Protein AF-A0A958RB18-F1 (afdb_monomer_lite)

Secondary structure (DSSP, 8-state):
-HHHHHHHHHHHHHHHHHHHTS-HHHHT---GGG-PPS--PPPHHHHH-----SHHHHHHHHHTSTTEEEEEEEEE--S--EEEPTTSS-EESSGGGS-TTSPEEE---SEEEEEEEEPTT--HHHHHHHHHHHHHHHHHTPBTT-EEPPPEEPEEEEEEEEEEEEE-TT--HHHHHHHHHHHHHHHHSPPP-EE-HHHHHHTT--HHHHT-S---SSSEE-GGGSPPP-SEEEHHHHHHHHHTSTTEEEEEEEEEEEEETTS--EEEESSEEEPPSSSSEEEEE-GGG-EEEEEETTEEE---HHHHHHHHHHHHHHHHHHHH-S-TT--PPPPPPPP--------GGGGS-GGG--STT-S-TT--HHHHHHHHHHHHHHHHHHHHHHHHHHHHHTHHHHHSTT---S------PPP-TT-GGG-SS-TTS-----HHHHHHHHHHHHHHHHHHTT------TTTTTTTSSS--HHHHHHHHHHHHHTHHHHHHTTTBPP-TTS--TTSS---HHHHHHHHHHT-S--S---SSS---SEEEEE-TTT--EEEEEE-TTS-EEEEESS-BSSHHHHHHHHHHHHHHHTSGGGEEEEE-TTS-EEEEEE-TTS-EEEEEPPBSSHHHHHHHHHHHH-

Radius of gyration: 37.97 Å; chains: 1; bounding box: 116×61×98 Å

Sequence (638 aa):
PGITILEQLAFALVDLNYRTAFDMKDLLTVFPESGAEAHRLFTAREILSGHPTTIADYRKLILDIEGIRNVWIVATKQPGIIYKNQDRTALHHLPDQVNATKADTLELRGLYKVLLDFDPDADPEQITAIEEAVWERLMTNRNLGEDFLRPETVNKEDIGLTTQIDLEANAATEEILAELYYQADKFLMPPPKFYTLDELLEKGIPPHRIFEGPILDHGFLLTEELPKHRSIIHTSDLVQIMMDIKGVKAVRNFHGASYPQGILFRSGQRWCIRLNPGLNYSPRLDPYKCDVTFVKDGIAYKANEDKVMQLFNDRKQKDREARYAISSKDDLGIPQGRYRNVHQYFSIQNDFPLNYGIGEEGLPANATPLRRAQAKQLKAYLLLFEKLMADYQAQLIRAGHLFSNDFSETVTYFSQQPEAAGTTALYVDDITEIPQEDILVAGKRTARLLDHKLGRLAEQVNNYPLLSSGVSGNKSVDDEIRDKLALLQDFPLISSARAKGFNYEEQQLATDNVSGLKRRICRLLGIADHKPGWLTQTAPLFEIYQSENNGDWRFRLKNEQEEILLYSTKGYASEGNCQDEVLAVIDRGTYSDNYEIKTSADGKYYLTLNAENGELMARGILKDQPEDVENVLSEVHS

Structure (mmCIF, N/CA/C/O backbone):
data_AF-A0A958RB18-F1
#
_entry.id 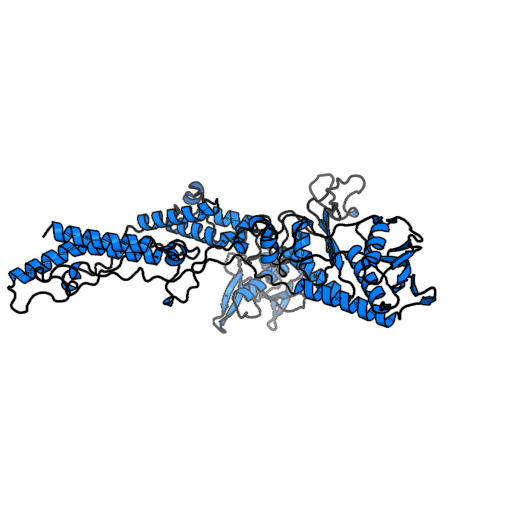  AF-A0A958RB18-F1
#
loop_
_atom_site.group_PDB
_atom_site.id
_atom_site.type_symbol
_atom_site.label_atom_id
_atom_site.label_alt_id
_atom_site.label_comp_id
_atom_site.label_asym_id
_atom_site.label_entity_id
_atom_site.label_seq_id
_atom_site.pdbx_PDB_ins_code
_atom_site.Cartn_x
_atom_site.Cartn_y
_atom_site.Cartn_z
_atom_site.occupancy
_atom_site.B_iso_or_equiv
_atom_site.auth_seq_id
_atom_site.auth_comp_id
_atom_site.auth_asym_id
_atom_site.auth_atom_id
_atom_site.pdbx_PDB_model_num
ATOM 1 N N . PRO A 1 1 ? -59.281 -10.138 27.983 1.00 86.38 1 PRO A N 1
ATOM 2 C CA . PRO A 1 1 ? -58.182 -9.157 28.162 1.00 86.38 1 PRO A CA 1
ATOM 3 C C . PRO A 1 1 ? -56.776 -9.760 28.050 1.00 86.38 1 PRO A C 1
ATOM 5 O O . PRO A 1 1 ? -55.971 -9.218 27.314 1.00 86.38 1 PRO A O 1
ATOM 8 N N . GLY A 1 2 ? -56.469 -10.872 28.736 1.00 93.62 2 GLY A N 1
ATOM 9 C CA . GLY A 1 2 ? -55.126 -11.477 28.670 1.00 93.62 2 GLY A CA 1
ATOM 10 C C . GLY A 1 2 ? -54.710 -11.922 27.260 1.00 93.62 2 GLY A C 1
ATOM 11 O O . GLY A 1 2 ? -53.629 -11.571 26.811 1.00 93.62 2 GLY A O 1
ATOM 12 N N . ILE A 1 3 ? -55.599 -12.612 26.535 1.00 95.06 3 ILE A N 1
ATOM 13 C CA . ILE A 1 3 ? -55.343 -13.050 25.149 1.00 95.06 3 ILE A CA 1
ATOM 14 C C . ILE A 1 3 ? -55.112 -11.851 24.225 1.00 95.06 3 ILE A C 1
ATOM 16 O O . ILE A 1 3 ? -54.115 -11.818 23.525 1.00 95.06 3 ILE A O 1
ATOM 20 N N . THR A 1 4 ? -55.962 -10.824 24.299 1.00 93.00 4 THR A N 1
ATOM 21 C CA . THR A 1 4 ? -55.808 -9.618 23.470 1.00 93.00 4 THR A CA 1
ATOM 22 C C . THR A 1 4 ? -54.521 -8.854 23.780 1.00 93.00 4 THR A C 1
ATOM 24 O O . THR A 1 4 ? -53.927 -8.286 22.880 1.00 93.00 4 THR A O 1
ATOM 27 N N . ILE A 1 5 ? -54.058 -8.850 25.039 1.00 93.94 5 ILE A N 1
ATOM 28 C CA . ILE A 1 5 ? -52.743 -8.287 25.388 1.00 93.94 5 ILE A CA 1
ATOM 29 C C . ILE A 1 5 ? -51.629 -9.101 24.721 1.00 93.94 5 ILE A C 1
ATOM 31 O O . ILE A 1 5 ? -50.728 -8.526 24.120 1.00 93.94 5 ILE A O 1
ATOM 35 N N . LEU A 1 6 ? -51.703 -10.431 24.805 1.00 94.44 6 LEU A N 1
ATOM 36 C CA . LEU A 1 6 ? -50.710 -11.316 24.202 1.00 94.44 6 LEU A CA 1
ATOM 37 C C . LEU A 1 6 ? -50.677 -11.197 22.672 1.00 94.44 6 LEU A C 1
ATOM 39 O O . LEU A 1 6 ? -49.597 -11.212 22.098 1.00 94.44 6 LEU A O 1
ATOM 43 N N . GLU A 1 7 ? -51.831 -11.047 22.023 1.00 94.00 7 GLU A N 1
ATOM 44 C CA . GLU A 1 7 ? -51.935 -10.817 20.577 1.00 94.00 7 GLU A CA 1
ATOM 45 C C . GLU A 1 7 ? -51.220 -9.527 20.157 1.00 94.00 7 GLU A C 1
ATOM 47 O O . GLU A 1 7 ? -50.426 -9.562 19.219 1.00 94.00 7 GLU A O 1
ATOM 52 N N . GLN A 1 8 ? -51.426 -8.419 20.881 1.00 92.69 8 GLN A N 1
ATOM 53 C CA . GLN A 1 8 ? -50.739 -7.155 20.582 1.00 92.69 8 GLN A CA 1
ATOM 54 C C . GLN A 1 8 ? -49.229 -7.242 20.824 1.00 92.69 8 GLN A C 1
ATOM 56 O O . GLN A 1 8 ? -48.437 -6.779 20.008 1.00 92.69 8 GLN A O 1
ATOM 61 N N . LEU A 1 9 ? -48.808 -7.907 21.904 1.00 92.31 9 LEU A N 1
ATOM 62 C CA . LEU A 1 9 ? -47.386 -8.160 22.155 1.00 92.31 9 LEU A CA 1
ATOM 63 C C . LEU A 1 9 ? -46.761 -9.038 21.061 1.00 92.31 9 LEU A C 1
ATOM 65 O O . LEU A 1 9 ? -45.650 -8.767 20.614 1.00 92.31 9 LEU A O 1
ATOM 69 N N . ALA A 1 10 ? -47.472 -10.069 20.602 1.00 93.06 10 ALA A N 1
ATOM 70 C CA . ALA A 1 10 ? -47.011 -10.923 19.514 1.00 93.06 10 ALA A CA 1
ATOM 71 C C . ALA A 1 10 ? -46.873 -10.138 18.202 1.00 93.06 10 ALA A C 1
ATOM 73 O O . ALA A 1 10 ? -45.886 -10.320 17.493 1.00 93.06 10 ALA A O 1
ATOM 74 N N . PHE A 1 11 ? -47.812 -9.238 17.899 1.00 91.06 11 PHE A N 1
ATOM 75 C CA . PHE A 1 11 ? -47.728 -8.369 16.727 1.00 91.06 11 PHE A CA 1
ATOM 76 C C . PHE A 1 11 ? -46.516 -7.427 16.787 1.00 91.06 11 PHE A C 1
ATOM 78 O O . PHE A 1 11 ? -45.761 -7.332 15.821 1.00 91.06 11 PHE A O 1
ATOM 85 N N . ALA A 1 12 ? -46.257 -6.808 17.938 1.00 89.62 12 ALA A N 1
ATOM 86 C CA . ALA A 1 12 ? -45.095 -5.939 18.114 1.00 89.62 12 ALA A CA 1
ATOM 87 C C . ALA A 1 12 ? -43.758 -6.691 17.967 1.00 89.62 12 ALA A C 1
ATOM 89 O O . ALA A 1 12 ? -42.814 -6.186 17.361 1.00 89.62 12 ALA A O 1
ATOM 90 N N . LEU A 1 13 ? -43.685 -7.942 18.437 1.00 90.56 13 LEU A N 1
ATOM 91 C CA . LEU A 1 13 ? -42.524 -8.807 18.199 1.00 90.56 13 LEU A CA 1
ATOM 92 C C . LEU A 1 13 ? -42.335 -9.146 16.710 1.00 90.56 13 LEU A C 1
ATOM 94 O O . LEU A 1 13 ? -41.196 -9.284 16.259 1.00 90.56 13 LEU A O 1
ATOM 98 N N . VAL A 1 14 ? -43.420 -9.259 15.933 1.00 92.75 14 VAL A N 1
ATOM 99 C CA . VAL A 1 14 ? -43.342 -9.444 14.474 1.00 92.75 14 VAL A CA 1
ATOM 100 C C . VAL A 1 14 ? -42.752 -8.206 13.793 1.00 92.75 14 VAL A C 1
ATOM 102 O O . VAL A 1 14 ? -41.908 -8.375 12.914 1.00 92.75 14 VAL A O 1
ATOM 105 N N . ASP A 1 15 ? -43.114 -6.988 14.214 1.00 89.56 15 ASP A N 1
ATOM 106 C CA . ASP A 1 15 ? -42.491 -5.751 13.702 1.00 89.56 15 ASP A CA 1
ATOM 107 C C . ASP A 1 15 ? -40.986 -5.710 14.013 1.00 89.56 15 ASP A C 1
ATOM 109 O O . ASP A 1 15 ? -40.166 -5.456 13.129 1.00 89.56 15 ASP A O 1
ATOM 113 N N . LEU A 1 16 ? -40.589 -6.054 15.242 1.00 89.50 16 LEU A N 1
ATOM 114 C CA . LEU A 1 16 ? -39.170 -6.138 15.602 1.00 89.50 16 LEU A CA 1
ATOM 115 C C . LEU A 1 16 ? -38.412 -7.138 14.725 1.00 89.50 16 LEU A C 1
ATOM 117 O O . LEU A 1 16 ? -37.349 -6.806 14.202 1.00 89.50 16 LEU A O 1
ATOM 121 N N . ASN A 1 17 ? -38.972 -8.331 14.514 1.00 91.38 17 ASN A N 1
ATOM 122 C CA . ASN A 1 17 ? -38.367 -9.345 13.651 1.00 91.38 17 ASN A CA 1
ATOM 123 C C . ASN A 1 17 ? -38.305 -8.908 12.176 1.00 91.38 17 ASN A C 1
ATOM 125 O O . ASN A 1 17 ? -37.362 -9.229 11.459 1.00 91.38 17 ASN A O 1
ATOM 129 N N . TYR A 1 18 ? -39.301 -8.159 11.705 1.00 92.38 18 TYR A N 1
ATOM 130 C CA . TYR A 1 18 ? -39.289 -7.597 10.358 1.00 92.38 18 TYR A CA 1
ATOM 131 C C . TYR A 1 18 ? -38.142 -6.592 10.177 1.00 92.38 18 TYR A C 1
ATOM 133 O O . TYR A 1 18 ? -37.434 -6.641 9.170 1.00 92.38 18 TYR A O 1
ATOM 141 N N . ARG A 1 19 ? -37.910 -5.719 11.165 1.00 90.94 19 ARG A N 1
ATOM 142 C CA . ARG A 1 19 ? -36.833 -4.716 11.126 1.00 90.94 19 ARG A CA 1
ATOM 143 C C . ARG A 1 19 ? -35.441 -5.333 11.223 1.00 90.94 19 ARG A C 1
ATOM 145 O O . ARG A 1 19 ? -34.516 -4.849 10.580 1.00 90.94 19 ARG A O 1
ATOM 152 N N . THR A 1 20 ? -35.276 -6.398 12.002 1.00 90.75 20 THR A N 1
ATOM 153 C CA . THR A 1 20 ? -33.983 -7.094 12.141 1.00 90.75 20 THR A CA 1
ATOM 154 C C . THR A 1 20 ? -33.624 -7.921 10.916 1.00 90.75 20 THR A C 1
ATOM 156 O O . THR A 1 20 ? -32.450 -8.208 10.701 1.00 90.75 20 THR A O 1
ATOM 159 N N . ALA A 1 21 ? -34.617 -8.275 10.100 1.00 92.69 21 ALA A N 1
ATOM 160 C CA . ALA A 1 21 ? -34.440 -8.998 8.849 1.00 92.69 21 ALA A CA 1
ATOM 161 C C . ALA A 1 21 ? -34.045 -8.097 7.661 1.00 92.69 21 ALA A C 1
ATOM 163 O O . ALA A 1 21 ? -33.941 -8.591 6.536 1.00 92.69 21 ALA A O 1
ATOM 164 N N . PHE A 1 22 ? -33.843 -6.790 7.869 1.00 91.69 22 PHE A N 1
ATOM 165 C CA . PHE A 1 22 ? -33.287 -5.920 6.832 1.00 91.69 22 PHE A CA 1
ATOM 166 C C . PHE A 1 22 ? -31.873 -6.353 6.427 1.00 91.69 22 PHE A C 1
ATOM 168 O O . PHE A 1 22 ? -31.155 -7.004 7.185 1.00 91.69 22 PHE A O 1
ATOM 175 N N . ASP A 1 23 ? -31.483 -5.994 5.200 1.00 91.25 23 ASP A N 1
ATOM 176 C CA . ASP A 1 23 ? -30.147 -6.284 4.682 1.00 91.25 23 ASP A CA 1
ATOM 177 C C . ASP A 1 23 ? -29.085 -5.680 5.618 1.00 91.25 23 ASP A C 1
ATOM 179 O O . ASP A 1 23 ? -29.239 -4.563 6.116 1.00 91.25 23 ASP A O 1
ATOM 183 N N . MET A 1 24 ? -27.994 -6.410 5.855 1.00 87.94 24 MET A N 1
ATOM 184 C CA . MET A 1 24 ? -26.924 -5.989 6.758 1.00 87.94 24 MET A CA 1
ATOM 185 C C . MET A 1 24 ? -26.357 -4.626 6.354 1.00 87.94 24 MET A C 1
ATOM 187 O O . MET A 1 24 ? -26.097 -3.795 7.218 1.00 87.94 24 MET A O 1
ATOM 191 N N . LYS A 1 25 ? -26.218 -4.359 5.050 1.00 86.69 25 LYS A N 1
ATOM 192 C CA . LYS A 1 25 ? -25.755 -3.047 4.569 1.00 86.69 25 LYS A CA 1
ATOM 193 C C . LYS A 1 25 ? -26.713 -1.913 4.955 1.00 86.69 25 LYS A C 1
ATOM 195 O O . LYS A 1 25 ? -26.254 -0.826 5.275 1.00 86.69 25 LYS A O 1
ATOM 200 N N . ASP A 1 26 ? -28.024 -2.166 4.977 1.00 87.31 26 ASP A N 1
ATOM 201 C CA . ASP A 1 26 ? -29.042 -1.181 5.367 1.00 87.31 26 ASP A CA 1
ATOM 202 C C . ASP A 1 26 ? -29.009 -0.941 6.891 1.00 87.31 26 ASP A C 1
ATOM 204 O O . ASP A 1 26 ? -29.144 0.194 7.343 1.00 87.31 26 ASP A O 1
ATOM 208 N N . LEU A 1 27 ? -28.803 -2.002 7.685 1.00 85.69 27 LEU A N 1
ATOM 209 C CA . LEU A 1 27 ? -28.688 -1.929 9.151 1.00 85.69 27 LEU A CA 1
ATOM 210 C C . LEU A 1 27 ? -27.398 -1.245 9.618 1.00 85.69 27 LEU A C 1
ATOM 212 O O . LEU A 1 27 ? -27.386 -0.552 10.634 1.00 85.69 27 LEU A O 1
ATOM 216 N N . LEU A 1 28 ? -26.311 -1.440 8.874 1.00 82.88 28 LEU A N 1
ATOM 217 C CA . LEU A 1 28 ? -25.031 -0.768 9.062 1.00 82.88 28 LEU A CA 1
ATOM 218 C C . LEU A 1 28 ? -24.957 0.502 8.204 1.00 82.88 28 LEU A C 1
ATOM 220 O O . LEU A 1 28 ? -23.914 0.763 7.628 1.00 82.88 28 LEU A O 1
ATOM 224 N N . THR A 1 29 ? -26.038 1.260 8.025 1.00 79.56 29 THR A N 1
ATOM 225 C CA . THR A 1 29 ? -25.974 2.594 7.406 1.00 79.56 29 THR A CA 1
ATOM 226 C C . THR A 1 29 ? -26.307 3.643 8.468 1.00 79.56 29 THR A C 1
ATOM 228 O O . THR A 1 29 ? -27.367 3.570 9.092 1.00 79.56 29 THR A O 1
ATOM 231 N N . VAL A 1 30 ? -25.416 4.623 8.681 1.00 67.50 30 VAL A N 1
ATOM 232 C CA . VAL A 1 30 ? -25.576 5.672 9.710 1.00 67.50 30 VAL A CA 1
ATOM 233 C C . VAL A 1 30 ? -26.743 6.606 9.366 1.00 67.50 30 VAL A C 1
ATOM 235 O O . VAL A 1 30 ? -27.101 6.804 8.203 1.00 67.50 30 VAL A O 1
ATOM 238 N N . PHE A 1 31 ? -27.319 7.216 10.400 1.00 63.84 31 PHE A N 1
ATOM 239 C CA . PHE A 1 31 ? -28.262 8.320 10.281 1.00 63.84 31 PHE A CA 1
ATOM 240 C C . PHE A 1 31 ? -27.659 9.518 9.504 1.00 63.84 31 PHE A C 1
ATOM 242 O O . PHE A 1 31 ? -26.555 9.948 9.834 1.00 63.84 31 PHE A O 1
ATOM 249 N N . PRO A 1 32 ? -28.360 10.107 8.517 1.00 54.19 32 PRO A N 1
ATOM 250 C CA . PRO A 1 32 ? -27.814 11.192 7.690 1.00 54.19 32 PRO A CA 1
ATOM 251 C C . PRO A 1 32 ? -27.473 12.496 8.435 1.00 54.19 32 PRO A C 1
ATOM 253 O O . PRO A 1 32 ? -26.627 13.252 7.967 1.00 54.19 32 PRO A O 1
ATOM 256 N N . GLU A 1 33 ? -28.109 12.793 9.577 1.00 47.88 33 GLU A N 1
ATOM 257 C CA . GLU A 1 33 ? -27.928 14.091 10.262 1.00 47.88 33 GLU A CA 1
ATOM 258 C C . GLU A 1 33 ? -26.607 14.223 11.037 1.00 47.88 33 GLU A C 1
ATOM 260 O O . GLU A 1 33 ? -26.254 15.325 11.445 1.00 47.88 33 GLU A O 1
ATOM 265 N N . SER A 1 34 ? -25.836 13.145 11.223 1.00 50.53 34 SER A N 1
ATOM 266 C CA . SER A 1 34 ? -24.567 13.220 11.963 1.00 50.53 34 SER A CA 1
ATOM 267 C C . SER A 1 34 ? -23.392 13.792 11.166 1.00 50.53 34 SER A C 1
ATOM 269 O O . SER A 1 34 ? -22.333 13.984 11.753 1.00 50.53 34 SER A O 1
ATOM 271 N N . GLY A 1 35 ? -23.510 14.017 9.849 1.00 44.28 35 GLY A N 1
ATOM 272 C CA . GLY A 1 35 ? -22.384 14.454 8.998 1.00 44.28 35 GLY A CA 1
ATOM 273 C C . GLY A 1 35 ? -21.183 13.488 8.958 1.00 44.28 35 GLY A C 1
ATOM 274 O O . GLY A 1 35 ? -20.248 13.703 8.195 1.00 44.28 35 GLY A O 1
ATOM 275 N N . ALA A 1 36 ? -21.213 12.427 9.766 1.00 47.56 36 ALA A N 1
ATOM 276 C CA . ALA A 1 36 ? -20.235 11.366 9.828 1.00 47.56 36 ALA A CA 1
ATOM 277 C C . ALA A 1 36 ? -20.382 10.483 8.590 1.00 47.56 36 ALA A C 1
ATOM 279 O O . ALA A 1 36 ? -21.479 10.009 8.279 1.00 47.56 36 ALA A O 1
ATOM 280 N N . GLU A 1 37 ? -19.269 10.280 7.890 1.00 49.91 37 GLU A N 1
ATOM 281 C CA . GLU A 1 37 ? -19.184 9.324 6.794 1.00 49.91 37 GLU A CA 1
ATOM 282 C C . GLU A 1 37 ? -19.663 7.939 7.259 1.00 49.91 37 GLU A C 1
ATOM 284 O O . GLU A 1 37 ? -19.548 7.568 8.432 1.00 49.91 37 GLU A O 1
ATOM 289 N N . ALA A 1 38 ? -20.258 7.189 6.329 1.00 50.66 38 ALA A N 1
ATOM 290 C CA . ALA A 1 38 ? -20.694 5.818 6.552 1.00 50.66 38 ALA A CA 1
ATOM 291 C C . ALA A 1 38 ? -19.594 5.005 7.262 1.00 50.66 38 ALA A C 1
ATOM 293 O O . ALA A 1 38 ? -18.417 5.172 6.964 1.00 50.66 38 ALA A O 1
ATOM 294 N N . HIS A 1 39 ? -19.998 4.143 8.199 1.00 57.12 39 HIS A N 1
ATOM 295 C CA . HIS A 1 39 ? -19.147 3.278 9.024 1.00 57.12 39 HIS A CA 1
ATOM 296 C C . HIS A 1 39 ? -17.781 2.962 8.409 1.00 57.12 39 HIS A C 1
ATOM 298 O O . HIS A 1 39 ? -17.690 2.256 7.403 1.00 57.12 39 HIS A O 1
ATOM 304 N N . ARG A 1 40 ? -16.716 3.436 9.058 1.00 68.44 40 ARG A N 1
ATOM 305 C CA . ARG A 1 40 ? -15.347 3.227 8.600 1.00 68.44 40 ARG A CA 1
ATOM 306 C C . ARG A 1 40 ? -14.873 1.825 8.975 1.00 68.44 40 ARG A C 1
ATOM 308 O O . ARG A 1 40 ? -14.166 1.624 9.957 1.00 68.44 40 ARG A O 1
ATOM 315 N N . LEU A 1 41 ? -15.341 0.819 8.241 1.00 80.19 41 LEU A N 1
ATOM 316 C CA . LEU A 1 41 ? -14.660 -0.474 8.195 1.00 80.19 41 LEU A CA 1
ATOM 317 C C . LEU A 1 41 ? -13.373 -0.312 7.384 1.00 80.19 41 LEU A C 1
ATOM 319 O O . LEU A 1 41 ? -13.331 0.504 6.466 1.00 80.19 41 LEU A O 1
ATOM 323 N N . PHE A 1 42 ? -12.344 -1.096 7.710 1.00 85.81 42 PHE A N 1
ATOM 324 C CA . PHE A 1 42 ? -11.103 -1.064 6.940 1.00 85.81 42 PHE A CA 1
ATOM 325 C C . PHE A 1 42 ? -11.353 -1.510 5.508 1.00 85.81 42 PHE A C 1
ATOM 327 O O . PHE A 1 42 ? -12.048 -2.507 5.275 1.00 85.81 42 PHE A O 1
ATOM 334 N N . THR A 1 43 ? -10.763 -0.795 4.560 1.00 88.12 43 THR A N 1
ATOM 335 C CA . THR A 1 43 ? -10.836 -1.177 3.154 1.00 88.12 43 THR A CA 1
ATOM 336 C C . THR A 1 43 ? -9.824 -2.272 2.817 1.00 88.12 43 THR A C 1
ATOM 338 O O . THR A 1 43 ? -8.916 -2.590 3.594 1.00 88.12 43 THR A O 1
ATOM 341 N N . ALA A 1 44 ? -9.972 -2.876 1.635 1.00 90.12 44 ALA A N 1
ATOM 342 C CA . ALA A 1 44 ? -9.025 -3.880 1.164 1.00 90.12 44 ALA A CA 1
ATOM 343 C C . ALA A 1 44 ? -7.627 -3.275 0.997 1.00 90.12 44 ALA A C 1
ATOM 345 O O . ALA A 1 44 ? -6.649 -3.881 1.435 1.00 90.12 44 ALA A O 1
ATOM 346 N N . ARG A 1 45 ? -7.537 -2.059 0.447 1.00 90.00 45 ARG A N 1
ATOM 347 C CA . ARG A 1 45 ? -6.270 -1.339 0.318 1.00 90.00 45 ARG A CA 1
ATOM 348 C C . ARG A 1 45 ? -5.610 -1.065 1.666 1.00 90.00 45 ARG A C 1
ATOM 350 O O . ARG A 1 45 ? -4.404 -1.250 1.774 1.00 90.00 45 ARG A O 1
ATOM 357 N N . GLU A 1 46 ? -6.364 -0.661 2.687 1.00 88.44 46 GLU A N 1
ATOM 358 C CA . GLU A 1 46 ? -5.813 -0.353 4.017 1.00 88.44 46 GLU A CA 1
ATOM 359 C C . GLU A 1 46 ? -5.241 -1.590 4.727 1.00 88.44 46 GLU A C 1
ATOM 361 O O . GLU A 1 46 ? -4.244 -1.484 5.439 1.00 88.44 46 GLU A O 1
ATOM 366 N N . ILE A 1 47 ? -5.874 -2.758 4.556 1.00 89.94 47 ILE A N 1
ATOM 367 C CA . ILE A 1 47 ? -5.593 -3.940 5.385 1.00 89.94 47 ILE A CA 1
ATOM 368 C C . ILE A 1 47 ? -4.755 -5.019 4.689 1.00 89.94 47 ILE A C 1
ATOM 370 O O . ILE A 1 47 ? -4.070 -5.786 5.367 1.00 89.94 47 ILE A O 1
ATOM 374 N N . LEU A 1 48 ? -4.844 -5.123 3.358 1.00 91.31 48 LEU A N 1
ATOM 375 C CA . LEU A 1 48 ? -4.152 -6.156 2.577 1.00 91.31 48 LEU A CA 1
ATOM 376 C C . LEU A 1 48 ? -2.812 -5.671 2.025 1.00 91.31 48 LEU A C 1
ATOM 378 O O . LEU A 1 48 ? -1.935 -6.503 1.790 1.00 91.31 48 LEU A O 1
ATOM 382 N N . SER A 1 49 ? -2.649 -4.357 1.837 1.00 91.56 49 SER A N 1
ATOM 383 C CA . SER A 1 49 ? -1.376 -3.796 1.393 1.00 91.56 49 SER A CA 1
ATOM 384 C C . SER A 1 49 ? -0.305 -3.900 2.475 1.00 91.56 49 SER A C 1
ATOM 386 O O . SER A 1 49 ? -0.563 -3.858 3.681 1.00 91.56 49 SER A O 1
ATOM 388 N N . GLY A 1 50 ? 0.930 -4.087 2.025 1.00 90.62 50 GLY A N 1
ATOM 389 C CA . GLY A 1 50 ? 2.086 -4.285 2.883 1.00 90.62 50 GLY A CA 1
ATOM 390 C C . GLY A 1 50 ? 3.190 -3.303 2.546 1.00 90.62 50 GLY A C 1
ATOM 391 O O . GLY A 1 50 ? 3.336 -2.860 1.414 1.00 90.62 50 GLY A O 1
ATOM 392 N N . HIS A 1 51 ? 4.020 -2.986 3.528 1.00 91.81 51 HIS A N 1
ATOM 393 C CA . HIS A 1 51 ? 5.260 -2.271 3.265 1.00 91.81 51 HIS A CA 1
ATOM 394 C C . HIS A 1 51 ? 6.197 -3.133 2.393 1.00 91.81 51 HIS A C 1
ATOM 396 O O . HIS A 1 51 ? 6.157 -4.364 2.511 1.00 91.81 51 HIS A O 1
ATOM 402 N N . PRO A 1 52 ? 7.045 -2.547 1.525 1.00 94.38 52 PRO A N 1
ATOM 403 C CA . PRO A 1 52 ? 7.956 -3.329 0.696 1.00 94.38 52 PRO A CA 1
ATOM 404 C C . PRO A 1 52 ? 8.926 -4.135 1.563 1.00 94.38 52 PRO A C 1
ATOM 406 O O . PRO A 1 52 ? 9.614 -3.586 2.422 1.00 94.38 52 PRO A O 1
ATOM 409 N N . THR A 1 53 ? 8.980 -5.449 1.339 1.00 92.19 53 THR A N 1
ATOM 410 C CA . THR A 1 53 ? 9.893 -6.351 2.070 1.00 92.19 53 THR A CA 1
ATOM 411 C C . THR A 1 53 ? 10.759 -7.193 1.151 1.00 92.19 53 THR A C 1
ATOM 413 O O . THR A 1 53 ? 11.809 -7.681 1.559 1.00 92.19 53 THR A O 1
ATOM 416 N N . THR A 1 54 ? 10.346 -7.359 -0.103 1.00 93.06 54 THR A N 1
ATOM 417 C CA . THR A 1 54 ? 11.105 -8.109 -1.096 1.00 93.06 54 THR A CA 1
ATOM 418 C C . THR A 1 54 ? 11.777 -7.177 -2.097 1.00 93.06 54 THR A C 1
ATOM 420 O O . THR A 1 54 ? 11.347 -6.047 -2.326 1.00 93.06 54 THR A O 1
ATOM 423 N N . ILE A 1 55 ? 12.805 -7.685 -2.784 1.00 93.75 55 ILE A N 1
ATOM 424 C CA . ILE A 1 55 ? 13.418 -6.985 -3.922 1.00 93.75 55 ILE A CA 1
ATOM 425 C C . ILE A 1 55 ? 12.357 -6.621 -4.971 1.00 93.75 55 ILE A C 1
ATOM 427 O O . ILE A 1 55 ? 12.414 -5.542 -5.547 1.00 93.75 55 ILE A O 1
ATOM 431 N N . ALA A 1 56 ? 11.379 -7.496 -5.221 1.00 94.50 56 ALA A N 1
ATOM 432 C CA . ALA A 1 56 ? 10.307 -7.210 -6.168 1.00 94.50 56 ALA A CA 1
ATOM 433 C C . ALA A 1 56 ? 9.445 -6.021 -5.725 1.00 94.50 56 ALA A C 1
ATOM 435 O O . ALA A 1 56 ? 9.121 -5.182 -6.560 1.00 94.50 56 ALA A O 1
ATOM 436 N N . ASP A 1 57 ? 9.127 -5.918 -4.436 1.00 95.31 57 ASP A N 1
ATOM 437 C CA . ASP A 1 57 ? 8.339 -4.809 -3.895 1.00 95.31 57 ASP A CA 1
ATOM 438 C C . ASP A 1 57 ? 9.077 -3.479 -4.017 1.00 95.31 57 ASP A C 1
ATOM 440 O O . ASP A 1 57 ? 8.504 -2.504 -4.494 1.00 95.31 57 ASP A O 1
ATOM 444 N N . TYR A 1 58 ? 10.366 -3.448 -3.665 1.00 95.62 58 TYR A N 1
ATOM 445 C CA . TYR A 1 58 ? 11.185 -2.250 -3.854 1.00 95.62 58 TYR A CA 1
ATOM 446 C C . TYR A 1 58 ? 11.299 -1.863 -5.330 1.00 95.62 58 TYR A C 1
ATOM 448 O O . TYR A 1 58 ? 11.251 -0.682 -5.662 1.00 95.62 58 TYR A O 1
ATOM 456 N N . ARG A 1 59 ? 11.382 -2.841 -6.242 1.00 95.62 59 ARG A N 1
ATOM 457 C CA . ARG A 1 59 ? 11.337 -2.557 -7.682 1.00 95.62 59 ARG A CA 1
ATOM 458 C C . ARG A 1 59 ? 10.005 -1.930 -8.089 1.00 95.62 59 ARG A C 1
ATOM 460 O O . ARG A 1 59 ? 10.032 -0.965 -8.838 1.00 95.62 59 ARG A O 1
ATOM 467 N N 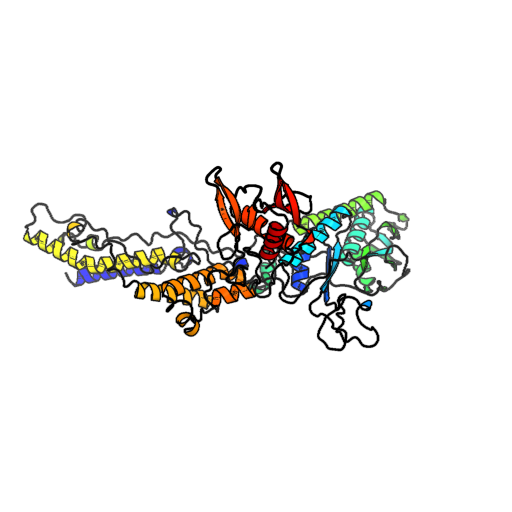. LYS A 1 60 ? 8.865 -2.434 -7.600 1.00 95.31 60 LYS A N 1
ATOM 468 C CA . LYS A 1 60 ? 7.547 -1.823 -7.861 1.00 95.31 60 LYS A CA 1
ATOM 469 C C . LYS A 1 60 ? 7.482 -0.388 -7.339 1.00 95.31 60 LYS A C 1
ATOM 471 O O . LYS A 1 60 ? 7.069 0.492 -8.078 1.00 95.31 60 LYS A O 1
ATOM 476 N N . LEU A 1 61 ? 7.941 -0.169 -6.106 1.00 95.06 61 LEU A N 1
ATOM 477 C CA . LEU A 1 61 ? 7.947 1.139 -5.452 1.00 95.06 61 LEU A CA 1
ATOM 478 C C . LEU A 1 61 ? 8.760 2.180 -6.235 1.00 95.06 61 LEU A C 1
ATOM 480 O O . LEU A 1 61 ? 8.347 3.325 -6.345 1.00 95.06 61 LEU A O 1
ATOM 484 N N . ILE A 1 62 ? 9.914 1.782 -6.773 1.00 95.81 62 ILE A N 1
ATOM 485 C CA . ILE A 1 62 ? 10.772 2.670 -7.565 1.00 95.81 62 ILE A CA 1
ATOM 486 C C . ILE A 1 62 ? 10.194 2.879 -8.971 1.00 95.81 62 ILE A C 1
ATOM 488 O O . ILE A 1 62 ? 10.202 3.997 -9.463 1.00 95.81 62 ILE A O 1
ATOM 492 N N . LEU A 1 63 ? 9.670 1.836 -9.625 1.00 93.81 63 LEU A N 1
ATOM 493 C CA . LEU A 1 63 ? 9.086 1.944 -10.976 1.00 93.81 63 LEU A CA 1
ATOM 494 C C . LEU A 1 63 ? 7.851 2.848 -11.044 1.00 93.81 63 LEU A C 1
ATOM 496 O O . LEU A 1 63 ? 7.489 3.315 -12.122 1.00 93.81 63 LEU A O 1
ATOM 500 N N . ASP A 1 64 ? 7.208 3.056 -9.904 1.00 93.69 64 ASP A N 1
ATOM 501 C CA . ASP A 1 64 ? 6.091 3.973 -9.722 1.00 93.69 64 ASP A CA 1
ATOM 502 C C . ASP A 1 64 ? 6.510 5.454 -9.742 1.00 93.69 64 ASP A C 1
ATOM 504 O O . ASP A 1 64 ? 5.663 6.327 -9.887 1.00 93.69 64 ASP A O 1
ATOM 508 N N . ILE A 1 65 ? 7.811 5.756 -9.667 1.00 92.38 65 ILE A N 1
ATOM 509 C CA . ILE A 1 65 ? 8.335 7.109 -9.869 1.00 92.38 65 ILE A CA 1
ATOM 510 C C . ILE A 1 65 ? 8.418 7.394 -11.375 1.00 92.38 65 ILE A C 1
ATOM 512 O O . ILE A 1 65 ? 8.987 6.621 -12.156 1.00 92.38 65 ILE A O 1
ATOM 516 N N . GLU A 1 66 ? 7.856 8.527 -11.792 1.00 89.69 66 GLU A N 1
ATOM 517 C CA . GLU A 1 66 ? 7.867 8.942 -13.192 1.00 89.69 66 GLU A CA 1
ATOM 518 C C . GLU A 1 66 ? 9.291 9.113 -13.739 1.00 89.69 66 GLU A C 1
ATOM 520 O O . GLU A 1 66 ? 10.159 9.725 -13.120 1.00 89.69 66 GLU A O 1
ATOM 525 N N . GLY A 1 67 ? 9.522 8.609 -14.952 1.00 88.69 67 GLY A N 1
ATOM 526 C CA . GLY A 1 67 ? 10.812 8.730 -15.637 1.00 88.69 67 GLY A CA 1
ATOM 527 C C . GLY A 1 67 ? 11.770 7.566 -15.388 1.00 88.69 67 GLY A C 1
ATOM 528 O O . GLY A 1 67 ? 12.852 7.543 -15.977 1.00 88.69 67 GLY A O 1
ATOM 529 N N . ILE A 1 68 ? 11.377 6.566 -14.595 1.00 90.75 68 ILE A N 1
ATOM 530 C CA . ILE A 1 68 ? 12.134 5.323 -14.427 1.00 90.75 68 ILE A CA 1
ATOM 531 C C . ILE A 1 68 ? 11.585 4.249 -15.365 1.00 90.75 68 ILE A C 1
ATOM 533 O O . ILE A 1 68 ? 10.427 3.843 -15.296 1.00 90.75 68 ILE A O 1
ATOM 537 N N . ARG A 1 69 ? 12.458 3.744 -16.237 1.00 87.94 69 ARG A N 1
ATOM 538 C CA . ARG A 1 69 ? 12.152 2.659 -17.172 1.00 87.94 69 ARG A CA 1
ATOM 539 C C . ARG A 1 69 ? 12.349 1.292 -16.524 1.00 87.94 69 ARG A C 1
ATOM 541 O O . ARG A 1 69 ? 11.550 0.387 -16.749 1.00 87.94 69 ARG A O 1
ATOM 548 N N . ASN A 1 70 ? 13.412 1.114 -15.739 1.00 91.06 70 ASN A N 1
ATOM 549 C CA . ASN A 1 70 ? 13.643 -0.100 -14.956 1.00 91.06 70 ASN A CA 1
ATOM 550 C C . ASN A 1 70 ? 14.587 0.151 -13.778 1.00 91.06 70 ASN A C 1
ATOM 552 O O . ASN A 1 70 ? 15.297 1.149 -13.711 1.00 91.06 70 ASN A O 1
ATOM 556 N N . VAL A 1 71 ? 14.625 -0.812 -12.864 1.00 93.56 71 VAL A N 1
ATOM 557 C CA . VAL A 1 71 ? 15.531 -0.816 -11.722 1.00 93.56 71 VAL A CA 1
ATOM 558 C C . VAL A 1 71 ? 15.973 -2.237 -11.396 1.00 93.56 71 VAL A C 1
ATOM 560 O O . VAL A 1 71 ? 15.182 -3.193 -11.445 1.00 93.56 71 VAL A O 1
ATOM 563 N N . TRP A 1 72 ? 17.242 -2.372 -11.019 1.00 92.62 72 TRP A N 1
ATOM 564 C CA . TRP A 1 72 ? 17.798 -3.595 -10.453 1.00 92.62 72 TRP A CA 1
ATOM 565 C C . TRP A 1 72 ? 18.302 -3.333 -9.043 1.00 92.62 72 TRP A C 1
ATOM 567 O O . TRP A 1 72 ? 18.990 -2.351 -8.785 1.00 92.62 72 TRP A O 1
ATOM 577 N N . ILE A 1 73 ? 17.975 -4.246 -8.135 1.00 93.50 73 ILE A N 1
ATOM 578 C CA . ILE A 1 73 ? 18.418 -4.198 -6.745 1.00 93.50 73 ILE A CA 1
ATOM 579 C C . ILE A 1 73 ? 19.140 -5.505 -6.463 1.00 93.50 73 ILE A C 1
ATOM 581 O O . ILE A 1 73 ? 18.596 -6.587 -6.706 1.00 93.50 73 ILE A O 1
ATOM 585 N N . VAL A 1 74 ? 20.378 -5.408 -5.991 1.00 91.56 74 VAL A N 1
ATOM 586 C CA . VAL A 1 74 ? 21.253 -6.562 -5.777 1.00 91.56 74 VAL A CA 1
ATOM 587 C C . VAL A 1 74 ? 21.867 -6.479 -4.392 1.00 91.56 74 VAL A C 1
ATOM 589 O O . VAL A 1 74 ? 22.445 -5.459 -4.031 1.00 91.56 74 VAL A O 1
ATOM 592 N N . ALA A 1 75 ? 21.775 -7.563 -3.623 1.00 90.44 75 ALA A N 1
ATOM 593 C CA . ALA A 1 75 ? 22.464 -7.653 -2.343 1.00 90.44 75 ALA A CA 1
ATOM 594 C C . ALA A 1 75 ? 23.982 -7.536 -2.557 1.00 90.44 75 ALA A C 1
ATOM 596 O O . ALA A 1 75 ? 24.569 -8.263 -3.363 1.00 90.44 75 ALA A O 1
ATOM 597 N N . THR A 1 76 ? 24.613 -6.622 -1.830 1.00 85.00 76 THR A N 1
ATOM 598 C CA . THR A 1 76 ? 26.046 -6.344 -1.897 1.00 85.00 76 THR A CA 1
ATOM 599 C C . THR A 1 76 ? 26.690 -6.511 -0.526 1.00 85.00 76 THR A C 1
ATOM 601 O O . THR A 1 76 ? 26.033 -6.493 0.512 1.00 85.00 76 THR A O 1
ATOM 604 N N . LYS A 1 77 ? 28.006 -6.713 -0.535 1.00 73.38 77 LYS A N 1
ATOM 605 C CA . LYS A 1 77 ? 28.853 -6.802 0.663 1.00 73.38 77 LYS A CA 1
ATOM 606 C C . LYS A 1 77 ? 29.814 -5.613 0.791 1.00 73.38 77 LYS A C 1
ATOM 608 O O . LYS A 1 77 ? 30.642 -5.585 1.694 1.00 73.38 77 LYS A O 1
ATOM 613 N N . GLN A 1 78 ? 29.751 -4.669 -0.146 1.00 65.12 78 GLN A N 1
ATOM 614 C CA . GLN A 1 78 ? 30.606 -3.482 -0.219 1.00 65.12 78 GLN A CA 1
ATOM 615 C C . GLN A 1 78 ? 29.791 -2.224 0.130 1.00 65.12 78 GLN A C 1
ATOM 617 O O . GLN A 1 78 ? 28.594 -2.230 -0.152 1.00 65.12 78 GLN A O 1
ATOM 622 N N . PRO A 1 79 ? 30.399 -1.168 0.719 1.00 52.75 79 PRO A N 1
ATOM 623 C CA . PRO A 1 79 ? 31.843 -0.905 0.788 1.00 52.75 79 PRO A CA 1
ATOM 624 C C . PRO A 1 79 ? 32.466 -0.970 2.198 1.00 52.75 79 PRO A C 1
ATOM 626 O O . PRO A 1 79 ? 33.605 -0.553 2.376 1.00 52.75 79 PRO A O 1
ATOM 629 N N . GLY A 1 80 ? 31.768 -1.472 3.216 1.00 54.22 80 GLY A N 1
ATOM 630 C CA . GLY A 1 80 ? 32.258 -1.423 4.598 1.00 54.22 80 GLY A CA 1
ATOM 631 C C . GLY A 1 80 ? 32.982 -2.690 5.043 1.00 54.22 80 GLY A C 1
ATOM 632 O O . GLY A 1 80 ? 32.420 -3.446 5.829 1.00 54.22 80 GLY A O 1
ATOM 633 N N . ILE A 1 81 ? 34.216 -2.933 4.586 1.00 57.47 81 ILE A N 1
ATOM 634 C CA . ILE A 1 81 ? 35.091 -3.862 5.318 1.00 57.47 81 ILE A CA 1
ATOM 635 C C . ILE A 1 81 ? 35.456 -3.164 6.626 1.00 57.47 81 ILE A C 1
ATOM 637 O O . ILE A 1 81 ? 36.272 -2.247 6.637 1.00 57.47 81 ILE A O 1
ATOM 641 N N . ILE A 1 82 ? 34.831 -3.576 7.726 1.00 65.44 82 ILE A N 1
ATOM 642 C CA . ILE A 1 82 ? 35.204 -3.078 9.049 1.00 65.44 82 ILE A CA 1
ATOM 643 C C . ILE A 1 82 ? 36.367 -3.932 9.547 1.00 65.44 82 ILE A C 1
ATOM 645 O O . ILE A 1 82 ? 36.266 -5.162 9.614 1.00 65.44 82 ILE A O 1
ATOM 649 N N . TYR A 1 83 ? 37.470 -3.278 9.891 1.00 67.31 83 TYR A N 1
ATOM 650 C CA . TYR A 1 83 ? 38.660 -3.927 10.420 1.00 67.31 83 TYR A CA 1
ATOM 651 C C . TYR A 1 83 ? 38.561 -4.011 11.937 1.00 67.31 83 TYR A C 1
ATOM 653 O O . TYR A 1 83 ? 38.328 -3.009 12.617 1.00 67.31 83 TYR A O 1
ATOM 661 N N . LYS A 1 84 ? 38.754 -5.212 12.480 1.00 65.69 84 LYS A N 1
ATOM 662 C CA . LYS A 1 84 ? 38.909 -5.401 13.924 1.00 65.69 84 LYS A CA 1
ATOM 663 C C . LYS A 1 84 ? 40.374 -5.239 14.300 1.00 65.69 84 LYS A C 1
ATOM 665 O O . LYS A 1 84 ? 41.246 -5.826 13.658 1.00 65.69 84 LYS A O 1
ATOM 670 N N . ASN A 1 85 ? 40.638 -4.493 15.370 1.00 66.19 85 ASN A N 1
ATOM 671 C CA . ASN A 1 85 ? 41.958 -4.523 15.995 1.00 66.19 85 ASN A CA 1
ATOM 672 C C . ASN A 1 85 ? 42.234 -5.924 16.599 1.00 66.19 85 ASN A C 1
ATOM 674 O O . ASN A 1 85 ? 41.296 -6.679 16.866 1.00 66.19 85 ASN A O 1
ATOM 678 N N . GLN A 1 86 ? 43.505 -6.277 16.823 1.00 63.88 86 GLN A N 1
ATOM 679 C CA . GLN A 1 86 ? 43.956 -7.611 17.261 1.00 63.88 86 GLN A CA 1
ATOM 680 C C . GLN A 1 86 ? 43.265 -8.090 18.550 1.00 63.88 86 GLN A C 1
ATOM 682 O O . GLN A 1 86 ? 42.949 -9.272 18.672 1.00 63.88 86 GLN A O 1
ATOM 687 N N . ASP A 1 87 ? 42.941 -7.163 19.454 1.00 68.06 87 ASP A N 1
ATOM 688 C CA . ASP A 1 87 ? 42.288 -7.452 20.737 1.00 68.06 87 ASP A CA 1
ATOM 689 C C . ASP A 1 87 ? 40.748 -7.488 20.654 1.00 68.06 87 ASP A C 1
ATOM 691 O O . ASP A 1 87 ? 40.076 -7.734 21.653 1.00 68.06 87 ASP A O 1
ATOM 695 N N . ARG A 1 88 ? 40.164 -7.248 19.467 1.00 65.31 88 ARG A N 1
ATOM 696 C CA . ARG A 1 88 ? 38.707 -7.173 19.212 1.00 65.31 88 ARG A CA 1
ATOM 697 C C . ARG A 1 88 ? 37.957 -6.118 20.036 1.00 65.31 88 ARG A C 1
ATOM 699 O O . ARG A 1 88 ? 36.744 -6.212 20.197 1.00 65.31 88 ARG A O 1
ATOM 706 N N . THR A 1 89 ? 38.665 -5.104 20.517 1.00 67.19 89 THR A N 1
ATOM 707 C CA . THR A 1 89 ? 38.125 -4.014 21.343 1.00 67.19 89 THR A CA 1
ATOM 708 C C . THR A 1 89 ? 37.650 -2.804 20.537 1.00 67.19 89 THR A C 1
ATOM 710 O O . THR A 1 89 ? 36.876 -2.008 21.058 1.00 67.19 89 THR A O 1
ATOM 713 N N . ALA A 1 90 ? 38.078 -2.664 19.277 1.00 66.00 90 ALA A N 1
ATOM 714 C CA . ALA A 1 90 ? 37.757 -1.521 18.422 1.00 66.00 90 ALA A CA 1
ATOM 715 C C . ALA A 1 90 ? 37.488 -1.933 16.963 1.00 66.00 90 ALA A C 1
ATOM 717 O O . ALA A 1 90 ? 38.038 -2.927 16.468 1.00 66.00 90 ALA A O 1
ATOM 718 N N . LEU A 1 91 ? 36.639 -1.146 16.293 1.00 68.12 91 LEU A N 1
ATOM 719 C CA . LEU A 1 91 ? 36.249 -1.269 14.888 1.00 68.12 91 LEU A CA 1
ATOM 720 C C . LEU A 1 91 ? 36.775 -0.056 14.107 1.00 68.12 91 LEU A C 1
ATOM 722 O O . LEU A 1 91 ? 36.590 1.074 14.550 1.00 68.12 91 LEU A O 1
ATOM 726 N N . HIS A 1 92 ? 37.398 -0.283 12.949 1.00 66.00 92 HIS A N 1
ATOM 727 C CA . HIS A 1 92 ? 37.945 0.775 12.090 1.00 66.00 92 HIS A CA 1
ATOM 728 C C . HIS A 1 92 ? 37.401 0.673 10.659 1.00 66.00 92 HIS A C 1
ATOM 730 O O . HIS A 1 92 ? 37.255 -0.426 10.123 1.00 66.00 92 HIS A O 1
ATOM 736 N N . HIS A 1 93 ? 37.143 1.823 10.026 1.00 61.81 93 HIS A N 1
ATOM 737 C CA . HIS A 1 93 ? 36.648 1.918 8.643 1.00 61.81 93 HIS A CA 1
ATOM 738 C C . HIS A 1 93 ? 37.760 2.008 7.586 1.00 61.81 93 HIS A C 1
ATOM 740 O O . HIS A 1 93 ? 37.488 1.850 6.399 1.00 61.81 93 HIS A O 1
ATOM 746 N N . LEU A 1 94 ? 39.006 2.257 8.001 1.00 59.97 94 LEU A N 1
ATOM 747 C CA . LEU A 1 94 ? 40.154 2.406 7.109 1.00 59.97 94 LEU A CA 1
ATOM 748 C C . LEU A 1 94 ? 41.226 1.355 7.432 1.00 59.97 94 LEU A C 1
ATOM 750 O O . LEU A 1 94 ? 41.564 1.189 8.608 1.00 59.97 94 LEU A O 1
ATOM 754 N N . PRO A 1 95 ? 41.797 0.683 6.413 1.00 53.03 95 PRO A N 1
ATOM 755 C CA . PRO A 1 95 ? 42.839 -0.320 6.616 1.00 53.03 95 PRO A CA 1
ATOM 756 C C . PRO A 1 95 ? 44.101 0.265 7.253 1.00 53.03 95 PRO A C 1
ATOM 758 O O . PRO A 1 95 ? 44.747 -0.431 8.023 1.00 53.03 95 PRO A O 1
ATOM 761 N N . ASP A 1 96 ? 44.423 1.535 6.992 1.00 55.06 96 ASP A N 1
ATOM 762 C CA . ASP A 1 96 ? 45.664 2.183 7.448 1.00 55.06 96 ASP A CA 1
ATOM 763 C C . ASP A 1 96 ? 45.730 2.402 8.970 1.00 55.06 96 ASP A C 1
ATOM 765 O O . ASP A 1 96 ? 46.806 2.614 9.525 1.00 55.06 96 ASP A O 1
ATOM 769 N N . GLN A 1 97 ? 44.588 2.326 9.663 1.00 54.19 97 GLN A N 1
ATOM 770 C CA . GLN A 1 97 ? 44.511 2.435 11.125 1.00 54.19 97 GLN A CA 1
ATOM 771 C C . GLN A 1 97 ? 44.719 1.095 11.844 1.00 54.19 97 GLN A C 1
ATOM 773 O O . GLN A 1 97 ? 44.749 1.044 13.074 1.00 54.19 97 GLN A O 1
ATOM 778 N N . VAL A 1 98 ? 44.882 0.004 11.093 1.00 53.47 98 VAL A N 1
ATOM 779 C CA . VAL A 1 98 ? 45.137 -1.339 11.613 1.00 53.47 98 VAL A CA 1
ATOM 780 C C . VAL A 1 98 ? 46.376 -1.880 10.903 1.00 53.47 98 VAL A C 1
ATOM 782 O O . VAL A 1 98 ? 46.576 -1.644 9.719 1.00 53.47 98 VAL A O 1
ATOM 785 N N . ASN A 1 99 ? 47.249 -2.627 11.586 1.00 55.81 99 ASN A N 1
ATOM 786 C CA . ASN A 1 99 ? 48.321 -3.347 10.888 1.00 55.81 99 ASN A CA 1
ATOM 787 C C . ASN A 1 99 ? 47.683 -4.322 9.872 1.00 55.81 99 ASN A C 1
ATOM 789 O O . ASN A 1 99 ? 47.237 -5.410 10.246 1.00 55.81 99 ASN A O 1
ATOM 793 N N . ALA A 1 100 ? 47.631 -3.917 8.596 1.00 52.12 100 ALA A N 1
ATOM 794 C CA . ALA A 1 100 ? 46.836 -4.532 7.525 1.00 52.12 100 ALA A CA 1
ATOM 795 C C . ALA A 1 100 ? 47.150 -6.018 7.270 1.00 52.12 100 ALA A C 1
ATOM 797 O O . ALA A 1 100 ? 46.360 -6.739 6.669 1.00 52.12 100 ALA A O 1
ATOM 798 N N . THR A 1 101 ? 48.285 -6.509 7.765 1.00 53.31 101 THR A N 1
ATOM 799 C CA . THR A 1 101 ? 48.723 -7.903 7.645 1.00 53.31 101 THR A CA 1
ATOM 800 C C . THR A 1 101 ? 48.054 -8.873 8.630 1.00 53.31 101 THR A C 1
ATOM 802 O O . THR A 1 101 ? 48.269 -10.077 8.503 1.00 53.31 101 THR A O 1
ATOM 805 N N . LYS A 1 102 ? 47.253 -8.400 9.604 1.00 52.44 102 LYS A N 1
ATOM 806 C CA . LYS A 1 102 ? 46.600 -9.245 10.635 1.00 52.44 102 LYS A CA 1
ATOM 807 C C . LYS A 1 102 ? 45.149 -8.861 10.986 1.00 52.44 102 LYS A C 1
ATOM 809 O O . LYS A 1 102 ? 44.647 -9.295 12.019 1.00 52.44 102 LYS A O 1
ATOM 814 N N . ALA A 1 103 ? 44.485 -8.032 10.185 1.00 57.31 103 ALA A N 1
ATOM 815 C CA . ALA A 1 103 ? 43.136 -7.565 10.499 1.00 57.31 103 ALA A CA 1
ATOM 816 C C . ALA A 1 103 ? 42.058 -8.589 10.087 1.00 57.31 103 ALA A C 1
ATOM 818 O O . ALA A 1 103 ? 41.979 -8.968 8.918 1.00 57.31 103 ALA A O 1
ATOM 819 N N . ASP A 1 104 ? 41.207 -9.000 11.034 1.00 64.69 104 ASP A N 1
ATOM 820 C CA . ASP A 1 104 ? 39.976 -9.749 10.740 1.00 64.69 104 ASP A CA 1
ATOM 821 C C . ASP A 1 104 ? 38.984 -8.799 10.043 1.00 64.69 104 ASP A C 1
ATOM 823 O O . ASP A 1 104 ? 38.642 -7.744 10.590 1.00 64.69 104 ASP A O 1
ATOM 827 N N . THR A 1 105 ? 38.506 -9.171 8.853 1.00 67.44 105 THR A N 1
ATOM 828 C CA . THR A 1 105 ? 37.514 -8.397 8.096 1.00 67.44 105 THR A CA 1
ATOM 829 C C . THR A 1 105 ? 36.090 -8.776 8.500 1.00 67.44 105 THR A C 1
ATOM 831 O O . THR A 1 105 ? 35.749 -9.953 8.635 1.00 67.44 105 THR A O 1
ATOM 834 N N . LEU A 1 106 ? 35.232 -7.775 8.701 1.00 71.56 106 LEU A N 1
ATOM 835 C CA . LEU A 1 106 ? 33.799 -7.970 8.908 1.00 71.56 106 LEU A CA 1
ATOM 836 C C . LEU A 1 106 ? 33.038 -7.582 7.637 1.00 71.56 106 LEU A C 1
ATOM 838 O O . LEU A 1 106 ? 33.080 -6.430 7.215 1.00 71.56 106 LEU A O 1
ATOM 842 N N . GLU A 1 107 ? 32.330 -8.546 7.047 1.00 74.25 107 GLU A N 1
ATOM 843 C CA . GLU A 1 107 ? 31.397 -8.293 5.947 1.00 74.25 107 GLU A CA 1
ATOM 844 C C . GLU A 1 107 ? 30.036 -7.868 6.507 1.00 74.25 107 GLU A C 1
ATOM 846 O O . GLU A 1 107 ? 29.393 -8.629 7.240 1.00 74.25 107 GLU A O 1
ATOM 851 N N . LEU A 1 108 ? 29.575 -6.677 6.132 1.00 77.88 108 LEU A N 1
ATOM 852 C CA . LEU A 1 108 ? 28.213 -6.242 6.423 1.00 77.88 108 LEU A CA 1
ATOM 853 C C . LEU A 1 108 ? 27.213 -7.028 5.563 1.00 77.88 108 LEU A C 1
ATOM 855 O O . LEU A 1 108 ? 27.438 -7.278 4.378 1.00 77.88 108 LEU A O 1
ATOM 859 N N . ARG A 1 109 ? 26.104 -7.437 6.182 1.00 84.38 109 ARG A N 1
ATOM 860 C CA . ARG A 1 109 ? 24.964 -8.080 5.516 1.00 84.38 109 ARG A CA 1
ATOM 861 C C . ARG A 1 109 ? 23.777 -7.125 5.542 1.00 84.38 109 ARG A C 1
ATOM 863 O O . ARG A 1 109 ? 23.679 -6.321 6.459 1.00 84.38 109 ARG A O 1
ATOM 870 N N . GLY A 1 110 ? 22.885 -7.259 4.564 1.00 86.06 110 GLY A N 1
ATOM 871 C CA . GLY A 1 110 ? 21.695 -6.410 4.452 1.00 86.06 110 GLY A CA 1
ATOM 872 C C . GLY A 1 110 ? 21.922 -5.113 3.676 1.00 86.06 110 GLY A C 1
ATOM 873 O O . GLY A 1 110 ? 21.063 -4.249 3.725 1.00 86.06 110 GLY A O 1
ATOM 874 N N . LEU A 1 111 ? 23.046 -4.970 2.962 1.00 89.88 111 LEU A N 1
ATOM 875 C CA . LEU A 1 111 ? 23.278 -3.841 2.060 1.00 89.88 111 LEU A CA 1
ATOM 876 C C . LEU A 1 111 ? 22.804 -4.178 0.646 1.00 89.88 111 LEU A C 1
ATOM 878 O O . LEU A 1 111 ? 23.096 -5.260 0.126 1.00 89.88 111 LEU A O 1
ATOM 882 N N . TYR A 1 112 ? 22.139 -3.230 -0.002 1.00 93.12 112 TYR A N 1
ATOM 883 C CA . TYR A 1 112 ? 21.653 -3.368 -1.369 1.00 93.12 112 TYR A CA 1
ATOM 884 C C . TYR A 1 112 ? 22.250 -2.303 -2.284 1.00 93.12 112 TYR A C 1
ATOM 886 O O . TYR A 1 112 ? 22.281 -1.121 -1.959 1.00 93.12 112 TYR A O 1
ATOM 894 N N . LYS A 1 113 ? 22.700 -2.727 -3.465 1.00 92.94 113 LYS A N 1
ATOM 895 C CA . LYS A 1 113 ? 23.067 -1.838 -4.564 1.00 92.94 113 LYS A CA 1
ATOM 896 C C . LYS A 1 113 ? 21.846 -1.614 -5.451 1.00 92.94 113 LYS A C 1
ATOM 898 O O . LYS A 1 113 ? 21.250 -2.594 -5.902 1.00 92.94 113 LYS A O 1
ATOM 903 N N . VAL A 1 114 ? 21.513 -0.353 -5.715 1.00 95.12 114 VAL A N 1
ATOM 904 C CA . VAL A 1 114 ? 20.389 0.052 -6.569 1.00 95.12 114 VAL A CA 1
ATOM 905 C C . VAL A 1 114 ? 20.931 0.612 -7.879 1.00 95.12 114 VAL A C 1
ATOM 907 O O . VAL A 1 114 ? 21.770 1.506 -7.876 1.00 95.12 114 VAL A O 1
ATOM 910 N N . LEU A 1 115 ? 20.471 0.053 -8.994 1.00 94.00 115 LEU A N 1
ATOM 911 C CA . LEU A 1 115 ? 20.873 0.418 -10.349 1.00 94.00 115 LEU A CA 1
ATOM 912 C C . LEU A 1 115 ? 19.651 0.927 -11.114 1.00 94.00 115 LEU A C 1
ATOM 914 O O . LEU A 1 115 ? 18.696 0.166 -11.298 1.00 94.00 115 LEU A O 1
ATOM 918 N N . LEU A 1 116 ? 19.684 2.184 -11.551 1.00 93.56 116 LEU A N 1
ATOM 919 C CA . LEU A 1 116 ? 18.553 2.877 -12.167 1.00 93.56 116 LEU A CA 1
ATOM 920 C C . LEU A 1 116 ? 18.710 2.994 -13.680 1.00 93.56 116 LEU A C 1
ATOM 922 O O . LEU A 1 116 ? 19.759 3.406 -14.174 1.00 93.56 116 LEU A O 1
ATOM 926 N N . ASP A 1 117 ? 17.642 2.661 -14.404 1.00 90.38 117 ASP A N 1
ATOM 927 C CA . ASP A 1 117 ? 17.500 2.881 -15.839 1.00 90.38 117 ASP A CA 1
ATOM 928 C C . ASP A 1 117 ? 16.365 3.868 -16.105 1.00 90.38 117 ASP A C 1
ATOM 930 O O . ASP A 1 117 ? 15.200 3.584 -15.826 1.00 90.38 117 ASP A O 1
ATOM 934 N N . PHE A 1 118 ? 16.704 5.023 -16.665 1.00 89.19 118 PHE A N 1
ATOM 935 C CA . PHE A 1 118 ? 15.760 6.115 -16.898 1.00 89.19 118 PHE A CA 1
ATOM 936 C C . PHE A 1 118 ? 15.094 6.000 -18.264 1.00 89.19 118 PHE A C 1
ATOM 938 O O . PHE A 1 118 ? 15.694 5.494 -19.222 1.00 89.19 118 PHE A O 1
ATOM 945 N N . ASP A 1 119 ? 13.883 6.528 -18.398 1.00 83.44 119 ASP A N 1
ATOM 946 C CA . ASP A 1 119 ? 13.304 6.725 -19.717 1.00 83.44 119 ASP A CA 1
ATOM 947 C C . ASP A 1 119 ? 14.232 7.625 -20.565 1.00 83.44 119 ASP A C 1
ATOM 949 O O . ASP A 1 119 ? 14.907 8.526 -20.057 1.00 83.44 119 ASP A O 1
ATOM 953 N N . PRO A 1 120 ? 14.390 7.318 -21.860 1.00 66.69 120 PRO A N 1
ATOM 954 C CA . PRO A 1 120 ? 15.189 8.135 -22.766 1.00 66.69 120 PRO A CA 1
ATOM 955 C C . PRO A 1 120 ? 14.653 9.573 -22.801 1.00 66.69 120 PRO A C 1
ATOM 957 O O . PRO A 1 120 ? 13.449 9.779 -22.691 1.00 66.69 120 PRO A O 1
ATOM 960 N N . ASP A 1 121 ? 15.565 10.529 -22.993 1.00 66.56 121 ASP A N 1
ATOM 961 C CA . ASP A 1 121 ? 15.293 11.972 -23.122 1.00 66.56 121 ASP A CA 1
ATOM 962 C C . ASP A 1 121 ? 15.149 12.750 -21.793 1.00 66.56 121 ASP A C 1
ATOM 964 O O . ASP A 1 121 ? 14.772 13.916 -21.814 1.00 66.56 121 ASP A O 1
ATOM 968 N N . ALA A 1 122 ? 15.498 12.148 -20.646 1.00 68.44 122 ALA A N 1
ATOM 969 C CA . ALA A 1 122 ? 15.641 12.882 -19.384 1.00 68.44 122 ALA A CA 1
ATOM 970 C C . ALA A 1 122 ? 16.926 13.732 -19.373 1.00 68.44 122 ALA A C 1
ATOM 972 O O . ALA A 1 122 ? 18.025 13.212 -19.607 1.00 68.44 122 ALA A O 1
ATOM 973 N N . ASP A 1 123 ? 16.787 15.026 -19.084 1.00 77.00 123 ASP A N 1
ATOM 974 C CA . ASP A 1 123 ? 17.923 15.937 -18.918 1.00 77.00 123 ASP A CA 1
ATOM 975 C C . ASP A 1 123 ? 18.732 15.586 -17.654 1.00 77.00 123 ASP A C 1
ATOM 977 O O . ASP A 1 123 ? 18.166 15.052 -16.697 1.00 77.00 123 ASP A O 1
ATOM 981 N N . PRO A 1 124 ? 20.039 15.913 -17.580 1.00 83.81 124 PRO A N 1
ATOM 982 C CA . PRO A 1 124 ? 20.856 15.625 -16.397 1.00 83.81 124 PRO A CA 1
ATOM 983 C C . PRO A 1 124 ? 20.266 16.161 -15.084 1.00 83.81 124 PRO A C 1
ATOM 985 O O . PRO A 1 124 ? 20.311 15.468 -14.073 1.00 83.81 124 PRO A O 1
ATOM 988 N N . GLU A 1 125 ? 19.655 17.351 -15.105 1.00 85.31 125 GLU A N 1
ATOM 989 C CA . GLU A 1 125 ? 18.977 17.931 -13.935 1.00 85.31 125 GLU A CA 1
ATOM 990 C C . GLU A 1 125 ? 17.764 17.097 -13.495 1.00 85.31 125 GLU A C 1
ATOM 992 O O . GLU A 1 125 ? 17.548 16.890 -12.302 1.00 85.31 125 GLU A O 1
ATOM 997 N N . GLN A 1 126 ? 16.997 16.567 -14.455 1.00 86.44 126 GLN A N 1
ATOM 998 C CA . GLN A 1 126 ? 15.863 15.686 -14.172 1.00 86.44 126 GLN A CA 1
ATOM 999 C C . GLN A 1 126 ? 16.335 14.348 -13.603 1.00 86.44 126 GLN A C 1
ATOM 1001 O O . GLN A 1 126 ? 15.712 13.835 -12.681 1.00 86.44 126 GLN A O 1
ATOM 1006 N N . ILE A 1 127 ? 17.441 13.798 -14.116 1.00 88.50 127 ILE A N 1
ATOM 1007 C CA . ILE A 1 127 ? 18.027 12.555 -13.599 1.00 88.50 127 ILE A CA 1
ATOM 1008 C C . ILE A 1 127 ? 18.402 12.727 -12.128 1.00 88.50 127 ILE A C 1
ATOM 1010 O O . ILE A 1 127 ? 17.983 11.911 -11.315 1.00 88.50 127 ILE A O 1
ATOM 1014 N N . THR A 1 128 ? 19.102 13.807 -11.769 1.00 90.44 128 THR A N 1
ATOM 1015 C CA . THR A 1 128 ? 19.462 14.072 -10.368 1.00 90.44 128 THR A CA 1
ATOM 1016 C C . THR A 1 128 ? 18.226 14.234 -9.483 1.00 90.44 128 THR A C 1
ATOM 1018 O O . THR A 1 128 ? 18.182 13.674 -8.394 1.00 90.44 128 THR A O 1
ATOM 1021 N N . ALA A 1 129 ? 17.187 14.933 -9.953 1.00 91.88 129 ALA A N 1
ATOM 1022 C CA . ALA A 1 129 ? 15.935 15.057 -9.204 1.00 91.88 129 ALA A CA 1
ATOM 1023 C C . ALA A 1 129 ? 15.238 13.698 -8.989 1.00 91.88 129 ALA A C 1
ATOM 1025 O O . ALA A 1 129 ? 14.733 13.431 -7.899 1.00 91.88 129 ALA A O 1
ATOM 1026 N N . ILE A 1 130 ? 15.232 12.825 -10.003 1.00 92.69 130 ILE A N 1
ATOM 1027 C CA . ILE A 1 130 ? 14.664 11.474 -9.895 1.00 92.69 130 ILE A CA 1
ATOM 1028 C C . ILE A 1 130 ? 15.515 10.603 -8.960 1.00 92.69 130 ILE A C 1
ATOM 1030 O O . ILE A 1 130 ? 14.951 9.878 -8.148 1.00 92.69 130 ILE A O 1
ATOM 1034 N N . GLU A 1 131 ? 16.847 10.663 -9.038 1.00 94.19 131 GLU A N 1
ATOM 1035 C CA . GLU A 1 131 ? 17.746 9.929 -8.133 1.00 94.19 131 GLU A CA 1
ATOM 1036 C C . GLU A 1 131 ? 17.497 10.301 -6.667 1.00 94.19 131 GLU A C 1
ATOM 1038 O O . GLU A 1 131 ? 17.413 9.410 -5.816 1.00 94.19 131 GLU A O 1
ATOM 1043 N N . GLU A 1 132 ? 17.292 11.588 -6.384 1.00 94.19 132 GLU A N 1
ATOM 1044 C CA . GLU A 1 132 ? 17.004 12.063 -5.031 1.00 94.19 132 GLU A CA 1
ATOM 1045 C C . GLU A 1 132 ? 15.606 11.636 -4.565 1.00 94.19 132 GLU A C 1
ATOM 1047 O O . GLU A 1 132 ? 15.458 11.149 -3.446 1.00 94.19 132 GLU A O 1
ATOM 1052 N N . ALA A 1 133 ? 14.599 11.687 -5.446 1.00 94.50 133 ALA A N 1
ATOM 1053 C CA . ALA A 1 133 ? 13.261 11.169 -5.155 1.00 94.50 133 ALA A CA 1
ATOM 1054 C C . ALA A 1 133 ? 13.264 9.648 -4.899 1.00 94.50 133 ALA A C 1
ATOM 1056 O O . ALA A 1 133 ? 12.550 9.153 -4.024 1.00 94.50 133 ALA A O 1
ATOM 1057 N N . VAL A 1 134 ? 14.083 8.888 -5.636 1.00 96.44 134 VAL A N 1
ATOM 1058 C CA . VAL A 1 134 ? 14.294 7.452 -5.395 1.00 96.44 134 VAL A CA 1
ATOM 1059 C C . VAL A 1 134 ? 14.941 7.230 -4.038 1.00 96.44 134 VAL A C 1
ATOM 1061 O O . VAL A 1 134 ? 14.514 6.339 -3.303 1.00 96.44 134 VAL A O 1
ATOM 1064 N N . TRP A 1 135 ? 15.971 8.010 -3.708 1.00 95.69 135 TRP A N 1
ATOM 1065 C CA . TRP A 1 135 ? 16.661 7.902 -2.431 1.00 95.69 135 TRP A CA 1
ATOM 1066 C C . TRP A 1 135 ? 15.727 8.196 -1.257 1.00 95.69 135 TRP A C 1
ATOM 1068 O O . TRP A 1 135 ? 15.622 7.367 -0.353 1.00 95.69 135 TRP A O 1
ATOM 1078 N N . GLU A 1 136 ? 14.973 9.294 -1.316 1.00 94.44 136 GLU A N 1
ATOM 1079 C CA . GLU A 1 136 ? 13.961 9.644 -0.318 1.00 94.44 136 GLU A CA 1
ATOM 1080 C C . GLU A 1 136 ? 12.938 8.509 -0.165 1.00 94.44 136 GLU A C 1
ATOM 1082 O O . GLU A 1 136 ? 12.741 7.980 0.931 1.00 94.44 136 GLU A O 1
ATOM 1087 N N . ARG A 1 137 ? 12.365 8.026 -1.278 1.00 94.69 137 ARG A N 1
ATOM 1088 C CA . ARG A 1 137 ? 11.387 6.926 -1.269 1.00 94.69 137 ARG A CA 1
ATOM 1089 C C . ARG A 1 137 ? 11.971 5.639 -0.672 1.00 94.69 137 ARG A C 1
ATOM 1091 O O . ARG A 1 137 ? 11.252 4.925 0.033 1.00 94.69 137 ARG A O 1
ATOM 1098 N N . LEU A 1 138 ? 13.246 5.330 -0.918 1.00 95.12 138 LEU A N 1
ATOM 1099 C CA . LEU A 1 138 ? 13.946 4.188 -0.320 1.00 95.12 138 LEU A CA 1
ATOM 1100 C C . LEU A 1 138 ? 14.152 4.364 1.186 1.00 95.12 138 LEU A C 1
ATOM 1102 O O . LEU A 1 138 ? 13.850 3.438 1.938 1.00 95.12 138 LEU A O 1
ATOM 1106 N N . MET A 1 139 ? 14.620 5.531 1.630 1.00 93.38 139 MET A N 1
ATOM 1107 C CA . MET A 1 139 ? 14.873 5.818 3.045 1.00 93.38 139 MET A CA 1
ATOM 1108 C C . MET A 1 139 ? 13.579 5.829 3.863 1.00 93.38 139 MET A C 1
ATOM 1110 O O . MET A 1 139 ? 13.507 5.188 4.916 1.00 93.38 139 MET A O 1
ATOM 1114 N N . THR A 1 140 ? 12.507 6.427 3.332 1.00 92.00 140 THR A N 1
ATOM 1115 C CA . THR A 1 140 ? 11.170 6.389 3.944 1.00 92.00 140 THR A CA 1
ATOM 1116 C C . THR A 1 140 ? 10.618 4.966 4.048 1.00 92.00 140 THR A C 1
ATOM 1118 O O . THR A 1 140 ? 9.798 4.699 4.927 1.00 92.00 140 THR A O 1
ATOM 1121 N N . ASN A 1 141 ? 11.046 4.043 3.179 1.00 93.06 141 ASN A N 1
ATOM 1122 C CA . ASN A 1 141 ? 10.579 2.655 3.139 1.00 93.06 141 ASN A CA 1
ATOM 1123 C C . ASN A 1 141 ? 11.681 1.632 3.469 1.00 93.06 141 ASN A C 1
ATOM 1125 O O . ASN A 1 141 ? 11.602 0.466 3.070 1.00 93.06 141 ASN A O 1
ATOM 1129 N N . ARG A 1 142 ? 12.715 2.027 4.213 1.00 92.75 142 ARG A N 1
ATOM 1130 C CA . ARG A 1 142 ? 13.823 1.138 4.579 1.00 92.75 142 ARG A CA 1
ATOM 1131 C C . ARG A 1 142 ? 13.375 0.096 5.603 1.00 92.75 142 ARG A C 1
ATOM 1133 O O . ARG A 1 142 ? 12.657 0.415 6.551 1.00 92.75 142 ARG A O 1
ATOM 1140 N N . ASN A 1 143 ? 13.822 -1.149 5.459 1.00 93.38 143 ASN A N 1
ATOM 1141 C CA . ASN A 1 143 ? 13.546 -2.197 6.442 1.00 93.38 143 ASN A CA 1
ATOM 1142 C C . ASN A 1 143 ? 14.495 -2.147 7.649 1.00 93.38 143 ASN A C 1
ATOM 1144 O O . ASN A 1 143 ? 15.575 -1.552 7.636 1.00 93.38 143 ASN A O 1
ATOM 1148 N N . LEU A 1 144 ? 14.090 -2.790 8.740 1.00 90.56 144 LEU A N 1
ATOM 1149 C CA . LEU A 1 144 ? 14.909 -2.954 9.932 1.00 90.56 144 LEU A CA 1
ATOM 1150 C C . LEU A 1 144 ? 16.086 -3.900 9.643 1.00 90.56 144 LEU A C 1
ATOM 1152 O O . LEU A 1 144 ? 15.881 -5.049 9.263 1.00 90.56 144 LEU A O 1
ATOM 1156 N N . GLY A 1 145 ? 17.315 -3.432 9.875 1.00 88.12 145 GLY A N 1
ATOM 1157 C CA . GLY A 1 145 ? 18.529 -4.230 9.653 1.00 88.12 145 GLY A CA 1
ATOM 1158 C C . GLY A 1 145 ? 18.956 -4.359 8.186 1.00 88.12 145 GLY A C 1
ATOM 1159 O O . GLY A 1 145 ? 19.846 -5.154 7.890 1.00 88.12 145 GLY A O 1
ATOM 1160 N N . GLU A 1 146 ? 18.344 -3.585 7.291 1.00 90.94 146 GLU A N 1
ATOM 1161 C CA . GLU A 1 146 ? 18.701 -3.493 5.876 1.00 90.94 146 GLU A CA 1
ATOM 1162 C C . GLU A 1 146 ? 18.996 -2.044 5.493 1.00 90.94 146 GLU A C 1
ATOM 1164 O O . GLU A 1 146 ? 18.446 -1.119 6.094 1.00 90.94 146 GLU A O 1
ATOM 1169 N N . ASP A 1 147 ? 19.845 -1.841 4.492 1.00 91.69 147 ASP A N 1
ATOM 1170 C CA . ASP A 1 147 ? 20.200 -0.512 4.012 1.00 91.69 147 ASP A CA 1
ATOM 1171 C C . ASP A 1 147 ? 20.551 -0.495 2.520 1.00 91.69 147 ASP A C 1
ATOM 1173 O O . ASP A 1 147 ? 20.835 -1.533 1.910 1.00 91.69 147 ASP A O 1
ATOM 1177 N N . PHE A 1 148 ? 20.542 0.695 1.930 1.00 92.69 148 PHE A N 1
ATOM 1178 C CA . PHE A 1 148 ? 20.804 0.910 0.512 1.00 92.69 148 PHE A CA 1
ATOM 1179 C C . PHE A 1 148 ? 22.081 1.721 0.319 1.00 92.69 148 PHE A C 1
ATOM 1181 O O . PHE A 1 148 ? 22.344 2.694 1.017 1.00 92.69 148 PHE A O 1
ATOM 1188 N N . LEU A 1 149 ? 22.879 1.343 -0.675 1.00 91.00 149 LEU A N 1
ATOM 1189 C CA . LEU A 1 149 ? 23.865 2.261 -1.232 1.00 91.00 149 LEU A CA 1
ATOM 1190 C C . LEU A 1 149 ? 23.143 3.315 -2.067 1.00 91.00 149 LEU A C 1
ATOM 1192 O O . LEU A 1 149 ? 22.074 3.037 -2.620 1.00 91.00 149 LEU A O 1
ATOM 1196 N N . ARG A 1 150 ? 23.759 4.495 -2.198 1.00 90.94 150 ARG A N 1
ATOM 1197 C CA . ARG A 1 150 ? 23.243 5.546 -3.078 1.00 90.94 150 ARG A CA 1
ATOM 1198 C C . ARG A 1 150 ? 22.970 4.971 -4.480 1.00 90.94 150 ARG A C 1
ATOM 1200 O O . ARG A 1 150 ? 23.806 4.205 -4.973 1.00 90.94 150 ARG A O 1
ATOM 1207 N N . PRO A 1 151 ? 21.807 5.272 -5.090 1.00 93.88 151 PRO A N 1
ATOM 1208 C CA . PRO A 1 151 ? 21.456 4.735 -6.393 1.00 93.88 151 PRO A CA 1
ATOM 1209 C C . PRO A 1 151 ? 22.492 5.134 -7.439 1.00 93.88 151 PRO A C 1
ATOM 1211 O O . PRO A 1 151 ? 23.001 6.250 -7.428 1.00 93.88 151 PRO A O 1
ATOM 1214 N N . GLU A 1 152 ? 22.807 4.210 -8.339 1.00 91.69 152 GLU A N 1
ATOM 1215 C CA . GLU A 1 152 ? 23.712 4.464 -9.455 1.00 91.69 152 GLU A CA 1
ATOM 1216 C C . GLU A 1 152 ? 22.949 4.347 -10.776 1.00 91.69 152 GLU A C 1
ATOM 1218 O O . GLU A 1 152 ? 22.223 3.377 -11.013 1.00 91.69 152 GLU A O 1
ATOM 1223 N N . THR A 1 153 ? 23.162 5.302 -11.674 1.00 91.25 153 THR A N 1
ATOM 1224 C CA . THR A 1 153 ? 22.673 5.222 -13.052 1.00 91.25 153 THR A CA 1
ATOM 1225 C C . THR A 1 153 ? 23.398 4.111 -13.826 1.00 91.25 153 THR A C 1
ATOM 1227 O O . THR A 1 153 ? 24.630 4.030 -13.829 1.00 91.25 153 THR A O 1
ATOM 1230 N N . VAL A 1 154 ? 22.651 3.262 -14.542 1.00 90.38 154 VAL A N 1
ATOM 1231 C CA . VAL A 1 154 ? 23.255 2.294 -15.473 1.00 90.38 154 VAL A CA 1
ATOM 1232 C C . VAL A 1 154 ? 23.747 2.972 -16.748 1.00 90.38 154 VAL A C 1
ATOM 1234 O O . VAL A 1 154 ? 23.148 3.912 -17.268 1.00 90.38 154 VAL A O 1
ATOM 1237 N N . ASN A 1 155 ? 24.833 2.451 -17.310 1.00 88.06 155 ASN A N 1
ATOM 1238 C CA . ASN A 1 155 ? 25.342 2.916 -18.592 1.00 88.06 155 ASN A CA 1
ATOM 1239 C C . ASN A 1 155 ? 24.427 2.475 -19.737 1.00 88.06 155 ASN A C 1
ATOM 1241 O O . ASN A 1 155 ? 23.740 1.457 -19.666 1.00 88.06 155 ASN A O 1
ATOM 1245 N N . LYS A 1 156 ? 24.469 3.209 -20.846 1.00 88.19 156 LYS A N 1
ATOM 1246 C CA . LYS A 1 156 ? 23.766 2.827 -22.074 1.00 88.19 156 LYS A CA 1
ATOM 1247 C C . LYS A 1 156 ? 24.613 1.840 -22.884 1.00 88.19 156 LYS A C 1
ATOM 1249 O O . LYS A 1 156 ? 25.825 2.027 -23.038 1.00 88.19 156 LYS A O 1
ATOM 1254 N N . GLU A 1 157 ? 23.981 0.792 -23.402 1.00 91.00 157 GLU A N 1
ATOM 1255 C CA . GLU A 1 157 ? 24.533 -0.060 -24.458 1.00 91.00 157 GLU A CA 1
ATOM 1256 C C . GLU A 1 157 ? 23.669 0.090 -25.706 1.00 91.00 157 GLU A C 1
ATOM 1258 O O . GLU A 1 157 ? 22.581 -0.478 -25.805 1.00 91.00 157 GLU A O 1
ATOM 1263 N N . ASP A 1 158 ? 24.149 0.885 -26.660 1.00 92.25 158 ASP A N 1
ATOM 1264 C CA . ASP A 1 158 ? 23.366 1.172 -27.855 1.00 92.25 158 ASP A CA 1
ATOM 1265 C C . ASP A 1 158 ? 23.354 -0.043 -28.780 1.00 92.25 158 ASP A C 1
ATOM 1267 O O . ASP A 1 158 ? 24.380 -0.694 -29.001 1.00 92.25 158 ASP A O 1
ATOM 1271 N N . ILE A 1 159 ? 22.194 -0.333 -29.350 1.00 93.44 159 ILE A N 1
ATOM 1272 C CA . ILE A 1 159 ? 21.958 -1.433 -30.272 1.00 93.44 159 ILE A CA 1
ATOM 1273 C C . ILE A 1 159 ? 21.660 -0.845 -31.644 1.00 93.44 159 ILE A C 1
ATOM 1275 O O . ILE A 1 159 ? 20.673 -0.135 -31.832 1.00 93.44 159 ILE A O 1
ATOM 1279 N N . GLY A 1 160 ? 22.527 -1.163 -32.602 1.00 94.06 160 GLY A N 1
ATOM 1280 C CA . GLY A 1 160 ? 22.343 -0.837 -34.011 1.00 94.06 160 GLY A CA 1
ATOM 1281 C C . GLY A 1 160 ? 21.801 -2.043 -34.770 1.00 94.06 160 GLY A C 1
ATOM 1282 O O . GLY A 1 160 ? 22.263 -3.170 -34.567 1.00 94.06 160 GLY A O 1
ATOM 1283 N N . LEU A 1 161 ? 20.830 -1.816 -35.651 1.00 94.38 161 LEU A N 1
ATOM 1284 C CA . LEU A 1 161 ? 20.219 -2.847 -36.488 1.00 94.38 161 LEU A CA 1
ATOM 1285 C C . LEU A 1 161 ? 20.510 -2.563 -37.959 1.00 94.38 161 LEU A C 1
ATOM 1287 O O . LEU A 1 161 ? 20.247 -1.468 -38.443 1.00 94.38 161 LEU A O 1
ATOM 1291 N N . THR A 1 162 ? 20.999 -3.559 -38.691 1.00 94.69 162 THR A N 1
ATOM 1292 C CA . THR A 1 162 ? 21.177 -3.461 -40.143 1.00 94.69 162 THR A CA 1
ATOM 1293 C C . THR A 1 162 ? 20.308 -4.497 -40.823 1.00 94.69 162 THR A C 1
ATOM 1295 O O . THR A 1 162 ? 20.383 -5.682 -40.490 1.00 94.69 162 THR A O 1
ATOM 1298 N N . THR A 1 163 ? 19.461 -4.062 -41.753 1.00 94.50 163 THR A N 1
ATOM 1299 C CA . THR A 1 163 ? 18.533 -4.961 -42.443 1.00 94.50 163 THR A CA 1
ATOM 1300 C C . THR A 1 163 ? 17.968 -4.346 -43.722 1.00 94.50 163 THR A C 1
ATOM 1302 O O . THR A 1 163 ? 17.940 -3.128 -43.902 1.00 94.50 163 THR A O 1
ATOM 1305 N N . GLN A 1 164 ? 17.482 -5.206 -44.614 1.00 94.56 164 GLN A N 1
ATOM 1306 C CA . GLN A 1 164 ? 16.737 -4.828 -45.805 1.00 94.56 164 GLN A CA 1
ATOM 1307 C C . GLN A 1 164 ? 15.289 -5.311 -45.681 1.00 94.56 164 GLN A C 1
ATOM 1309 O O . GLN A 1 164 ? 15.054 -6.487 -45.408 1.00 94.56 164 GLN A O 1
ATOM 1314 N N . ILE A 1 165 ? 14.318 -4.422 -45.884 1.00 94.31 165 ILE A N 1
ATOM 1315 C CA . ILE A 1 165 ? 12.897 -4.710 -45.647 1.00 94.31 165 ILE A CA 1
ATOM 1316 C C . ILE A 1 165 ? 12.102 -4.532 -46.941 1.00 94.31 165 ILE A C 1
ATOM 1318 O O . ILE A 1 165 ? 12.065 -3.443 -47.511 1.00 94.31 165 ILE A O 1
ATOM 1322 N N . ASP A 1 166 ? 11.433 -5.593 -47.388 1.00 93.81 166 ASP A N 1
ATOM 1323 C CA . ASP A 1 166 ? 10.516 -5.543 -48.526 1.00 93.81 166 ASP A CA 1
ATOM 1324 C C . ASP A 1 166 ? 9.149 -5.034 -48.044 1.00 93.81 166 ASP A C 1
ATOM 1326 O O . ASP A 1 166 ? 8.564 -5.611 -47.125 1.00 93.81 166 ASP A O 1
ATOM 1330 N N . LEU A 1 167 ? 8.620 -3.979 -48.669 1.00 92.62 167 LEU A N 1
ATOM 1331 C CA . LEU A 1 167 ? 7.343 -3.364 -48.288 1.00 92.62 167 LEU A CA 1
ATOM 1332 C C . LEU A 1 167 ? 6.215 -3.644 -49.295 1.00 92.62 167 LEU A C 1
ATOM 1334 O O . LEU A 1 167 ? 6.422 -3.988 -50.466 1.00 92.62 167 LEU A O 1
ATOM 1338 N N . GLU A 1 168 ? 4.976 -3.467 -48.845 1.00 90.25 168 GLU A N 1
ATOM 1339 C CA . GLU A 1 168 ? 3.818 -3.316 -49.728 1.00 90.25 168 GLU A CA 1
ATOM 1340 C C . GLU A 1 168 ? 3.880 -2.010 -50.539 1.00 90.25 168 GLU A C 1
ATOM 1342 O O . GLU A 1 168 ? 4.460 -1.012 -50.108 1.00 90.25 168 GLU A O 1
ATOM 1347 N N . ALA A 1 169 ? 3.265 -2.004 -51.728 1.00 83.81 169 ALA A N 1
ATOM 1348 C CA . ALA A 1 169 ? 3.355 -0.879 -52.667 1.00 83.81 169 ALA A CA 1
ATOM 1349 C C . ALA A 1 169 ? 2.814 0.439 -52.075 1.00 83.81 169 ALA A C 1
ATOM 1351 O O . ALA A 1 169 ? 3.384 1.503 -52.303 1.00 83.81 169 ALA A O 1
ATOM 1352 N N . ASN A 1 170 ? 1.766 0.356 -51.246 1.00 84.38 170 ASN A N 1
ATOM 1353 C CA . ASN A 1 170 ? 1.099 1.512 -50.634 1.00 84.38 170 ASN A CA 1
ATOM 1354 C C . ASN A 1 170 ? 1.569 1.808 -49.198 1.00 84.38 170 ASN A C 1
ATOM 1356 O O . ASN A 1 170 ? 0.954 2.618 -48.508 1.00 84.38 170 ASN A O 1
ATOM 1360 N N . ALA A 1 171 ? 2.613 1.134 -48.712 1.00 84.94 171 ALA A N 1
ATOM 1361 C CA . ALA A 1 171 ? 3.035 1.242 -47.319 1.00 84.94 171 ALA A CA 1
ATOM 1362 C C . ALA A 1 171 ? 3.753 2.583 -47.060 1.00 84.94 171 ALA A C 1
ATOM 1364 O O . ALA A 1 171 ? 4.634 2.966 -47.833 1.00 84.94 171 ALA A O 1
ATOM 1365 N N . ALA A 1 172 ? 3.418 3.304 -45.988 1.00 89.31 172 ALA A N 1
ATOM 1366 C CA . ALA A 1 172 ? 4.097 4.552 -45.623 1.00 89.31 172 ALA A CA 1
ATOM 1367 C C . ALA A 1 172 ? 5.467 4.246 -44.994 1.00 89.31 172 ALA A C 1
ATOM 1369 O O . ALA A 1 172 ? 5.546 3.674 -43.910 1.00 89.31 172 ALA A O 1
ATOM 1370 N N . THR A 1 173 ? 6.557 4.604 -45.682 1.00 90.44 173 THR A N 1
ATOM 1371 C CA . THR A 1 173 ? 7.911 4.187 -45.285 1.00 90.44 173 THR A CA 1
ATOM 1372 C C . THR A 1 173 ? 8.306 4.747 -43.913 1.00 90.44 173 THR A C 1
ATOM 1374 O O . THR A 1 173 ? 8.804 4.007 -43.069 1.00 90.44 173 THR A O 1
ATOM 1377 N N . GLU A 1 174 ? 8.085 6.043 -43.681 1.00 93.00 174 GLU A N 1
ATOM 1378 C CA . GLU A 1 174 ? 8.495 6.721 -42.447 1.00 93.00 174 GLU A CA 1
ATOM 1379 C C . GLU A 1 174 ? 7.715 6.216 -41.230 1.00 93.00 174 GLU A C 1
ATOM 1381 O O . GLU A 1 174 ? 8.296 6.025 -40.165 1.00 93.00 174 GLU A O 1
ATOM 1386 N N . GLU A 1 175 ? 6.416 5.949 -41.390 1.00 93.44 175 GLU A N 1
ATOM 1387 C CA . GLU A 1 175 ? 5.582 5.405 -40.313 1.00 93.44 175 GLU A CA 1
ATOM 1388 C C . GLU A 1 175 ? 6.013 3.991 -39.926 1.00 93.44 175 GLU A C 1
ATOM 1390 O O . GLU A 1 175 ? 6.079 3.678 -38.740 1.00 93.44 175 GLU A O 1
ATOM 1395 N N . ILE A 1 176 ? 6.350 3.158 -40.916 1.00 93.25 176 ILE A N 1
ATOM 1396 C CA . ILE A 1 176 ? 6.809 1.784 -40.687 1.00 93.25 176 ILE A CA 1
ATOM 1397 C C . ILE A 1 176 ? 8.184 1.772 -40.029 1.00 93.25 176 ILE A C 1
ATOM 1399 O O . ILE A 1 176 ? 8.395 0.985 -39.112 1.00 93.25 176 ILE A O 1
ATOM 1403 N N . LEU A 1 177 ? 9.114 2.639 -40.450 1.00 94.19 177 LEU A N 1
ATOM 1404 C CA . LEU A 1 177 ? 10.431 2.702 -39.814 1.00 94.19 177 LEU A CA 1
ATOM 1405 C C . LEU A 1 177 ? 10.336 3.196 -38.366 1.00 94.19 177 LEU A C 1
ATOM 1407 O O . LEU A 1 177 ? 10.969 2.617 -37.488 1.00 94.19 177 LEU A O 1
ATOM 1411 N N . ALA A 1 178 ? 9.520 4.222 -38.107 1.00 94.56 178 ALA A N 1
ATOM 1412 C CA . ALA A 1 178 ? 9.296 4.722 -36.753 1.00 94.56 178 ALA A CA 1
ATOM 1413 C C . ALA A 1 178 ? 8.632 3.666 -35.853 1.00 94.56 178 ALA A C 1
ATOM 1415 O O . ALA A 1 178 ? 9.038 3.501 -34.704 1.00 94.56 178 ALA A O 1
ATOM 1416 N N . GLU A 1 179 ? 7.652 2.920 -36.375 1.00 94.94 179 GLU A N 1
ATOM 1417 C CA . GLU A 1 179 ? 7.025 1.805 -35.657 1.00 94.94 179 GLU A CA 1
ATOM 1418 C C . GLU A 1 179 ? 8.018 0.667 -35.400 1.00 94.94 179 GLU A C 1
ATOM 1420 O O . GLU A 1 179 ? 8.067 0.137 -34.295 1.00 94.94 179 GLU A O 1
ATOM 1425 N N . LEU A 1 180 ? 8.862 0.332 -36.377 1.00 94.56 180 LEU A N 1
ATOM 1426 C CA . LEU A 1 180 ? 9.914 -0.669 -36.220 1.00 94.56 180 LEU A CA 1
ATOM 1427 C C . LEU A 1 180 ? 10.895 -0.281 -35.121 1.00 94.56 180 LEU A C 1
ATOM 1429 O O . LEU A 1 180 ? 11.201 -1.107 -34.263 1.00 94.56 180 LEU A O 1
ATOM 1433 N N . TYR A 1 181 ? 11.373 0.964 -35.127 1.00 94.88 181 TYR A N 1
ATOM 1434 C CA . TYR A 1 181 ? 12.262 1.462 -34.083 1.00 94.88 181 TYR A CA 1
ATOM 1435 C C . TYR A 1 181 ? 11.584 1.441 -32.713 1.00 94.88 181 TYR A C 1
ATOM 1437 O O . TYR A 1 181 ? 12.175 0.966 -31.746 1.00 94.88 181 TYR A O 1
ATOM 1445 N N . TYR A 1 182 ? 10.326 1.874 -32.631 1.00 93.50 182 TYR A N 1
ATOM 1446 C CA . TYR A 1 182 ? 9.551 1.853 -31.392 1.00 93.50 182 TYR A CA 1
ATOM 1447 C C . TYR A 1 182 ? 9.364 0.433 -30.842 1.00 93.50 182 TYR A C 1
ATOM 1449 O O . TYR A 1 182 ? 9.655 0.186 -29.672 1.00 93.50 182 TYR A O 1
ATOM 1457 N N . GLN A 1 183 ? 8.952 -0.522 -31.677 1.00 94.38 183 GLN A N 1
ATOM 1458 C CA . GLN A 1 183 ? 8.751 -1.910 -31.256 1.00 94.38 183 GLN A CA 1
ATOM 1459 C C . GLN A 1 183 ? 10.067 -2.613 -30.912 1.00 94.38 183 GLN A C 1
ATOM 1461 O O . GLN A 1 183 ? 10.122 -3.380 -29.950 1.00 94.38 183 GLN A O 1
ATOM 1466 N N . ALA A 1 184 ? 11.146 -2.333 -31.649 1.00 93.25 184 ALA A N 1
ATOM 1467 C CA . ALA A 1 184 ? 12.467 -2.853 -31.325 1.00 93.25 184 ALA A CA 1
ATOM 1468 C C . ALA A 1 184 ? 12.973 -2.299 -29.981 1.00 93.25 184 ALA A C 1
ATOM 1470 O O . ALA A 1 184 ? 13.390 -3.093 -29.141 1.00 93.25 184 ALA A O 1
ATOM 1471 N N . ASP A 1 185 ? 12.879 -0.987 -29.728 1.00 91.31 185 ASP A N 1
ATOM 1472 C CA . ASP A 1 185 ? 13.259 -0.388 -28.435 1.00 91.31 185 ASP A CA 1
ATOM 1473 C C . ASP A 1 185 ? 12.425 -0.968 -27.281 1.00 91.31 185 ASP A C 1
ATOM 1475 O O . ASP A 1 185 ? 12.977 -1.420 -26.277 1.00 91.31 185 ASP A O 1
ATOM 1479 N N . LYS A 1 186 ? 11.102 -1.063 -27.465 1.00 90.50 186 LYS A N 1
ATOM 1480 C CA . LYS A 1 186 ? 10.170 -1.657 -26.494 1.00 90.50 186 LYS A CA 1
ATOM 1481 C C . LYS A 1 186 ? 10.458 -3.134 -26.225 1.00 90.50 186 LYS A C 1
ATOM 1483 O O . LYS A 1 186 ? 10.253 -3.611 -25.115 1.00 90.50 186 LYS A O 1
ATOM 1488 N N . PHE A 1 187 ? 10.936 -3.884 -27.213 1.00 91.50 187 PHE A N 1
ATOM 1489 C CA . PHE A 1 187 ? 11.323 -5.278 -27.014 1.00 91.50 187 PHE A CA 1
ATOM 1490 C C . PHE A 1 187 ? 12.659 -5.429 -26.291 1.00 91.50 187 PHE A C 1
ATOM 1492 O O . PHE A 1 187 ? 12.798 -6.338 -25.465 1.00 91.50 187 PHE A O 1
ATOM 1499 N N . LEU A 1 188 ? 13.638 -4.578 -26.619 1.00 89.25 188 LEU A N 1
ATOM 1500 C CA . LEU A 1 188 ? 14.932 -4.544 -25.940 1.00 89.25 188 LEU A CA 1
ATOM 1501 C C . LEU A 1 188 ? 14.734 -4.242 -24.458 1.00 89.25 188 LEU A C 1
ATOM 1503 O O . LEU A 1 188 ? 15.275 -4.961 -23.614 1.00 89.25 188 LEU A O 1
ATOM 1507 N N . MET A 1 189 ? 13.901 -3.242 -24.168 1.00 84.88 189 MET A N 1
ATOM 1508 C CA . MET A 1 189 ? 13.608 -2.804 -22.817 1.00 84.88 189 MET A CA 1
ATOM 1509 C C . MET A 1 189 ? 12.110 -2.512 -22.641 1.00 84.88 189 MET A C 1
ATOM 1511 O O . MET A 1 189 ? 11.667 -1.381 -22.863 1.00 84.88 189 MET A O 1
ATOM 1515 N N . PRO A 1 190 ? 11.308 -3.520 -22.249 1.00 87.06 190 PRO A N 1
ATOM 1516 C CA . PRO A 1 190 ? 9.877 -3.332 -22.077 1.00 87.06 190 PRO A CA 1
ATOM 1517 C C . PRO A 1 190 ? 9.607 -2.415 -20.882 1.00 87.06 190 PRO A C 1
ATOM 1519 O O . PRO A 1 190 ? 10.159 -2.656 -19.804 1.00 87.06 190 PRO A O 1
ATOM 1522 N N . PRO A 1 191 ? 8.762 -1.385 -21.043 1.00 85.31 191 PRO A N 1
ATOM 1523 C CA . PRO A 1 191 ? 8.370 -0.548 -19.925 1.00 85.31 191 PRO A CA 1
ATOM 1524 C C . PRO A 1 191 ? 7.502 -1.318 -18.921 1.00 85.31 191 PRO A C 1
ATOM 1526 O O . PRO A 1 191 ? 6.832 -2.286 -19.305 1.00 85.31 191 PRO A O 1
ATOM 1529 N N . PRO A 1 192 ? 7.469 -0.891 -17.646 1.00 88.81 192 PRO A N 1
ATOM 1530 C CA . PRO A 1 192 ? 6.566 -1.469 -16.665 1.00 88.81 192 PRO A CA 1
ATOM 1531 C C . PRO A 1 192 ? 5.119 -1.189 -17.074 1.00 88.81 192 PRO A C 1
ATOM 1533 O O . PRO A 1 192 ? 4.774 -0.084 -17.498 1.00 88.81 192 PRO A O 1
ATOM 1536 N N . LYS A 1 193 ? 4.274 -2.213 -16.961 1.00 89.94 193 LYS A N 1
ATOM 1537 C CA . LYS A 1 193 ? 2.857 -2.119 -17.293 1.00 89.94 193 LYS A CA 1
ATOM 1538 C C . LYS A 1 193 ? 2.031 -2.023 -16.020 1.00 89.94 193 LYS A C 1
ATOM 1540 O O . LYS A 1 193 ? 1.984 -2.981 -15.250 1.00 89.94 193 LYS A O 1
ATOM 1545 N N . PHE A 1 194 ? 1.374 -0.885 -15.852 1.00 92.00 194 PHE A N 1
ATOM 1546 C CA . PHE A 1 194 ? 0.409 -0.660 -14.788 1.00 92.00 194 PHE A CA 1
ATOM 1547 C C . PHE A 1 194 ? -0.971 -1.164 -15.200 1.00 92.00 194 PHE A C 1
ATOM 1549 O O . PHE A 1 194 ? -1.325 -1.154 -16.382 1.00 92.00 194 PHE A O 1
ATOM 1556 N N . TYR A 1 195 ? -1.719 -1.625 -14.208 1.00 92.81 195 TYR A N 1
ATOM 1557 C CA . TYR A 1 195 ? -3.084 -2.103 -14.353 1.00 92.81 195 TYR A CA 1
ATOM 1558 C C . TYR A 1 195 ? -4.014 -1.341 -13.418 1.00 92.81 195 TYR A C 1
ATOM 1560 O O . TYR A 1 195 ? -3.629 -0.989 -12.300 1.00 92.81 195 TYR A O 1
ATOM 1568 N N . THR A 1 196 ? -5.250 -1.148 -13.861 1.00 92.50 196 THR A N 1
ATOM 1569 C CA . THR A 1 196 ? -6.360 -0.731 -12.991 1.00 92.50 196 THR A CA 1
ATOM 1570 C C . THR A 1 196 ? -6.845 -1.904 -12.136 1.00 92.50 196 THR A C 1
ATOM 1572 O O . THR A 1 196 ? -6.555 -3.071 -12.427 1.00 92.50 196 THR A O 1
ATOM 1575 N N . LEU A 1 197 ? -7.612 -1.613 -11.081 1.00 92.62 197 LEU A N 1
ATOM 1576 C CA . LEU A 1 197 ? -8.226 -2.666 -10.267 1.00 92.62 197 LEU A CA 1
ATOM 1577 C C . LEU A 1 197 ? -9.175 -3.544 -11.102 1.00 92.62 197 LEU A C 1
ATOM 1579 O O . LEU A 1 197 ? -9.106 -4.772 -11.021 1.00 92.62 197 LEU A O 1
ATOM 1583 N N . ASP A 1 198 ? -10.008 -2.921 -11.936 1.00 92.19 198 ASP A N 1
ATOM 1584 C CA . ASP A 1 198 ? -11.006 -3.611 -12.759 1.00 92.19 198 ASP A CA 1
ATOM 1585 C C . ASP A 1 198 ? -10.359 -4.580 -13.757 1.00 92.19 198 ASP A C 1
ATOM 1587 O O . ASP A 1 198 ? -10.771 -5.736 -13.846 1.00 92.19 198 ASP A O 1
ATOM 1591 N N . GLU A 1 199 ? -9.276 -4.176 -14.429 1.00 93.38 199 GLU A N 1
ATOM 1592 C CA . GLU A 1 199 ? -8.541 -5.054 -15.352 1.00 93.38 199 GLU A CA 1
ATOM 1593 C C . GLU A 1 199 ? -7.993 -6.311 -14.660 1.00 93.38 199 GLU A C 1
ATOM 1595 O O . GLU A 1 199 ? -7.975 -7.398 -15.245 1.00 93.38 199 GLU A O 1
ATOM 1600 N N . LEU A 1 200 ? -7.518 -6.188 -13.416 1.00 93.94 200 LEU A N 1
ATOM 1601 C CA . LEU A 1 200 ? -6.996 -7.331 -12.663 1.00 93.94 200 LEU A CA 1
ATOM 1602 C C . LEU A 1 200 ? -8.116 -8.253 -12.168 1.00 93.94 200 LEU A C 1
ATOM 1604 O O . LEU A 1 200 ? -7.939 -9.477 -12.167 1.00 93.94 200 LEU A O 1
ATOM 1608 N N . LEU A 1 201 ? -9.270 -7.690 -11.801 1.00 93.94 201 LEU A N 1
ATOM 1609 C CA . LEU A 1 201 ? -10.462 -8.460 -11.448 1.00 93.94 201 LEU A CA 1
ATOM 1610 C C . LEU A 1 201 ? -11.021 -9.214 -12.664 1.00 93.94 201 LEU A C 1
ATOM 1612 O O . LEU A 1 201 ? -11.335 -10.400 -12.548 1.00 93.94 201 LEU A O 1
ATOM 1616 N N . GLU A 1 202 ? -11.070 -8.584 -13.840 1.00 95.69 202 GLU A N 1
ATOM 1617 C CA . GLU A 1 202 ? -11.475 -9.221 -15.103 1.00 95.69 202 GLU A CA 1
ATOM 1618 C C . GLU A 1 202 ? -10.517 -10.341 -15.529 1.00 95.69 202 GLU A C 1
ATOM 1620 O O . GLU A 1 202 ? -10.948 -11.376 -16.045 1.00 95.69 202 GLU A O 1
ATOM 1625 N N . LYS A 1 203 ? -9.218 -10.190 -15.243 1.00 95.06 203 LYS A N 1
ATOM 1626 C CA . LYS A 1 203 ? -8.214 -11.256 -15.401 1.00 95.06 203 LYS A CA 1
ATOM 1627 C C . LYS A 1 203 ? -8.390 -12.423 -14.416 1.00 95.06 203 LYS A C 1
ATOM 1629 O O . LYS A 1 203 ? -7.686 -13.425 -14.542 1.00 95.06 203 LYS A O 1
ATOM 1634 N N . GLY A 1 204 ? -9.300 -12.318 -13.446 1.00 95.81 204 GLY A N 1
ATOM 1635 C CA . GLY A 1 204 ? -9.577 -13.355 -12.452 1.00 95.81 204 GLY A CA 1
ATOM 1636 C C . GLY A 1 204 ? -8.557 -13.421 -11.313 1.00 95.81 204 GLY A C 1
ATOM 1637 O O . GLY A 1 204 ? -8.477 -14.441 -10.624 1.00 95.81 204 GLY A O 1
ATOM 1638 N N . ILE A 1 205 ? -7.766 -12.365 -11.105 1.00 94.81 205 ILE A N 1
ATOM 1639 C CA . ILE A 1 205 ? -6.803 -12.304 -10.003 1.00 94.81 205 ILE A CA 1
ATOM 1640 C C . ILE A 1 205 ? -7.567 -11.933 -8.723 1.00 94.81 205 ILE A C 1
ATOM 1642 O O . ILE A 1 205 ? -8.301 -10.945 -8.705 1.00 94.81 205 ILE A O 1
ATOM 1646 N N . PRO A 1 206 ? -7.439 -12.704 -7.630 1.00 94.81 206 PRO A N 1
ATOM 1647 C CA . PRO A 1 206 ? -8.182 -12.421 -6.410 1.00 94.81 206 PRO A CA 1
ATOM 1648 C C . PRO A 1 206 ? -7.621 -11.185 -5.676 1.00 94.81 206 PRO A C 1
ATOM 1650 O O . PRO A 1 206 ? -6.403 -10.989 -5.670 1.00 94.81 206 PRO A O 1
ATOM 1653 N N . PRO A 1 207 ? -8.454 -10.409 -4.949 1.00 92.88 207 PRO A N 1
ATOM 1654 C CA . PRO A 1 207 ? -8.029 -9.164 -4.297 1.00 92.88 207 PRO A CA 1
ATOM 1655 C C . PRO A 1 207 ? -6.796 -9.282 -3.392 1.00 92.88 207 PRO A C 1
ATOM 1657 O O . PRO A 1 207 ? -5.919 -8.430 -3.444 1.00 92.88 207 PRO A O 1
ATOM 1660 N N . HIS A 1 208 ? -6.667 -10.365 -2.618 1.00 91.38 208 HIS A N 1
ATOM 1661 C CA . HIS A 1 208 ? -5.507 -10.567 -1.736 1.00 91.38 208 HIS A CA 1
ATOM 1662 C C . HIS A 1 208 ? -4.165 -10.685 -2.479 1.00 91.38 208 HIS A C 1
ATOM 1664 O O . HIS A 1 208 ? -3.127 -10.508 -1.855 1.00 91.38 208 HIS A O 1
ATOM 1670 N N . ARG A 1 209 ? -4.178 -11.004 -3.782 1.00 92.81 209 ARG A N 1
ATOM 1671 C CA . ARG A 1 209 ? -2.991 -10.979 -4.653 1.00 92.81 209 ARG A CA 1
ATOM 1672 C C . ARG A 1 209 ? -2.798 -9.630 -5.331 1.00 92.81 209 ARG A C 1
ATOM 1674 O O . ARG A 1 209 ? -1.663 -9.242 -5.572 1.00 92.81 209 ARG A O 1
ATOM 1681 N N . ILE A 1 210 ? -3.890 -8.931 -5.647 1.00 93.56 210 ILE A N 1
ATOM 1682 C CA . ILE A 1 210 ? -3.843 -7.595 -6.256 1.00 93.56 210 ILE A CA 1
ATOM 1683 C C . ILE A 1 210 ? -3.197 -6.600 -5.289 1.00 93.56 210 ILE A C 1
ATOM 1685 O O . ILE A 1 210 ? -2.251 -5.911 -5.655 1.00 93.56 210 ILE A O 1
ATOM 1689 N N . PHE A 1 211 ? -3.668 -6.582 -4.041 1.00 92.69 211 PHE A N 1
ATOM 1690 C CA . PHE A 1 211 ? -3.156 -5.706 -2.987 1.00 92.69 211 PHE A CA 1
ATOM 1691 C C . PHE A 1 211 ? -1.880 -6.249 -2.317 1.00 92.69 211 PHE A C 1
ATOM 1693 O O . PHE A 1 211 ? -1.470 -5.730 -1.287 1.00 92.69 211 PHE A O 1
ATOM 1700 N N . GLU A 1 212 ? -1.241 -7.290 -2.864 1.00 90.69 212 GLU A N 1
ATOM 1701 C CA . GLU A 1 212 ? 0.005 -7.827 -2.311 1.00 90.69 212 GLU A CA 1
ATOM 1702 C C . GLU A 1 212 ? 1.189 -6.899 -2.637 1.00 90.69 212 GLU A C 1
ATOM 1704 O O . GLU A 1 212 ? 1.592 -6.743 -3.797 1.00 90.69 212 GLU A O 1
ATOM 1709 N N . GLY A 1 213 ? 1.774 -6.321 -1.587 1.00 90.56 213 GLY A N 1
ATOM 1710 C CA . GLY A 1 213 ? 2.935 -5.436 -1.672 1.00 90.56 213 GLY A CA 1
ATOM 1711 C C . GLY A 1 213 ? 2.592 -3.962 -1.415 1.00 90.56 213 GLY A C 1
ATOM 1712 O O . GLY A 1 213 ? 1.560 -3.675 -0.798 1.00 90.56 213 GLY A O 1
ATOM 1713 N N . PRO A 1 214 ? 3.476 -3.035 -1.831 1.00 92.81 214 PRO A N 1
ATOM 1714 C CA . PRO A 1 214 ? 3.360 -1.615 -1.524 1.00 92.81 214 PRO A CA 1
ATOM 1715 C C . PRO A 1 214 ? 2.182 -0.959 -2.232 1.00 92.81 214 PRO A C 1
ATOM 1717 O O . PRO A 1 214 ? 1.812 -1.333 -3.345 1.00 92.81 214 PRO A O 1
ATOM 1720 N N . ILE A 1 215 ? 1.648 0.076 -1.589 1.00 91.31 215 ILE A N 1
ATOM 1721 C CA . ILE A 1 215 ? 0.715 1.007 -2.216 1.00 91.31 215 ILE A CA 1
ATOM 1722 C C . ILE A 1 215 ? 1.489 1.837 -3.247 1.00 91.31 215 ILE A C 1
ATOM 1724 O O . ILE A 1 215 ? 2.538 2.390 -2.919 1.00 91.31 215 ILE A O 1
ATOM 1728 N N . LEU A 1 216 ? 0.958 1.909 -4.467 1.00 92.56 216 LEU A N 1
ATOM 1729 C CA . LEU A 1 216 ? 1.528 2.658 -5.588 1.00 92.56 216 LEU A CA 1
ATOM 1730 C C . LEU A 1 216 ? 0.598 3.811 -6.002 1.00 92.56 216 LEU A C 1
ATOM 1732 O O . LEU A 1 216 ? -0.618 3.753 -5.770 1.00 92.56 216 LEU A O 1
ATOM 1736 N N . ASP A 1 217 ? 1.182 4.823 -6.638 1.00 90.69 217 ASP A N 1
ATOM 1737 C CA . ASP A 1 217 ? 0.571 6.068 -7.104 1.00 90.69 217 ASP A CA 1
ATOM 1738 C C . ASP A 1 217 ? -0.045 5.942 -8.518 1.00 90.69 217 ASP A C 1
ATOM 1740 O O . ASP A 1 217 ? -0.981 6.683 -8.833 1.00 90.69 217 ASP A O 1
ATOM 1744 N N . HIS A 1 218 ? 0.354 4.939 -9.312 1.00 91.38 218 HIS A N 1
ATOM 1745 C CA . HIS A 1 218 ? -0.119 4.748 -10.697 1.00 91.38 218 HIS A CA 1
ATOM 1746 C C . HIS A 1 218 ? -0.816 3.398 -10.963 1.00 91.38 218 HIS A C 1
ATOM 1748 O O . HIS A 1 218 ? -0.752 2.854 -12.064 1.00 91.38 218 HIS A O 1
ATOM 1754 N N . GLY A 1 219 ? -1.499 2.830 -9.964 1.00 91.56 219 GLY A N 1
ATOM 1755 C CA . GLY A 1 219 ? -2.254 1.573 -10.095 1.00 91.56 219 GLY A CA 1
ATOM 1756 C C . GLY A 1 219 ? -1.470 0.356 -9.598 1.00 91.56 219 GLY A C 1
ATOM 1757 O O . GLY A 1 219 ? -0.826 0.420 -8.556 1.00 91.56 219 GLY A O 1
ATOM 1758 N N . PHE A 1 220 ? -1.534 -0.776 -10.304 1.00 92.88 220 PHE A N 1
ATOM 1759 C CA . PHE A 1 220 ? -0.944 -2.041 -9.843 1.00 92.88 220 PHE A CA 1
ATOM 1760 C C . PHE A 1 220 ? 0.124 -2.590 -10.791 1.00 92.88 220 PHE A C 1
ATOM 1762 O O . PHE A 1 220 ? -0.053 -2.614 -12.009 1.00 92.88 220 PHE A O 1
ATOM 1769 N N . LEU A 1 221 ? 1.208 -3.124 -10.216 1.00 93.31 221 LEU A N 1
ATOM 1770 C CA . LEU A 1 221 ? 2.274 -3.827 -10.937 1.00 93.31 221 LEU A CA 1
ATOM 1771 C C . LEU A 1 221 ? 2.302 -5.315 -10.571 1.00 93.31 221 LEU A C 1
ATOM 1773 O O . LEU A 1 221 ? 2.433 -5.692 -9.400 1.00 93.31 221 LEU A O 1
ATOM 1777 N N . LEU A 1 222 ? 2.268 -6.177 -11.589 1.00 92.62 222 LEU A N 1
ATOM 1778 C CA . LEU A 1 222 ? 2.416 -7.621 -11.417 1.00 92.62 222 LEU A CA 1
ATOM 1779 C C . LEU A 1 222 ? 3.896 -8.006 -11.349 1.00 92.62 222 LEU A C 1
ATOM 1781 O O . LEU A 1 222 ? 4.666 -7.747 -12.272 1.00 92.62 222 LEU A O 1
ATOM 1785 N N . THR A 1 223 ? 4.289 -8.686 -10.268 1.00 91.69 223 THR A N 1
ATOM 1786 C CA . THR A 1 223 ? 5.680 -9.117 -10.032 1.00 91.69 223 THR A CA 1
ATOM 1787 C C . THR A 1 223 ? 6.234 -9.970 -11.178 1.00 91.69 223 THR A C 1
ATOM 1789 O O . THR A 1 223 ? 7.412 -9.875 -11.520 1.00 91.69 223 THR A O 1
ATOM 1792 N N . GLU A 1 224 ? 5.383 -10.799 -11.783 1.00 90.25 224 GLU A N 1
ATOM 1793 C CA . GLU A 1 224 ? 5.744 -11.719 -12.866 1.00 90.25 224 GLU A CA 1
ATOM 1794 C C . GLU A 1 224 ? 6.066 -10.999 -14.184 1.00 90.25 224 GLU A C 1
ATOM 1796 O O . GLU A 1 224 ? 6.879 -11.495 -14.969 1.00 90.25 224 GLU A O 1
ATOM 1801 N N . GLU A 1 225 ? 5.475 -9.818 -14.390 1.00 90.88 225 GLU A N 1
ATOM 1802 C CA . GLU A 1 225 ? 5.627 -8.990 -15.590 1.00 90.88 225 GLU A CA 1
ATOM 1803 C C . GLU A 1 225 ? 6.733 -7.928 -15.441 1.00 90.88 225 GLU A C 1
ATOM 1805 O O . GLU A 1 225 ? 7.024 -7.206 -16.394 1.00 90.88 225 GLU A O 1
ATOM 1810 N N . LEU A 1 226 ? 7.394 -7.841 -14.277 1.00 89.25 226 LEU A N 1
ATOM 1811 C CA . LEU A 1 226 ? 8.488 -6.889 -14.073 1.00 89.25 226 LEU A CA 1
ATOM 1812 C C . LEU A 1 226 ? 9.639 -7.148 -15.067 1.00 89.25 226 LEU A C 1
ATOM 1814 O O . LEU A 1 226 ? 10.105 -8.293 -15.168 1.00 89.25 226 LEU A O 1
ATOM 1818 N N . PRO A 1 227 ? 10.179 -6.106 -15.735 1.00 83.38 227 PRO A N 1
ATOM 1819 C CA . PRO A 1 227 ? 11.216 -6.267 -16.751 1.00 83.38 227 PRO A CA 1
ATOM 1820 C C . PRO A 1 227 ? 12.431 -7.033 -16.221 1.00 83.38 227 PRO A C 1
ATOM 1822 O O . PRO A 1 227 ? 13.007 -6.689 -15.187 1.00 83.38 227 PRO A O 1
ATOM 1825 N N . LYS A 1 228 ? 12.834 -8.106 -16.903 1.00 84.12 228 LYS A N 1
ATOM 1826 C CA . LYS A 1 228 ? 13.989 -8.925 -16.502 1.00 84.12 228 LYS A CA 1
ATOM 1827 C C . LYS A 1 228 ? 15.234 -8.497 -17.264 1.00 84.12 228 LYS A C 1
ATOM 1829 O O . LYS A 1 228 ? 15.158 -8.145 -18.437 1.00 84.12 228 LYS A O 1
ATOM 1834 N N . HIS A 1 229 ? 16.387 -8.597 -16.608 1.00 81.81 229 HIS A N 1
ATOM 1835 C CA . HIS A 1 229 ? 17.670 -8.410 -17.276 1.00 81.81 229 HIS A CA 1
ATOM 1836 C C . HIS A 1 229 ? 17.881 -9.484 -18.351 1.00 81.81 229 HIS A C 1
ATOM 1838 O O . HIS A 1 229 ? 17.673 -10.674 -18.094 1.00 81.81 229 HIS A O 1
ATOM 1844 N N . ARG A 1 230 ? 18.333 -9.075 -19.539 1.00 82.38 230 ARG A N 1
ATOM 1845 C CA . ARG A 1 230 ? 18.679 -9.973 -20.644 1.00 82.38 230 ARG A CA 1
ATOM 1846 C C . ARG A 1 230 ? 20.170 -9.850 -20.924 1.00 82.38 230 ARG A C 1
ATOM 1848 O O . ARG A 1 230 ? 20.683 -8.750 -21.020 1.00 82.38 230 ARG A O 1
ATOM 1855 N N . SER A 1 231 ? 20.860 -10.974 -21.092 1.00 84.62 231 SER A N 1
ATOM 1856 C CA . SER A 1 231 ? 22.274 -10.991 -21.518 1.00 84.62 231 SER A CA 1
ATOM 1857 C C . SER A 1 231 ? 22.437 -11.328 -23.002 1.00 84.62 231 SER A C 1
ATOM 1859 O O . SER A 1 231 ? 23.496 -11.121 -23.595 1.00 84.62 231 SER A O 1
ATOM 1861 N N . ILE A 1 232 ? 21.393 -11.903 -23.601 1.00 90.00 232 ILE A N 1
ATOM 1862 C CA . ILE A 1 232 ? 21.359 -12.350 -24.989 1.00 90.00 232 ILE A CA 1
ATOM 1863 C C . ILE A 1 232 ? 20.007 -11.945 -25.565 1.00 90.00 232 ILE A C 1
ATOM 1865 O O . ILE A 1 232 ? 18.972 -12.208 -24.954 1.00 90.00 232 ILE A O 1
ATOM 1869 N N . ILE A 1 233 ? 20.031 -11.333 -26.744 1.00 91.19 233 ILE A N 1
ATOM 1870 C CA . ILE A 1 233 ? 18.835 -11.018 -27.523 1.00 91.19 233 ILE A CA 1
ATOM 1871 C C . ILE A 1 233 ? 18.840 -11.900 -28.766 1.00 91.19 233 ILE A C 1
ATOM 1873 O O . ILE A 1 233 ? 19.792 -11.867 -29.553 1.00 91.19 233 ILE A O 1
ATOM 1877 N N . HIS A 1 234 ? 17.793 -12.698 -28.952 1.00 93.19 234 HIS A N 1
ATOM 1878 C CA . HIS A 1 234 ? 17.646 -13.506 -30.154 1.00 93.19 234 HIS A CA 1
ATOM 1879 C C . HIS A 1 234 ? 17.165 -12.633 -31.309 1.00 93.19 234 HIS A C 1
ATOM 1881 O O . HIS A 1 234 ? 16.166 -11.925 -31.224 1.00 93.19 234 HIS A O 1
ATOM 1887 N N . THR A 1 235 ? 17.903 -12.681 -32.412 1.00 91.31 235 THR A N 1
ATOM 1888 C CA . THR A 1 235 ? 17.576 -11.899 -33.613 1.00 91.31 235 THR A CA 1
ATOM 1889 C C . THR A 1 235 ? 16.275 -12.358 -34.269 1.00 91.31 235 THR A C 1
ATOM 1891 O O . THR A 1 235 ? 15.595 -11.541 -34.877 1.00 91.31 235 THR A O 1
ATOM 1894 N N . SER A 1 236 ? 15.895 -13.631 -34.096 1.00 93.69 236 SER A N 1
ATOM 1895 C CA . SER A 1 236 ? 14.615 -14.182 -34.552 1.00 93.69 236 SER A CA 1
ATOM 1896 C C . SER A 1 236 ? 13.423 -13.418 -33.992 1.00 93.69 236 SER A C 1
ATOM 1898 O O . SER A 1 236 ? 12.478 -13.163 -34.728 1.00 93.69 236 SER A O 1
ATOM 1900 N N . ASP A 1 237 ? 13.495 -13.014 -32.724 1.00 93.69 237 ASP A N 1
ATOM 1901 C CA . ASP A 1 237 ? 12.396 -12.341 -32.034 1.00 93.69 237 ASP A CA 1
ATOM 1902 C C . ASP A 1 237 ? 12.219 -10.924 -32.591 1.00 93.69 237 ASP A C 1
ATOM 1904 O O . ASP A 1 237 ? 11.109 -10.508 -32.905 1.00 93.69 237 ASP A O 1
ATOM 1908 N N . LEU A 1 238 ? 13.331 -10.211 -32.815 1.00 92.88 238 LEU A N 1
ATOM 1909 C CA . LEU A 1 238 ? 13.323 -8.903 -33.479 1.00 92.88 238 LEU A CA 1
ATOM 1910 C C . LEU A 1 238 ? 12.815 -9.001 -34.921 1.00 92.88 238 LEU A C 1
ATOM 1912 O O . LEU A 1 238 ? 12.017 -8.171 -35.340 1.00 92.88 238 LEU A O 1
ATOM 1916 N N . VAL A 1 239 ? 13.239 -10.017 -35.677 1.00 93.62 239 VAL A N 1
ATOM 1917 C CA . VAL A 1 239 ? 12.750 -10.245 -37.045 1.00 93.62 239 VAL A CA 1
ATOM 1918 C C . VAL A 1 239 ? 11.251 -10.541 -37.050 1.00 93.62 239 VAL A C 1
ATOM 1920 O O . VAL A 1 239 ? 10.545 -10.023 -37.909 1.00 93.62 239 VAL A O 1
ATOM 1923 N N . GLN A 1 240 ? 10.752 -11.330 -36.098 1.00 94.75 240 GLN A N 1
ATOM 1924 C CA . GLN A 1 240 ? 9.324 -11.607 -35.968 1.00 94.75 240 GLN A CA 1
ATOM 1925 C C . GLN A 1 240 ? 8.537 -10.327 -35.672 1.00 94.75 240 GLN A C 1
ATOM 1927 O O . GLN A 1 240 ? 7.580 -10.031 -36.379 1.00 94.75 240 GLN A O 1
ATOM 1932 N N . ILE A 1 241 ? 9.005 -9.516 -34.719 1.00 94.19 241 ILE A N 1
ATOM 1933 C CA . ILE A 1 241 ? 8.404 -8.212 -34.406 1.00 94.19 241 ILE A CA 1
ATOM 1934 C C . ILE A 1 241 ? 8.356 -7.316 -35.647 1.00 94.19 241 ILE A C 1
ATOM 1936 O O . ILE A 1 241 ? 7.344 -6.676 -35.902 1.00 94.19 241 ILE A O 1
ATOM 1940 N N . MET A 1 242 ? 9.425 -7.293 -36.448 1.00 93.75 242 MET A N 1
ATOM 1941 C CA . MET A 1 242 ? 9.461 -6.532 -37.700 1.00 93.75 242 MET A CA 1
ATOM 1942 C C . MET A 1 242 ? 8.468 -7.056 -38.743 1.00 93.75 242 MET A C 1
ATOM 1944 O O . MET A 1 242 ? 7.872 -6.262 -39.464 1.00 93.75 242 MET A O 1
ATOM 1948 N N . MET A 1 243 ? 8.303 -8.376 -38.841 1.00 94.06 243 MET A N 1
ATOM 1949 C CA . MET A 1 243 ? 7.374 -9.022 -39.775 1.00 94.06 243 MET A CA 1
ATOM 1950 C C . MET A 1 243 ? 5.904 -8.816 -39.392 1.00 94.06 243 MET A C 1
ATOM 1952 O O . MET A 1 243 ? 5.056 -8.767 -40.279 1.00 94.06 243 MET A O 1
ATOM 1956 N N . ASP A 1 244 ? 5.602 -8.669 -38.100 1.00 95.44 244 ASP A N 1
ATOM 1957 C CA . ASP A 1 244 ? 4.243 -8.431 -37.599 1.00 95.44 244 ASP A CA 1
ATOM 1958 C C . ASP A 1 244 ? 3.744 -6.998 -37.888 1.00 95.44 244 ASP A C 1
ATOM 1960 O O . ASP A 1 244 ? 2.545 -6.713 -37.794 1.00 95.44 244 ASP A O 1
ATOM 1964 N N . ILE A 1 245 ? 4.637 -6.081 -38.284 1.00 93.94 245 ILE A N 1
ATOM 1965 C CA . ILE A 1 245 ? 4.270 -4.710 -38.653 1.00 93.94 245 ILE A CA 1
ATOM 1966 C C . ILE A 1 245 ? 3.526 -4.717 -39.991 1.00 93.94 245 ILE A C 1
ATOM 1968 O O . ILE A 1 245 ? 4.049 -5.104 -41.039 1.00 93.94 245 ILE A O 1
ATOM 1972 N N . LYS A 1 246 ? 2.292 -4.208 -39.970 1.00 92.31 246 LYS A N 1
ATOM 1973 C CA . LYS A 1 246 ? 1.441 -4.094 -41.159 1.00 92.31 246 LYS A CA 1
ATOM 1974 C C . LYS A 1 246 ? 2.159 -3.330 -42.280 1.00 92.31 246 LYS A C 1
ATOM 1976 O O . LYS A 1 246 ? 2.532 -2.172 -42.112 1.00 92.31 246 LYS A O 1
ATOM 1981 N N . GLY A 1 247 ? 2.282 -3.964 -43.446 1.00 89.88 247 GLY A N 1
ATOM 1982 C CA . GLY A 1 247 ? 2.949 -3.403 -44.625 1.00 89.88 247 GLY A CA 1
ATOM 1983 C C . GLY A 1 247 ? 4.359 -3.947 -44.879 1.00 89.88 247 GLY A C 1
ATOM 1984 O O . GLY A 1 247 ? 4.925 -3.645 -45.933 1.00 89.88 247 GLY A O 1
ATOM 1985 N N . VAL A 1 248 ? 4.910 -4.765 -43.973 1.00 93.31 248 VAL A N 1
ATOM 1986 C CA . VAL A 1 248 ? 6.165 -5.507 -44.170 1.00 93.31 248 VAL A CA 1
ATOM 1987 C C . VAL A 1 248 ? 5.883 -6.863 -44.826 1.00 93.31 248 VAL A C 1
ATOM 1989 O O . VAL A 1 248 ? 5.070 -7.643 -44.344 1.00 93.31 248 VAL A O 1
ATOM 1992 N N . LYS A 1 249 ? 6.561 -7.161 -45.942 1.00 92.88 249 LYS A N 1
ATOM 1993 C CA . LYS A 1 249 ? 6.460 -8.447 -46.658 1.00 92.88 249 LYS A CA 1
ATOM 1994 C C . LYS A 1 249 ? 7.560 -9.429 -46.274 1.00 92.88 249 LYS A C 1
ATOM 1996 O O . LYS A 1 249 ? 7.312 -10.630 -46.215 1.00 92.88 249 LYS A O 1
ATOM 2001 N N . ALA A 1 250 ? 8.785 -8.936 -46.113 1.00 93.00 250 ALA A N 1
ATOM 2002 C CA . ALA A 1 250 ? 9.947 -9.757 -45.794 1.00 93.00 250 ALA A CA 1
ATOM 2003 C C . ALA A 1 250 ? 11.064 -8.920 -45.166 1.00 93.00 250 ALA A C 1
ATOM 2005 O O . ALA A 1 250 ? 11.273 -7.766 -45.538 1.00 93.00 250 ALA A O 1
ATOM 2006 N N . VAL A 1 251 ? 11.831 -9.546 -44.275 1.00 93.62 251 VAL A N 1
ATOM 2007 C CA . VAL A 1 251 ? 13.055 -8.996 -43.681 1.00 93.62 251 VAL A CA 1
ATOM 2008 C C . VAL A 1 251 ? 14.242 -9.822 -44.175 1.00 93.62 251 VAL A C 1
ATOM 2010 O O . VAL A 1 251 ? 14.246 -11.050 -44.072 1.00 93.62 251 VAL A O 1
ATOM 2013 N N . ARG A 1 252 ? 15.255 -9.165 -44.741 1.00 92.44 252 ARG A N 1
ATOM 2014 C CA . ARG A 1 252 ? 16.432 -9.790 -45.358 1.00 92.44 252 ARG A CA 1
ATOM 2015 C C . ARG A 1 252 ? 17.719 -9.243 -44.751 1.00 92.44 252 ARG A C 1
ATOM 2017 O O . ARG A 1 252 ? 17.815 -8.066 -44.430 1.00 92.44 252 ARG A O 1
ATOM 2024 N N . ASN A 1 253 ? 18.744 -10.093 -44.676 1.00 90.75 253 ASN A N 1
ATOM 2025 C CA . ASN A 1 253 ? 20.102 -9.720 -44.254 1.00 90.75 253 ASN A CA 1
ATOM 2026 C C . ASN A 1 253 ? 20.189 -9.049 -42.870 1.00 90.75 253 ASN A C 1
ATOM 2028 O O . ASN A 1 253 ? 21.057 -8.209 -42.650 1.00 90.75 253 ASN A O 1
ATOM 2032 N N . PHE A 1 254 ? 19.326 -9.443 -41.932 1.00 93.69 254 PHE A N 1
ATOM 2033 C CA . PHE A 1 254 ? 19.328 -8.888 -40.584 1.00 93.69 254 PHE A CA 1
ATOM 2034 C C . PHE A 1 254 ? 20.619 -9.226 -39.822 1.00 93.69 254 PHE A C 1
ATOM 2036 O O . PHE A 1 254 ? 21.018 -10.392 -39.722 1.00 93.69 254 PHE A O 1
ATOM 2043 N N . HIS A 1 255 ? 21.247 -8.213 -39.232 1.00 92.94 255 HIS A N 1
ATOM 2044 C CA . HIS A 1 255 ? 22.268 -8.392 -38.207 1.00 92.94 255 HIS A CA 1
ATOM 2045 C C . HIS A 1 255 ? 22.292 -7.224 -37.220 1.00 92.94 255 HIS A C 1
ATOM 2047 O O . HIS A 1 255 ? 22.102 -6.069 -37.595 1.00 92.94 255 HIS A O 1
ATOM 2053 N N . GLY A 1 256 ? 22.581 -7.525 -35.954 1.00 93.25 256 GLY A N 1
ATOM 2054 C CA . GLY A 1 256 ? 22.727 -6.516 -34.908 1.00 93.25 256 GLY A CA 1
ATOM 2055 C C . GLY A 1 256 ? 24.182 -6.161 -34.603 1.00 93.25 256 GLY A C 1
ATOM 2056 O O . GLY A 1 256 ? 25.113 -6.931 -34.874 1.00 93.25 256 GLY A O 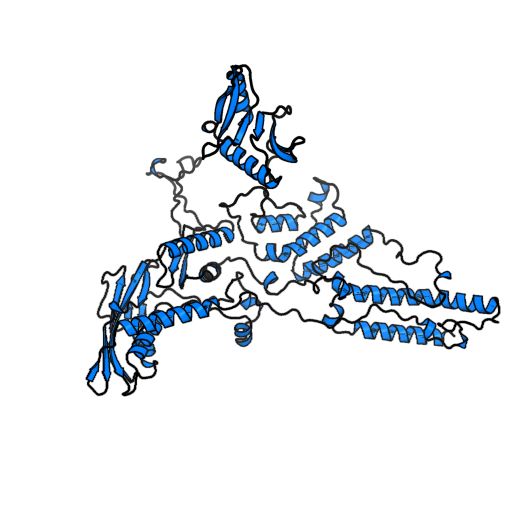1
ATOM 2057 N N . ALA A 1 257 ? 24.367 -5.003 -33.985 1.00 92.75 257 ALA A N 1
ATOM 2058 C CA . ALA A 1 257 ? 25.617 -4.550 -33.392 1.00 92.75 257 ALA A CA 1
ATOM 2059 C C . ALA A 1 257 ? 25.351 -3.951 -32.001 1.00 92.75 257 ALA A C 1
ATOM 2061 O O . ALA A 1 257 ? 24.271 -3.412 -31.773 1.00 92.75 257 ALA A O 1
ATOM 2062 N N . SER A 1 258 ? 26.313 -4.063 -31.080 1.00 93.25 258 SER A N 1
ATOM 2063 C CA . SER A 1 258 ? 26.224 -3.468 -29.741 1.00 93.25 258 SER A CA 1
ATOM 2064 C C . SER A 1 258 ? 27.390 -2.525 -29.449 1.00 93.25 258 SER A C 1
ATOM 2066 O O . SER A 1 258 ? 28.538 -2.787 -29.834 1.00 93.25 258 SER A O 1
ATOM 2068 N N . TYR A 1 259 ? 27.066 -1.415 -28.787 1.00 91.12 259 TYR A N 1
ATOM 2069 C CA . TYR A 1 259 ? 27.953 -0.284 -28.539 1.00 91.12 259 TYR A CA 1
ATOM 2070 C C . TYR A 1 259 ? 27.849 0.192 -27.073 1.00 91.12 259 TYR A C 1
ATOM 2072 O O . TYR A 1 259 ? 27.209 1.213 -26.801 1.00 91.12 259 TYR A O 1
ATOM 2080 N N . PRO A 1 260 ? 28.437 -0.523 -26.098 1.00 89.19 260 PRO A N 1
ATOM 2081 C CA . PRO A 1 260 ? 28.522 -0.054 -24.715 1.00 89.19 260 PRO A CA 1
ATOM 2082 C C . PRO A 1 260 ? 29.247 1.296 -24.646 1.00 89.19 260 PRO A C 1
ATOM 2084 O O . PRO A 1 260 ? 30.354 1.432 -25.169 1.00 89.19 260 PRO A O 1
ATOM 2087 N N . GLN A 1 261 ? 28.611 2.301 -24.029 1.00 84.19 261 GLN A N 1
ATOM 2088 C CA . GLN A 1 261 ? 29.114 3.687 -23.978 1.00 84.19 261 GLN A CA 1
ATOM 2089 C C . GLN A 1 261 ? 29.505 4.244 -25.364 1.00 84.19 261 GLN A C 1
ATOM 2091 O O . GLN A 1 261 ? 30.458 5.007 -25.510 1.00 84.19 261 GLN A O 1
ATOM 2096 N N . GLY A 1 262 ? 28.793 3.823 -26.412 1.00 84.44 262 GLY A N 1
ATOM 2097 C CA . GLY A 1 262 ? 29.036 4.260 -27.784 1.00 84.44 262 GLY A CA 1
ATOM 2098 C C . GLY A 1 262 ? 30.221 3.596 -28.493 1.00 84.44 262 GLY A C 1
ATOM 2099 O O . GLY A 1 262 ? 30.386 3.795 -29.697 1.00 84.44 262 GLY A O 1
ATOM 2100 N N . ILE A 1 263 ? 31.006 2.762 -27.809 1.00 86.25 263 ILE A N 1
ATOM 2101 C CA . ILE A 1 263 ? 32.165 2.073 -28.385 1.00 86.25 263 ILE A CA 1
ATOM 2102 C C . ILE A 1 263 ? 31.713 0.741 -28.972 1.00 86.25 263 ILE A C 1
ATOM 2104 O O . ILE A 1 263 ? 31.132 -0.076 -28.266 1.00 86.25 263 ILE A O 1
ATOM 2108 N N . LEU A 1 264 ? 32.011 0.490 -30.251 1.00 87.62 264 LEU A N 1
ATOM 2109 C CA . LEU A 1 264 ? 31.661 -0.776 -30.895 1.00 87.62 264 LEU A CA 1
ATOM 2110 C C . LEU A 1 264 ? 32.291 -1.959 -30.146 1.00 87.62 264 LEU A C 1
ATOM 2112 O O . LEU A 1 264 ? 33.510 -2.117 -30.135 1.00 87.62 264 LEU A O 1
ATOM 2116 N N . PHE A 1 265 ? 31.449 -2.822 -29.580 1.00 85.81 265 PHE A N 1
ATOM 2117 C CA . PHE A 1 265 ? 31.882 -4.036 -28.893 1.00 85.81 265 PHE A CA 1
ATOM 2118 C C . PHE A 1 265 ? 31.794 -5.254 -29.808 1.00 85.81 265 PHE A C 1
ATOM 2120 O O . PHE A 1 265 ? 32.752 -6.018 -29.939 1.00 85.81 265 PHE A O 1
ATOM 2127 N N . ARG A 1 266 ? 30.646 -5.443 -30.467 1.00 85.88 266 ARG A N 1
ATOM 2128 C CA . ARG A 1 266 ? 30.393 -6.570 -31.379 1.00 85.88 266 ARG A CA 1
ATOM 2129 C C . ARG A 1 266 ? 29.510 -6.122 -32.538 1.00 85.88 266 ARG A C 1
ATOM 2131 O O . ARG A 1 266 ? 28.467 -5.521 -32.307 1.00 85.88 266 ARG A O 1
ATOM 2138 N N . SER A 1 267 ? 29.869 -6.477 -33.770 1.00 88.88 267 SER A N 1
ATOM 2139 C CA . SER A 1 267 ? 29.080 -6.207 -34.984 1.00 88.88 267 SER A CA 1
ATOM 2140 C C . SER A 1 267 ? 28.767 -7.487 -35.765 1.00 88.88 267 SER A C 1
ATOM 2142 O O . SER A 1 267 ? 29.333 -8.549 -35.498 1.00 88.88 267 SER A O 1
ATOM 2144 N N . GLY A 1 268 ? 27.842 -7.397 -36.727 1.00 84.56 268 GLY A N 1
ATOM 2145 C CA . GLY A 1 268 ? 27.514 -8.500 -37.639 1.00 84.56 268 GLY A CA 1
ATOM 2146 C C . GLY A 1 268 ? 26.864 -9.706 -36.951 1.00 84.56 268 GLY A C 1
ATOM 2147 O O . GLY A 1 268 ? 26.970 -10.835 -37.434 1.00 84.56 268 GLY A O 1
ATOM 2148 N N . GLN A 1 269 ? 26.210 -9.493 -35.808 1.00 88.50 269 GLN A N 1
ATOM 2149 C CA . GLN A 1 269 ? 25.625 -10.559 -35.003 1.00 88.50 269 GLN A CA 1
ATOM 2150 C C . GLN A 1 269 ? 24.306 -11.037 -35.631 1.00 88.50 269 GLN A C 1
ATOM 2152 O O . GLN A 1 269 ? 23.271 -10.391 -35.484 1.00 88.50 269 GLN A O 1
ATOM 2157 N N . ARG A 1 270 ? 24.355 -12.164 -36.359 1.00 87.62 270 ARG A N 1
ATOM 2158 C CA . ARG A 1 270 ? 23.231 -12.674 -37.177 1.00 87.62 270 ARG A CA 1
ATOM 2159 C C . ARG A 1 270 ? 22.162 -13.461 -36.429 1.00 87.62 270 ARG A C 1
ATOM 2161 O O . ARG A 1 270 ? 21.032 -13.470 -36.880 1.00 87.62 270 ARG A O 1
ATOM 2168 N N . TRP A 1 271 ? 22.527 -14.165 -35.358 1.00 88.88 271 TRP A N 1
ATOM 2169 C CA . TRP A 1 271 ? 21.622 -15.099 -34.667 1.00 88.88 271 TRP A CA 1
ATOM 2170 C C . TRP A 1 271 ? 21.252 -14.617 -33.269 1.00 88.88 271 TRP A C 1
ATOM 2172 O O . TRP A 1 271 ? 20.083 -14.648 -32.880 1.00 88.88 271 TRP A O 1
ATOM 2182 N N . CYS A 1 272 ? 22.242 -14.111 -32.536 1.00 91.50 272 CYS A N 1
ATOM 2183 C CA . CYS A 1 272 ? 22.061 -13.570 -31.198 1.00 91.50 272 CYS A CA 1
ATOM 2184 C C . CYS A 1 272 ? 22.934 -12.328 -31.026 1.00 91.50 272 CYS A C 1
ATOM 2186 O O . CYS A 1 272 ? 24.138 -12.407 -31.276 1.00 91.50 272 CYS A O 1
ATOM 2188 N N . ILE A 1 273 ? 22.353 -11.231 -30.548 1.00 90.19 273 ILE A N 1
ATOM 2189 C CA . ILE A 1 273 ? 23.086 -10.047 -30.099 1.00 90.19 273 ILE A CA 1
ATOM 2190 C C . ILE A 1 273 ? 23.489 -10.306 -28.647 1.00 90.19 273 ILE A C 1
ATOM 2192 O O . ILE A 1 273 ? 22.639 -10.438 -27.765 1.00 90.19 273 ILE A O 1
ATOM 2196 N N . ARG A 1 274 ? 24.791 -10.467 -28.407 1.00 90.44 274 ARG A N 1
ATOM 2197 C CA . ARG A 1 274 ? 25.354 -10.655 -27.066 1.00 90.44 274 ARG A CA 1
ATOM 2198 C C . ARG A 1 274 ? 25.666 -9.295 -26.461 1.00 90.44 274 ARG A C 1
ATOM 2200 O O . ARG A 1 274 ? 26.467 -8.560 -27.039 1.00 90.44 274 ARG A O 1
ATOM 2207 N N . LEU A 1 275 ? 25.052 -9.019 -25.317 1.00 88.56 275 LEU A N 1
ATOM 2208 C CA . LEU A 1 275 ? 25.241 -7.787 -24.558 1.00 88.56 275 LEU A CA 1
ATOM 2209 C C . LEU A 1 275 ? 26.476 -7.878 -23.660 1.00 88.56 275 LEU A C 1
ATOM 2211 O O . LEU A 1 275 ? 27.044 -8.963 -23.460 1.00 88.56 275 LEU A O 1
ATOM 2215 N N . ASN A 1 276 ? 26.903 -6.738 -23.131 1.00 85.00 276 ASN A N 1
ATOM 2216 C CA . ASN A 1 276 ? 27.983 -6.678 -22.162 1.00 85.00 276 ASN A CA 1
ATOM 2217 C C . ASN A 1 276 ? 27.587 -7.449 -20.881 1.00 85.00 276 ASN A C 1
ATOM 2219 O O . ASN A 1 276 ? 26.483 -7.262 -20.367 1.00 85.00 276 ASN A O 1
ATOM 2223 N N . PRO A 1 277 ? 28.428 -8.362 -20.356 1.00 77.44 277 PRO A N 1
ATOM 2224 C CA . PRO A 1 277 ? 28.124 -9.059 -19.109 1.00 77.44 277 PRO A CA 1
ATOM 2225 C C . PRO A 1 277 ? 28.008 -8.104 -17.909 1.00 77.44 277 PRO A C 1
ATOM 2227 O O . PRO A 1 277 ? 28.851 -7.235 -17.704 1.00 77.44 277 PRO A O 1
ATOM 2230 N N . GLY A 1 278 ? 27.009 -8.344 -17.057 1.00 79.25 278 GLY A N 1
ATOM 2231 C CA . GLY A 1 278 ? 26.761 -7.580 -15.829 1.00 79.25 278 GLY A CA 1
ATOM 2232 C C . GLY A 1 278 ? 25.439 -6.818 -15.876 1.00 79.25 278 GLY A C 1
ATOM 2233 O O . GLY A 1 278 ? 24.673 -6.989 -16.811 1.00 79.25 278 GLY A O 1
ATOM 2234 N N . LEU A 1 279 ? 25.171 -6.009 -14.847 1.00 77.25 279 LEU A N 1
ATOM 2235 C CA . LEU A 1 279 ? 23.953 -5.186 -14.723 1.00 77.25 279 LEU A CA 1
ATOM 2236 C C . LEU A 1 279 ? 24.217 -3.692 -14.960 1.00 77.25 279 LEU A C 1
ATOM 2238 O O . LEU A 1 279 ? 23.330 -2.866 -14.793 1.00 77.25 279 LEU A O 1
ATOM 2242 N N . ASN A 1 280 ? 25.446 -3.335 -15.330 1.00 81.88 280 ASN A N 1
ATOM 2243 C CA . ASN A 1 280 ? 25.867 -1.940 -15.453 1.00 81.88 280 ASN A CA 1
ATOM 2244 C C . ASN A 1 280 ? 25.459 -1.308 -16.790 1.00 81.88 280 ASN A C 1
ATOM 2246 O O . ASN A 1 280 ? 25.815 -0.154 -17.017 1.00 81.88 280 ASN A O 1
ATOM 2250 N N . TYR A 1 281 ? 24.800 -2.061 -17.676 1.00 86.69 281 TYR A N 1
ATOM 2251 C CA . TYR A 1 281 ? 24.435 -1.633 -19.020 1.00 86.69 281 TYR A CA 1
ATOM 2252 C C . TYR A 1 281 ? 22.964 -1.941 -19.304 1.00 86.69 281 TYR A C 1
ATOM 2254 O O . TYR A 1 281 ? 22.520 -3.069 -19.091 1.00 86.69 281 TYR A O 1
ATOM 2262 N N . SER A 1 282 ? 22.228 -0.953 -19.813 1.00 88.06 282 SER A N 1
ATOM 2263 C CA . SER A 1 282 ? 20.869 -1.127 -20.332 1.00 88.06 282 SER A CA 1
ATOM 2264 C C . SER A 1 282 ? 20.877 -1.062 -21.865 1.00 88.06 282 SER A C 1
ATOM 2266 O O . SER A 1 282 ? 21.370 -0.068 -22.418 1.00 88.06 282 SER A O 1
ATOM 2268 N N . PRO A 1 283 ? 20.375 -2.099 -22.568 1.00 89.81 283 PRO A N 1
ATOM 2269 C CA . PRO A 1 283 ? 20.327 -2.121 -24.023 1.00 89.81 283 PRO A CA 1
ATOM 2270 C C . PRO A 1 283 ? 19.244 -1.173 -24.543 1.00 89.81 283 PRO A C 1
ATOM 2272 O O . PRO A 1 283 ? 18.080 -1.275 -24.154 1.00 89.81 283 PRO A O 1
ATOM 2275 N N . ARG A 1 284 ? 19.604 -0.282 -25.465 1.00 88.69 284 ARG A N 1
ATOM 2276 C CA . ARG A 1 284 ? 18.665 0.670 -26.080 1.00 88.69 284 ARG A CA 1
ATOM 2277 C C . ARG A 1 284 ? 18.839 0.690 -27.581 1.00 88.69 284 ARG A C 1
ATOM 2279 O O . ARG A 1 284 ? 19.961 0.559 -28.062 1.00 88.69 284 ARG A O 1
ATOM 2286 N N . LEU A 1 285 ? 17.753 0.856 -28.326 1.00 92.00 285 LEU A N 1
ATOM 2287 C CA . LEU A 1 285 ? 17.891 1.054 -29.761 1.00 92.00 285 LEU A CA 1
ATOM 2288 C C . LEU A 1 285 ? 18.467 2.449 -30.017 1.00 92.00 285 LEU A C 1
ATOM 2290 O O . LEU A 1 285 ? 17.952 3.433 -29.492 1.00 92.00 285 LEU A O 1
ATOM 2294 N N . ASP A 1 286 ? 19.491 2.533 -30.861 1.00 92.00 286 ASP A N 1
ATOM 2295 C CA . ASP A 1 286 ? 19.984 3.811 -31.372 1.00 92.00 286 ASP A CA 1
ATOM 2296 C C . ASP A 1 286 ? 19.666 3.915 -32.872 1.00 92.00 286 ASP A C 1
ATOM 2298 O O . ASP A 1 286 ? 20.342 3.274 -33.691 1.00 92.00 286 ASP A O 1
ATOM 2302 N N . PRO A 1 287 ? 18.638 4.701 -33.254 1.00 91.81 287 PRO A N 1
ATOM 2303 C CA . PRO A 1 287 ? 18.265 4.913 -34.650 1.00 91.81 287 PRO A CA 1
ATOM 2304 C C . PRO A 1 287 ? 19.417 5.394 -35.540 1.00 91.81 287 PRO A C 1
ATOM 2306 O O . PRO A 1 287 ? 19.465 5.007 -36.704 1.00 91.81 287 PRO A O 1
ATOM 2309 N N . TYR A 1 288 ? 20.372 6.168 -35.008 1.00 91.12 288 TYR A N 1
ATOM 2310 C CA . TYR A 1 288 ? 21.509 6.693 -35.778 1.00 91.12 288 TYR A CA 1
ATOM 2311 C C . TYR A 1 288 ? 22.576 5.630 -36.069 1.00 91.12 288 TYR A C 1
ATOM 2313 O O . TYR A 1 288 ? 23.406 5.800 -36.962 1.00 91.12 288 TYR A O 1
ATOM 2321 N N . LYS A 1 289 ? 22.560 4.516 -35.328 1.00 91.31 289 LYS A N 1
ATOM 2322 C CA . LYS A 1 289 ? 23.422 3.344 -35.558 1.00 91.31 289 LYS A CA 1
ATOM 2323 C C . LYS A 1 289 ? 22.713 2.237 -36.335 1.00 91.31 289 LYS A C 1
ATOM 2325 O O . LYS A 1 289 ? 23.299 1.174 -36.555 1.00 91.31 289 LYS A O 1
ATOM 2330 N N . CYS A 1 290 ? 21.462 2.460 -36.733 1.00 92.81 290 CYS A N 1
ATOM 2331 C CA . CYS A 1 290 ? 20.704 1.542 -37.567 1.00 92.81 290 CYS A CA 1
ATOM 2332 C C . CYS A 1 290 ? 20.894 1.874 -39.054 1.00 92.81 290 CYS A C 1
ATOM 2334 O O . CYS A 1 290 ? 20.905 3.034 -39.448 1.00 92.81 290 CYS A O 1
ATOM 2336 N N . ASP A 1 291 ? 20.999 0.845 -39.896 1.00 92.62 291 ASP A N 1
ATOM 2337 C CA . ASP A 1 291 ? 21.011 0.983 -41.357 1.00 92.62 291 ASP A CA 1
ATOM 2338 C C . ASP A 1 291 ? 19.909 0.103 -41.948 1.00 92.62 291 ASP A C 1
ATOM 2340 O O . ASP A 1 291 ? 20.068 -1.104 -42.159 1.00 92.62 291 ASP A O 1
ATOM 2344 N N . VAL A 1 292 ? 18.748 0.721 -42.158 1.00 93.12 292 VAL A N 1
ATOM 2345 C CA . VAL A 1 292 ? 17.554 0.063 -42.688 1.00 93.12 292 VAL A CA 1
ATOM 2346 C C . VAL A 1 292 ? 17.298 0.555 -44.105 1.00 93.12 292 VAL A C 1
ATOM 2348 O O . VAL A 1 292 ? 17.088 1.745 -44.338 1.00 93.12 292 VAL A O 1
ATOM 2351 N N . THR A 1 293 ? 17.295 -0.369 -45.064 1.00 92.81 293 THR A N 1
ATOM 2352 C CA . THR A 1 293 ? 16.981 -0.063 -46.467 1.00 92.81 293 THR A CA 1
ATOM 2353 C C . THR A 1 293 ? 15.671 -0.723 -46.865 1.00 92.81 293 THR A C 1
ATOM 2355 O O . THR A 1 293 ? 15.516 -1.936 -46.734 1.00 92.81 293 THR A O 1
ATOM 2358 N N . PHE A 1 294 ? 14.731 0.053 -47.399 1.00 92.75 294 PHE A N 1
ATOM 2359 C CA . PHE A 1 294 ? 13.461 -0.482 -47.874 1.00 92.75 294 PHE A CA 1
ATOM 2360 C C . PHE A 1 294 ? 13.527 -0.847 -49.351 1.00 92.75 294 PHE A C 1
ATOM 2362 O O . PHE A 1 294 ? 14.191 -0.166 -50.126 1.00 92.75 294 PHE A O 1
ATOM 2369 N N . VAL A 1 295 ? 12.803 -1.886 -49.758 1.00 92.19 295 VAL A N 1
ATOM 2370 C CA . VAL A 1 295 ? 12.593 -2.233 -51.166 1.00 92.19 295 VAL A CA 1
ATOM 2371 C C . VAL A 1 295 ? 11.106 -2.201 -51.480 1.00 92.19 295 VAL A C 1
ATOM 2373 O O . VAL A 1 295 ? 10.312 -2.922 -50.875 1.00 92.19 295 VAL A O 1
ATOM 2376 N N . LYS A 1 296 ? 10.734 -1.385 -52.467 1.00 86.31 296 LYS A N 1
ATOM 2377 C CA . LYS A 1 296 ? 9.386 -1.332 -53.045 1.00 86.31 296 LYS A CA 1
ATOM 2378 C C . LYS A 1 296 ? 9.479 -1.652 -54.528 1.00 86.31 296 LYS A C 1
ATOM 2380 O O . LYS A 1 296 ? 10.186 -0.963 -55.255 1.00 86.31 296 LYS A O 1
ATOM 2385 N N . ASP A 1 297 ? 8.828 -2.733 -54.952 1.00 82.62 297 ASP A N 1
ATOM 2386 C CA . ASP A 1 297 ? 8.806 -3.201 -56.347 1.00 82.62 297 ASP A CA 1
ATOM 2387 C C . ASP A 1 297 ? 10.202 -3.281 -57.008 1.00 82.62 297 ASP A C 1
ATOM 2389 O O . ASP A 1 297 ? 10.383 -2.988 -58.186 1.00 82.62 297 ASP A O 1
ATOM 2393 N N . GLY A 1 298 ? 11.216 -3.679 -56.229 1.00 80.00 298 GLY A N 1
ATOM 2394 C CA . GLY A 1 298 ? 12.608 -3.808 -56.680 1.00 80.00 298 GLY A CA 1
ATOM 2395 C C . GLY A 1 298 ? 13.449 -2.528 -56.598 1.00 80.00 298 GLY A C 1
ATOM 2396 O O . GLY A 1 298 ? 14.647 -2.584 -56.870 1.00 80.00 298 GLY A O 1
ATOM 2397 N N . ILE A 1 299 ? 12.868 -1.398 -56.184 1.00 84.56 299 ILE A N 1
ATOM 2398 C CA . ILE A 1 299 ? 13.564 -0.117 -56.012 1.00 84.56 299 ILE A CA 1
ATOM 2399 C C . ILE A 1 299 ? 13.914 0.084 -54.536 1.00 84.56 299 ILE A C 1
ATOM 2401 O O . ILE A 1 299 ? 13.048 -0.009 -53.664 1.00 84.56 299 ILE A O 1
ATOM 2405 N N . ALA A 1 300 ? 15.188 0.374 -54.262 1.00 87.50 300 ALA A N 1
ATOM 2406 C CA . ALA A 1 300 ? 15.662 0.695 -52.922 1.00 87.50 300 ALA A CA 1
ATOM 2407 C C . ALA A 1 300 ? 15.276 2.130 -52.528 1.00 87.50 300 ALA A C 1
ATOM 2409 O O . ALA A 1 300 ? 15.464 3.069 -53.302 1.00 87.50 300 ALA A O 1
ATOM 2410 N N . TYR A 1 301 ? 14.766 2.298 -51.312 1.00 86.00 301 TYR A N 1
ATOM 2411 C CA . TYR A 1 301 ? 14.333 3.571 -50.750 1.00 86.00 301 TYR A CA 1
ATOM 2412 C C . TYR A 1 301 ? 14.866 3.732 -49.321 1.00 86.00 301 TYR A C 1
ATOM 2414 O O . TYR A 1 301 ? 14.869 2.778 -48.539 1.00 86.00 301 TYR A O 1
ATOM 2422 N N . LYS A 1 302 ? 15.290 4.951 -48.972 1.00 87.44 302 LYS A N 1
ATOM 2423 C CA . LYS A 1 302 ? 15.627 5.350 -47.599 1.00 87.44 302 LYS A CA 1
ATOM 2424 C C . LYS A 1 302 ? 14.577 6.332 -47.093 1.00 87.44 302 LYS A C 1
ATOM 2426 O O . LYS A 1 302 ? 14.192 7.244 -47.820 1.00 87.44 302 LYS A O 1
ATOM 2431 N N . ALA A 1 303 ? 14.102 6.106 -45.873 1.00 88.31 303 ALA A N 1
ATOM 2432 C CA . ALA A 1 303 ? 13.151 6.994 -45.218 1.00 88.31 303 ALA A CA 1
ATOM 2433 C C . ALA A 1 303 ? 13.807 8.336 -44.864 1.00 88.31 303 ALA A C 1
ATOM 2435 O O . ALA A 1 303 ? 15.022 8.411 -44.685 1.00 88.31 303 ALA A O 1
ATOM 2436 N N . ASN A 1 304 ? 12.997 9.387 -44.741 1.00 91.38 304 ASN A N 1
ATOM 2437 C CA . ASN A 1 304 ? 13.459 10.659 -44.196 1.00 91.38 304 ASN A CA 1
ATOM 2438 C C . ASN A 1 304 ? 13.736 10.514 -42.686 1.00 91.38 304 ASN A C 1
ATOM 2440 O O . ASN A 1 304 ? 12.808 10.278 -41.912 1.00 91.38 304 ASN A O 1
ATOM 2444 N N . GLU A 1 305 ? 15.001 10.655 -42.285 1.00 89.88 305 GLU A N 1
ATOM 2445 C CA . GLU A 1 305 ? 15.459 10.444 -40.904 1.00 89.88 305 GLU A CA 1
ATOM 2446 C C . GLU A 1 305 ? 14.794 11.404 -39.906 1.00 89.88 305 GLU A C 1
ATOM 2448 O O . GLU A 1 305 ? 14.295 10.950 -38.877 1.00 89.88 305 GLU A O 1
ATOM 2453 N N . ASP A 1 306 ? 14.677 12.695 -40.234 1.00 91.81 306 ASP A N 1
ATOM 2454 C CA . ASP A 1 306 ? 14.079 13.701 -39.343 1.00 91.81 306 ASP A CA 1
ATOM 2455 C C . ASP A 1 306 ? 12.615 13.373 -39.021 1.00 91.81 306 ASP A C 1
ATOM 2457 O O . ASP A 1 306 ? 12.190 13.385 -37.863 1.00 91.81 306 ASP A O 1
ATOM 2461 N N . LYS A 1 307 ? 11.834 13.022 -40.051 1.00 93.19 307 LYS A N 1
ATOM 2462 C CA . LYS A 1 307 ? 10.419 12.663 -39.887 1.00 93.19 307 LYS A CA 1
ATOM 2463 C C . LYS A 1 307 ? 10.251 11.358 -39.105 1.00 93.19 307 LYS A C 1
ATOM 2465 O O . LYS A 1 307 ? 9.311 11.228 -38.323 1.00 93.19 307 LYS A O 1
ATOM 2470 N N . VAL A 1 308 ? 11.149 10.393 -39.303 1.00 93.88 308 VAL A N 1
ATOM 2471 C CA . VAL A 1 308 ? 11.150 9.124 -38.561 1.00 93.88 308 VAL A CA 1
ATOM 2472 C C . VAL A 1 308 ? 11.449 9.363 -37.085 1.00 93.88 308 VAL A C 1
ATOM 2474 O O . VAL A 1 308 ? 10.743 8.816 -36.241 1.00 93.88 308 VAL A O 1
ATOM 2477 N N . MET A 1 309 ? 12.432 10.209 -36.768 1.00 93.19 309 MET A N 1
ATOM 2478 C CA . MET A 1 309 ? 12.775 10.546 -35.385 1.00 93.19 309 MET A CA 1
ATOM 2479 C C . MET A 1 309 ? 11.639 11.274 -34.666 1.00 93.19 309 MET A C 1
ATOM 2481 O O . MET A 1 309 ? 11.343 10.936 -33.522 1.00 93.19 309 MET A O 1
ATOM 2485 N N . GLN A 1 310 ? 10.952 12.205 -35.339 1.00 92.81 310 GLN A N 1
ATOM 2486 C CA . GLN A 1 310 ? 9.749 12.850 -34.795 1.00 92.81 310 GLN A CA 1
ATOM 2487 C C . GLN A 1 310 ? 8.670 11.816 -34.451 1.00 92.81 310 GLN A C 1
ATOM 2489 O O . GLN A 1 310 ? 8.227 11.743 -33.310 1.00 92.81 310 GLN A O 1
ATOM 2494 N N . LEU A 1 311 ? 8.307 10.948 -35.402 1.00 93.88 311 LEU A N 1
ATOM 2495 C CA . LEU A 1 311 ? 7.289 9.916 -35.181 1.00 93.88 311 LEU A CA 1
ATOM 2496 C C . LEU A 1 311 ? 7.689 8.900 -34.098 1.00 93.88 311 LEU A C 1
ATOM 2498 O O . LEU A 1 311 ? 6.833 8.432 -33.348 1.00 93.88 311 LEU A O 1
ATOM 2502 N N . PHE A 1 312 ? 8.970 8.538 -34.021 1.00 92.19 312 PHE A N 1
ATOM 2503 C CA . PHE A 1 312 ? 9.502 7.632 -33.004 1.00 92.19 312 PHE A CA 1
ATOM 2504 C C . PHE A 1 312 ? 9.404 8.244 -31.600 1.00 92.19 312 PHE A C 1
ATOM 2506 O O . PHE A 1 312 ? 8.904 7.594 -30.679 1.00 92.19 312 PHE A O 1
ATOM 2513 N N . ASN A 1 313 ? 9.807 9.507 -31.447 1.00 90.62 313 ASN A N 1
ATOM 2514 C CA . ASN A 1 313 ? 9.725 10.223 -30.176 1.00 90.62 313 ASN A CA 1
ATOM 2515 C C . ASN A 1 313 ? 8.269 10.480 -29.757 1.00 90.62 313 ASN A C 1
ATOM 2517 O O . ASN A 1 313 ? 7.924 10.206 -28.610 1.00 90.62 313 ASN A O 1
ATOM 2521 N N . ASP A 1 314 ? 7.392 10.872 -30.687 1.00 91.69 314 ASP A N 1
ATOM 2522 C CA . ASP A 1 314 ? 5.958 11.055 -30.426 1.00 91.69 314 ASP A CA 1
ATOM 2523 C C . ASP A 1 314 ? 5.302 9.768 -29.895 1.00 91.69 314 ASP A C 1
ATOM 2525 O O . ASP A 1 314 ? 4.470 9.805 -28.986 1.00 91.69 314 ASP A O 1
ATOM 2529 N N . ARG A 1 315 ? 5.669 8.599 -30.446 1.00 91.50 315 ARG A N 1
ATOM 2530 C CA . ARG A 1 315 ? 5.165 7.293 -29.978 1.00 91.50 315 ARG A CA 1
ATOM 2531 C C . ARG A 1 315 ? 5.655 6.964 -28.571 1.00 91.50 315 ARG A C 1
ATOM 2533 O O . ARG A 1 315 ? 4.860 6.509 -27.749 1.00 91.50 315 ARG A O 1
ATOM 2540 N N . LYS A 1 316 ? 6.935 7.214 -28.280 1.00 88.19 316 LYS A N 1
ATOM 2541 C CA . LYS A 1 316 ? 7.504 7.026 -26.936 1.00 88.19 316 LYS A CA 1
ATOM 2542 C C . LYS A 1 316 ? 6.827 7.928 -25.909 1.00 88.19 316 LYS A C 1
ATOM 2544 O O . LYS A 1 316 ? 6.477 7.451 -24.833 1.00 88.19 316 LYS A O 1
ATOM 2549 N N . GLN A 1 317 ? 6.613 9.197 -26.252 1.00 87.62 317 GLN A N 1
ATOM 2550 C CA . GLN A 1 317 ? 5.962 10.156 -25.368 1.00 87.62 317 GLN A CA 1
ATOM 2551 C C . GLN A 1 317 ? 4.520 9.740 -25.056 1.00 87.62 317 GLN A C 1
ATOM 2553 O O . GLN A 1 317 ? 4.150 9.682 -23.888 1.00 87.62 317 GLN A O 1
ATOM 2558 N N . LYS A 1 318 ? 3.734 9.346 -26.066 1.00 89.19 318 LYS A N 1
ATOM 2559 C CA . LYS A 1 318 ? 2.358 8.859 -25.855 1.00 89.19 318 LYS A CA 1
ATOM 2560 C C . LYS A 1 318 ? 2.288 7.607 -24.979 1.00 89.19 318 LYS A C 1
ATOM 2562 O O . LYS A 1 318 ? 1.391 7.504 -24.149 1.00 89.19 318 LYS A O 1
ATOM 2567 N N . ASP A 1 319 ? 3.210 6.655 -25.153 1.00 87.00 319 ASP A N 1
ATOM 2568 C CA . ASP A 1 319 ? 3.285 5.458 -24.295 1.00 87.00 319 ASP A CA 1
ATOM 2569 C C . ASP A 1 319 ? 3.627 5.826 -22.845 1.00 87.00 319 ASP A C 1
ATOM 2571 O O . ASP A 1 319 ? 3.021 5.286 -21.922 1.00 87.00 319 ASP A O 1
ATOM 2575 N N . ARG A 1 320 ? 4.546 6.782 -22.643 1.00 85.12 320 ARG A N 1
ATOM 2576 C CA . ARG A 1 320 ? 4.896 7.304 -21.316 1.00 85.12 320 ARG A CA 1
ATOM 2577 C C . ARG A 1 320 ? 3.705 7.995 -20.647 1.00 85.12 320 ARG A C 1
ATOM 2579 O O . ARG A 1 320 ? 3.397 7.668 -19.509 1.00 85.12 320 ARG A O 1
ATOM 2586 N N . GLU A 1 321 ? 3.019 8.899 -21.342 1.00 86.12 321 GLU A N 1
ATOM 2587 C CA . GLU A 1 321 ? 1.846 9.613 -20.810 1.00 86.12 321 GLU A CA 1
ATOM 2588 C C . GLU A 1 321 ? 0.714 8.644 -20.441 1.00 86.12 321 GLU A C 1
ATOM 2590 O O . GLU A 1 321 ? 0.134 8.742 -19.363 1.00 86.12 321 GLU A O 1
ATOM 2595 N N . ALA A 1 322 ? 0.435 7.654 -21.295 1.00 86.62 322 ALA A N 1
ATOM 2596 C CA . ALA A 1 322 ? -0.590 6.649 -21.024 1.00 86.62 322 ALA A CA 1
ATOM 2597 C C . ALA A 1 322 ? -0.252 5.755 -19.818 1.00 86.62 322 ALA A C 1
ATOM 2599 O O . ALA A 1 322 ? -1.158 5.321 -19.109 1.00 86.62 322 ALA A O 1
ATOM 2600 N N . ARG A 1 323 ? 1.038 5.484 -19.575 1.00 85.44 323 ARG A N 1
ATOM 2601 C CA . ARG A 1 323 ? 1.511 4.634 -18.471 1.00 85.44 323 ARG A CA 1
ATOM 2602 C C . ARG A 1 323 ? 1.168 5.209 -17.098 1.00 85.44 323 ARG A C 1
ATOM 2604 O O . ARG A 1 323 ? 0.746 4.454 -16.231 1.00 85.44 323 ARG A O 1
ATOM 2611 N N . TYR A 1 324 ? 1.342 6.518 -16.924 1.00 82.31 324 TYR A N 1
ATOM 2612 C CA . TYR A 1 324 ? 1.150 7.211 -15.645 1.00 82.31 324 TYR A CA 1
ATOM 2613 C C . TYR A 1 324 ? -0.234 7.875 -15.516 1.00 82.31 324 TYR A C 1
ATOM 2615 O O . TYR A 1 324 ? -0.548 8.476 -14.498 1.00 82.31 324 TYR A O 1
ATOM 2623 N N . ALA A 1 325 ? -1.112 7.738 -16.516 1.00 84.38 325 ALA A N 1
ATOM 2624 C CA . ALA A 1 325 ? -2.475 8.280 -16.464 1.00 84.38 325 ALA A CA 1
ATOM 2625 C C . ALA A 1 325 ? -3.449 7.462 -15.585 1.00 84.38 325 ALA A C 1
ATOM 2627 O O . ALA A 1 325 ? -4.587 7.884 -15.368 1.00 84.38 325 ALA A O 1
ATOM 2628 N N . ILE A 1 326 ? -3.040 6.280 -15.114 1.00 82.31 326 ILE A N 1
ATOM 2629 C CA . ILE A 1 326 ? -3.879 5.377 -14.317 1.00 82.31 326 ILE A CA 1
ATOM 2630 C C . ILE A 1 326 ? -4.020 5.915 -12.890 1.00 82.31 326 ILE A C 1
ATOM 2632 O O . ILE A 1 326 ? -3.036 6.279 -12.252 1.00 82.31 326 ILE A O 1
ATOM 2636 N N . SER A 1 327 ? -5.251 5.945 -12.367 1.00 73.50 327 SER A N 1
ATOM 2637 C CA . SER A 1 327 ? -5.492 6.398 -10.996 1.00 73.50 327 SER A CA 1
ATOM 2638 C C . SER A 1 327 ? -5.008 5.372 -9.978 1.00 73.50 327 SER A C 1
ATOM 2640 O O . SER A 1 327 ? -5.347 4.193 -10.054 1.00 73.50 327 SER A O 1
ATOM 2642 N N . SER A 1 328 ? -4.290 5.834 -8.955 1.00 67.12 328 SER A N 1
ATOM 2643 C CA . SER A 1 328 ? -3.977 5.006 -7.796 1.00 67.12 328 SER A CA 1
ATOM 2644 C C . SER A 1 328 ? -5.136 4.797 -6.861 1.00 67.12 328 SER A C 1
ATOM 2646 O O . SER A 1 328 ? -5.011 3.900 -6.053 1.00 67.12 328 SER A O 1
ATOM 2648 N N . LYS A 1 329 ? -6.213 5.587 -6.865 1.00 70.44 329 LYS A N 1
ATOM 2649 C CA . LYS A 1 329 ? -7.168 5.589 -5.736 1.00 70.44 329 LYS A CA 1
ATOM 2650 C C . LYS A 1 329 ? -8.176 4.439 -5.746 1.00 70.44 329 LYS A C 1
ATOM 2652 O O . LYS A 1 329 ? -9.069 4.420 -4.902 1.00 70.44 329 LYS A O 1
ATOM 2657 N N . ASP A 1 330 ? -8.014 3.486 -6.654 1.00 79.38 330 ASP A N 1
ATOM 2658 C CA . ASP A 1 330 ? -8.913 2.350 -6.770 1.00 79.38 330 ASP A CA 1
ATOM 2659 C C . ASP A 1 330 ? -8.854 1.461 -5.519 1.00 79.38 330 ASP A C 1
ATOM 2661 O O . ASP A 1 330 ? -7.788 1.106 -4.999 1.00 79.38 330 ASP A O 1
ATOM 2665 N N . ASP A 1 331 ? -10.035 1.098 -5.039 1.00 86.44 331 ASP A N 1
ATOM 2666 C CA . ASP A 1 331 ? -10.256 0.178 -3.934 1.00 86.44 331 ASP A CA 1
ATOM 2667 C C . ASP A 1 331 ? -11.548 -0.599 -4.199 1.00 86.44 331 ASP A C 1
ATOM 2669 O O . ASP A 1 331 ? -12.359 -0.232 -5.055 1.00 86.44 331 ASP A O 1
ATOM 2673 N N . LEU A 1 332 ? -11.770 -1.674 -3.449 1.00 86.50 332 LEU A N 1
ATOM 2674 C CA . LEU A 1 332 ? -13.052 -2.356 -3.472 1.00 86.50 332 LEU A CA 1
ATOM 2675 C C . LEU A 1 332 ? -14.108 -1.461 -2.822 1.00 86.50 332 LEU A C 1
ATOM 2677 O O . LEU A 1 332 ? -14.016 -1.115 -1.645 1.00 86.50 332 LEU A O 1
ATOM 2681 N N . GLY A 1 333 ? -15.136 -1.111 -3.595 1.00 77.44 333 GLY A N 1
ATOM 2682 C CA . GLY A 1 333 ? -16.235 -0.287 -3.108 1.00 77.44 333 GLY A CA 1
ATOM 2683 C C . GLY A 1 333 ? -16.917 -0.911 -1.888 1.00 77.44 333 GLY A C 1
ATOM 2684 O O . GLY A 1 333 ? -17.349 -2.066 -1.923 1.00 77.44 333 GLY A O 1
ATOM 2685 N N . ILE A 1 334 ? -17.057 -0.128 -0.817 1.00 79.44 334 ILE A N 1
ATOM 2686 C CA . ILE A 1 334 ? -17.866 -0.518 0.340 1.00 79.44 334 ILE A CA 1
ATOM 2687 C C . ILE A 1 334 ? -19.339 -0.528 -0.102 1.00 79.44 334 ILE A C 1
ATOM 2689 O O . ILE A 1 334 ? -19.814 0.488 -0.626 1.00 79.44 334 ILE A O 1
ATOM 2693 N N . PRO A 1 335 ? -20.081 -1.637 0.093 1.00 82.06 335 PRO A N 1
ATOM 2694 C CA . PRO A 1 335 ? -21.485 -1.708 -0.284 1.00 82.06 335 PRO A CA 1
ATOM 2695 C C . PRO A 1 335 ? -22.290 -0.593 0.385 1.00 82.06 335 PRO A C 1
ATOM 2697 O O . PRO A 1 335 ? -22.421 -0.558 1.605 1.00 82.06 335 PRO A O 1
ATOM 2700 N N . GLN A 1 336 ? -22.855 0.302 -0.422 1.00 80.69 336 GLN A N 1
ATOM 2701 C CA . GLN A 1 336 ? -23.729 1.355 0.079 1.00 80.69 336 GLN A CA 1
ATOM 2702 C C . GLN A 1 336 ? -25.103 0.763 0.399 1.00 80.69 336 GLN A C 1
ATOM 2704 O O . GLN A 1 336 ? -25.741 0.126 -0.449 1.00 80.69 336 GLN A O 1
ATOM 2709 N N . GLY A 1 337 ? -25.540 0.942 1.642 1.00 81.31 337 GLY A N 1
ATOM 2710 C CA . GLY A 1 337 ? -26.874 0.569 2.086 1.00 81.31 337 GLY A CA 1
ATOM 2711 C C . GLY A 1 337 ? -27.874 1.705 1.928 1.00 81.31 337 GLY A C 1
ATOM 2712 O O . GLY A 1 337 ? -27.528 2.870 1.729 1.00 81.31 337 GLY A O 1
ATOM 2713 N N . ARG A 1 338 ? -29.156 1.359 2.016 1.00 85.88 338 ARG A N 1
ATOM 2714 C CA . ARG A 1 338 ? -30.228 2.339 2.144 1.00 85.88 338 ARG A CA 1
ATOM 2715 C C . ARG A 1 338 ? -30.513 2.542 3.622 1.00 85.88 338 ARG A C 1
ATOM 2717 O O . ARG A 1 338 ? -30.909 1.600 4.302 1.00 85.88 338 ARG A O 1
ATOM 2724 N N . TYR A 1 339 ? -30.430 3.785 4.086 1.00 84.44 339 TYR A N 1
ATOM 2725 C CA . TYR A 1 339 ? -30.863 4.121 5.438 1.00 84.44 339 TYR A CA 1
ATOM 2726 C C . TYR A 1 339 ? -32.327 3.700 5.671 1.00 84.44 339 TYR A C 1
ATOM 2728 O O . TYR A 1 339 ? -33.235 4.055 4.906 1.00 84.44 339 TYR A O 1
ATOM 2736 N N . ARG A 1 340 ? -32.552 2.936 6.744 1.00 84.19 340 ARG A N 1
ATOM 2737 C CA . ARG A 1 340 ? -33.873 2.521 7.230 1.00 84.19 340 ARG A CA 1
ATOM 2738 C C . ARG A 1 340 ? -34.100 3.150 8.597 1.00 84.19 340 ARG A C 1
ATOM 2740 O O . ARG A 1 340 ? -33.296 2.958 9.504 1.00 84.19 340 ARG A O 1
ATOM 2747 N N . ASN A 1 341 ? -35.225 3.840 8.773 1.00 82.75 341 ASN A N 1
ATOM 2748 C CA . ASN A 1 341 ? -35.602 4.366 10.082 1.00 82.75 341 ASN A CA 1
ATOM 2749 C C . ASN A 1 341 ? -36.116 3.236 10.989 1.00 82.75 341 ASN A C 1
ATOM 2751 O O . ASN A 1 341 ? -37.317 3.027 11.132 1.00 82.75 341 ASN A O 1
ATOM 2755 N N . VAL A 1 342 ? -35.188 2.478 11.572 1.00 85.25 342 VAL A N 1
ATOM 2756 C CA . VAL A 1 342 ? -35.489 1.405 12.531 1.00 85.25 342 VAL A CA 1
ATOM 2757 C C . VAL A 1 342 ? -35.705 1.923 13.956 1.00 85.25 342 VAL A C 1
ATOM 2759 O O . VAL A 1 342 ? -36.201 1.166 14.786 1.00 85.25 342 VAL A O 1
ATOM 2762 N N . HIS A 1 343 ? -35.386 3.197 14.215 1.00 82.75 343 HIS A N 1
ATOM 2763 C CA . HIS A 1 343 ? -35.473 3.848 15.527 1.00 82.75 343 HIS A CA 1
ATOM 2764 C C . HIS A 1 343 ? -36.921 4.117 15.962 1.00 82.75 343 HIS A C 1
ATOM 2766 O O . HIS A 1 343 ? -37.219 4.099 17.154 1.00 82.75 343 HIS A O 1
ATOM 2772 N N . GLN A 1 344 ? -37.822 4.406 15.019 1.00 84.06 344 GLN A N 1
ATOM 2773 C CA . GLN A 1 344 ? -39.175 4.856 15.344 1.00 84.06 344 GLN A CA 1
ATOM 2774 C C . GLN A 1 344 ? -40.004 3.762 16.034 1.00 84.06 344 GLN A C 1
ATOM 2776 O O . GLN A 1 344 ? -40.377 2.768 15.400 1.00 84.06 344 GLN A O 1
ATOM 2781 N N . TYR A 1 345 ? -40.343 3.986 17.304 1.00 85.50 345 TYR A N 1
ATOM 2782 C CA . TYR A 1 345 ? -41.202 3.108 18.092 1.00 85.50 345 TYR A CA 1
ATOM 2783 C C . TYR A 1 345 ? -42.656 3.589 18.049 1.00 85.50 345 TYR A C 1
ATOM 2785 O O . TYR A 1 345 ? -42.934 4.754 18.319 1.00 85.50 345 TYR A O 1
ATOM 2793 N N . PHE A 1 346 ? -43.584 2.684 17.732 1.00 86.12 346 PHE A N 1
ATOM 2794 C CA . PHE A 1 346 ? -45.022 2.937 17.805 1.00 86.12 346 PHE A CA 1
ATOM 2795 C C . PHE A 1 346 ? -45.601 2.188 19.001 1.00 86.12 346 PHE A C 1
ATOM 2797 O O . PHE A 1 346 ? -45.361 0.990 19.154 1.00 86.12 346 PHE A O 1
ATOM 2804 N N . SER A 1 347 ? -46.349 2.891 19.854 1.00 88.81 347 SER A N 1
ATOM 2805 C CA . SER A 1 347 ? -46.891 2.285 21.066 1.00 88.81 347 SER A CA 1
ATOM 2806 C C . SER A 1 347 ? -47.988 1.266 20.761 1.00 88.81 347 SER A C 1
ATOM 2808 O O . SER A 1 347 ? -49.001 1.601 20.148 1.00 88.81 347 SER A O 1
ATOM 2810 N N . ILE A 1 348 ? -47.850 0.056 21.312 1.00 90.62 348 ILE A N 1
ATOM 2811 C CA . ILE A 1 348 ? -48.863 -1.005 21.224 1.00 90.62 348 ILE A CA 1
ATOM 2812 C C . ILE A 1 348 ? -50.167 -0.596 21.904 1.00 90.62 348 ILE A C 1
ATOM 2814 O O . ILE A 1 348 ? -51.210 -1.181 21.634 1.00 90.62 348 ILE A O 1
ATOM 2818 N N . GLN A 1 349 ? -50.131 0.392 22.811 1.00 90.44 349 GLN A N 1
ATOM 2819 C CA . GLN A 1 349 ? -51.320 0.898 23.500 1.00 90.44 349 GLN A CA 1
ATOM 2820 C C . GLN A 1 349 ? -52.344 1.463 22.508 1.00 90.44 349 GLN A C 1
ATOM 2822 O O . GLN A 1 349 ? -53.543 1.428 22.792 1.00 90.44 349 GLN A O 1
ATOM 2827 N N . ASN A 1 350 ? -51.882 1.939 21.349 1.00 89.88 350 ASN A N 1
ATOM 2828 C CA . ASN A 1 350 ? -52.723 2.484 20.289 1.00 89.88 350 ASN A CA 1
ATOM 2829 C C . ASN A 1 350 ? -53.457 1.400 19.486 1.00 89.88 350 ASN A C 1
ATOM 2831 O O . ASN A 1 350 ? -54.522 1.678 18.941 1.00 89.88 350 ASN A O 1
ATOM 2835 N N . ASP A 1 351 ? -52.959 0.161 19.492 1.00 90.00 351 ASP A N 1
ATOM 2836 C CA . ASP A 1 351 ? -53.560 -0.966 18.766 1.00 90.00 351 ASP A CA 1
ATOM 2837 C C . ASP A 1 351 ? -54.646 -1.694 19.580 1.00 90.00 351 ASP A C 1
ATOM 2839 O O . ASP A 1 351 ? -55.337 -2.595 19.088 1.00 90.00 351 ASP A O 1
ATOM 2843 N N . PHE A 1 352 ? -54.840 -1.311 20.849 1.00 92.44 352 PHE A N 1
ATOM 2844 C CA . PHE A 1 352 ? -55.906 -1.874 21.672 1.00 92.44 352 PHE A CA 1
ATOM 2845 C C . PHE A 1 352 ? -57.287 -1.357 21.252 1.00 92.44 352 PHE A C 1
ATOM 2847 O O . PHE A 1 352 ? -57.454 -0.174 20.949 1.00 92.44 352 PHE A O 1
ATOM 2854 N N . PRO A 1 353 ? -58.336 -2.198 21.343 1.00 92.44 353 PRO A N 1
ATOM 2855 C CA . PRO A 1 353 ? -59.697 -1.753 21.076 1.00 92.44 353 PRO A CA 1
ATOM 2856 C C . PRO A 1 353 ? -60.112 -0.560 21.955 1.00 92.44 353 PRO A C 1
ATOM 2858 O O . PRO A 1 353 ? -59.788 -0.497 23.144 1.00 92.44 353 PRO A O 1
ATOM 2861 N N . LEU A 1 354 ? -60.916 0.353 21.398 1.00 91.12 354 LEU A N 1
ATOM 2862 C CA . LEU A 1 354 ? -61.322 1.610 22.052 1.00 91.12 354 LEU A CA 1
ATOM 2863 C C . LEU A 1 354 ? -61.959 1.426 23.441 1.00 91.12 354 LEU A C 1
ATOM 2865 O O . LEU A 1 354 ? -61.840 2.293 24.304 1.00 91.12 354 LEU A O 1
ATOM 2869 N N . ASN A 1 355 ? -62.605 0.286 23.707 1.00 90.94 355 ASN A N 1
ATOM 2870 C CA . ASN A 1 355 ? -63.214 0.005 25.011 1.00 90.94 355 ASN A CA 1
ATOM 2871 C C . ASN A 1 355 ? -62.186 -0.112 26.159 1.00 90.94 355 ASN A C 1
ATOM 2873 O O . ASN A 1 355 ? -62.560 0.061 27.324 1.00 90.94 355 ASN A O 1
ATOM 2877 N N . TYR A 1 356 ? -60.904 -0.353 25.861 1.00 91.94 356 TYR A N 1
ATOM 2878 C CA . TYR A 1 356 ? -59.817 -0.319 26.843 1.00 91.94 356 TYR A CA 1
ATOM 2879 C C . TYR A 1 356 ? -59.484 1.115 27.279 1.00 91.94 356 TYR A C 1
ATOM 2881 O O . TYR A 1 356 ? -59.137 1.315 28.443 1.00 91.94 356 TYR A O 1
ATOM 2889 N N . GLY A 1 357 ? -59.666 2.107 26.398 1.00 89.94 357 GLY A N 1
ATOM 2890 C CA . GLY A 1 357 ? -59.453 3.528 26.693 1.00 89.94 357 GLY A CA 1
ATOM 2891 C C . GLY A 1 357 ? -57.992 3.902 26.950 1.00 89.94 357 GLY A C 1
ATOM 2892 O O . GLY A 1 357 ? -57.726 4.794 27.758 1.00 89.94 357 GLY A O 1
ATOM 2893 N N . ILE A 1 358 ? -57.053 3.175 26.332 1.00 90.81 358 ILE A N 1
ATOM 2894 C CA . ILE A 1 358 ? -55.609 3.354 26.538 1.00 90.81 358 ILE A CA 1
ATOM 2895 C C . ILE A 1 358 ? -54.849 3.919 25.328 1.00 90.81 358 ILE A C 1
ATOM 2897 O O . ILE A 1 358 ? -53.775 4.473 25.537 1.00 90.81 358 ILE A O 1
ATOM 2901 N N . GLY A 1 359 ? -55.402 3.860 24.116 1.00 87.56 359 GLY A N 1
ATOM 2902 C CA . GLY A 1 359 ? -54.806 4.512 22.943 1.00 87.56 359 GLY A CA 1
ATOM 2903 C C . GLY A 1 359 ? -54.922 6.040 22.983 1.00 87.56 359 GLY A C 1
ATOM 2904 O O . GLY A 1 359 ? -55.365 6.613 23.986 1.00 87.56 359 GLY A O 1
ATOM 2905 N N . GLU A 1 360 ? -54.562 6.695 21.879 1.00 85.81 360 GLU A N 1
ATOM 2906 C CA . GLU A 1 360 ? -54.597 8.161 21.725 1.00 85.81 360 GLU A CA 1
ATOM 2907 C C . GLU A 1 360 ? -55.961 8.783 22.050 1.00 85.81 360 GLU A C 1
ATOM 2909 O O . GLU A 1 360 ? -56.022 9.800 22.739 1.00 85.81 360 GLU A O 1
ATOM 2914 N N . GLU A 1 361 ? -57.052 8.122 21.657 1.00 87.19 361 GLU A N 1
ATOM 2915 C CA . GLU A 1 361 ? -58.422 8.603 21.896 1.00 87.19 361 GLU A CA 1
ATOM 2916 C C . GLU A 1 361 ? -58.824 8.613 23.380 1.00 87.19 361 GLU A C 1
ATOM 2918 O O . GLU A 1 361 ? -59.738 9.329 23.798 1.00 87.19 361 GLU A O 1
ATOM 2923 N N . GLY A 1 362 ? -58.135 7.821 24.205 1.00 86.31 362 GLY A N 1
ATOM 2924 C CA . GLY A 1 362 ? -58.326 7.791 25.649 1.00 86.31 362 GLY A CA 1
ATOM 2925 C C . GLY A 1 362 ? -59.732 7.384 26.108 1.00 86.31 362 GLY A C 1
ATOM 2926 O O . GLY A 1 362 ? -60.445 6.607 25.473 1.00 86.31 362 GLY A O 1
ATOM 2927 N N . LEU A 1 363 ? -60.111 7.862 27.296 1.00 89.44 363 LEU A N 1
ATOM 2928 C CA . LEU A 1 363 ? -61.431 7.637 27.885 1.00 89.44 363 LEU A CA 1
ATOM 2929 C C . LEU A 1 363 ? -62.335 8.863 27.678 1.00 89.44 363 LEU A C 1
ATOM 2931 O O . LEU A 1 363 ? -61.845 9.991 27.744 1.00 89.44 363 LEU A O 1
ATOM 2935 N N . PRO A 1 364 ? -63.664 8.674 27.571 1.00 89.38 364 PRO A N 1
ATOM 2936 C CA . PRO A 1 364 ? -64.620 9.777 27.547 1.00 89.38 364 PRO A CA 1
ATOM 2937 C C . PRO A 1 364 ? -64.459 10.730 28.740 1.00 89.38 364 PRO A C 1
ATOM 2939 O O . PRO A 1 364 ? -64.189 10.300 29.866 1.00 89.38 364 PRO A O 1
ATOM 2942 N N . ALA A 1 365 ? -64.720 12.024 28.531 1.00 86.06 365 ALA A N 1
ATOM 2943 C CA . ALA A 1 365 ? -64.577 13.048 29.572 1.00 86.06 365 ALA A CA 1
ATOM 2944 C C . ALA A 1 365 ? -65.430 12.774 30.830 1.00 86.06 365 ALA A C 1
ATOM 2946 O O . ALA A 1 365 ? -65.041 13.141 31.938 1.00 86.06 365 ALA A O 1
ATOM 2947 N N . ASN A 1 366 ? -66.559 12.074 30.692 1.00 91.06 366 ASN A N 1
ATOM 2948 C CA . ASN A 1 366 ? -67.450 11.691 31.793 1.00 91.06 366 ASN A CA 1
ATOM 2949 C C . ASN A 1 366 ? -67.060 10.373 32.500 1.00 91.06 366 ASN A C 1
ATOM 2951 O O . ASN A 1 366 ? -67.789 9.920 33.382 1.00 91.06 366 ASN A O 1
ATOM 2955 N N . ALA A 1 367 ? -65.936 9.741 32.139 1.00 90.88 367 ALA A N 1
ATOM 2956 C CA . ALA A 1 367 ? -65.498 8.490 32.754 1.00 90.88 367 ALA A CA 1
ATOM 2957 C C . ALA A 1 367 ? -65.220 8.650 34.258 1.00 90.88 367 ALA A C 1
ATOM 2959 O O . ALA A 1 367 ? -64.597 9.625 34.690 1.00 90.88 367 ALA A O 1
ATOM 2960 N N . THR A 1 368 ? -65.636 7.654 35.048 1.00 94.94 368 THR A N 1
ATOM 2961 C CA . THR A 1 368 ? -65.491 7.662 36.511 1.00 94.94 368 THR A CA 1
ATOM 2962 C C . THR A 1 368 ? -64.019 7.678 36.946 1.00 94.94 368 THR A C 1
ATOM 2964 O O . THR A 1 368 ? -63.160 7.147 36.232 1.00 94.94 368 THR A O 1
ATOM 2967 N N . PRO A 1 369 ? -63.697 8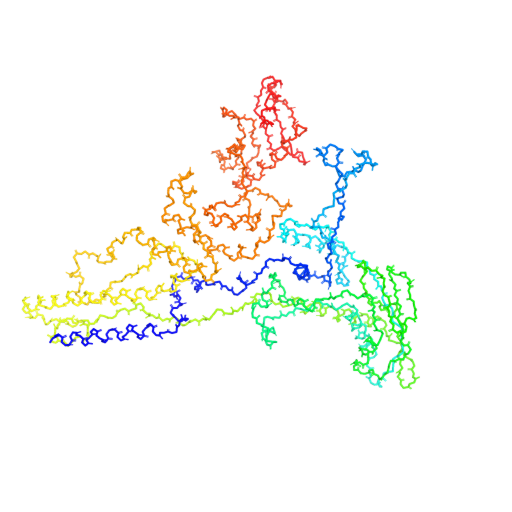.209 38.145 1.00 93.50 369 PRO A N 1
ATOM 2968 C CA . PRO A 1 369 ? -62.335 8.171 38.682 1.00 93.50 369 PRO A CA 1
ATOM 2969 C C . PRO A 1 369 ? -61.744 6.754 38.725 1.00 93.50 369 PRO A C 1
ATOM 2971 O O . PRO A 1 369 ? -60.591 6.557 38.350 1.00 93.50 369 PRO A O 1
ATOM 2974 N N . LEU A 1 370 ? -62.558 5.754 39.088 1.00 93.75 370 LEU A N 1
ATOM 2975 C CA . LEU A 1 370 ? -62.153 4.348 39.089 1.00 93.75 370 LEU A CA 1
ATOM 2976 C C . LEU A 1 370 ? -61.777 3.856 37.684 1.00 93.75 370 LEU A C 1
ATOM 2978 O O . LEU A 1 370 ? -60.747 3.206 37.524 1.00 93.75 370 LEU A O 1
ATOM 2982 N N . ARG A 1 371 ? -62.566 4.188 36.650 1.00 93.19 371 ARG A N 1
ATOM 2983 C CA . ARG A 1 371 ? -62.270 3.764 35.273 1.00 93.19 371 ARG A CA 1
ATOM 2984 C C . ARG A 1 371 ? -60.982 4.398 34.750 1.00 93.19 371 ARG A C 1
ATOM 2986 O O . ARG A 1 371 ? -60.188 3.719 34.105 1.00 93.19 371 ARG A O 1
ATOM 2993 N N . ARG A 1 372 ? -60.749 5.672 35.082 1.00 90.38 372 ARG A N 1
ATOM 2994 C CA . ARG A 1 372 ? -59.492 6.371 34.775 1.00 90.38 372 ARG A CA 1
ATOM 2995 C C . ARG A 1 372 ? -58.298 5.710 35.470 1.00 90.38 372 ARG A C 1
ATOM 2997 O O . ARG A 1 372 ? -57.266 5.520 34.835 1.00 90.38 372 ARG A O 1
ATOM 3004 N N . ALA A 1 373 ? -58.440 5.316 36.738 1.00 90.12 373 ALA A N 1
ATOM 3005 C CA . ALA A 1 373 ? -57.392 4.611 37.477 1.00 90.12 373 ALA A CA 1
ATOM 3006 C C . ALA A 1 373 ? -57.078 3.227 36.878 1.00 90.12 373 ALA A C 1
ATOM 3008 O O . ALA A 1 373 ? -55.911 2.891 36.711 1.00 90.12 373 ALA A O 1
ATOM 3009 N N . GLN A 1 374 ? -58.097 2.459 36.480 1.00 92.69 374 GLN A N 1
ATOM 3010 C CA . GLN A 1 374 ? -57.918 1.159 35.817 1.00 92.69 374 GLN A CA 1
ATOM 3011 C C . GLN A 1 374 ? -57.193 1.277 34.470 1.00 92.69 374 GLN A C 1
ATOM 3013 O O . GLN A 1 374 ? -56.306 0.479 34.182 1.00 92.69 374 GLN A O 1
ATOM 3018 N N . ALA A 1 375 ? -57.547 2.276 33.653 1.00 91.19 375 ALA A N 1
ATOM 3019 C CA . ALA A 1 375 ? -56.846 2.532 32.396 1.00 91.19 375 ALA A CA 1
ATOM 3020 C C . ALA A 1 375 ? -55.375 2.886 32.654 1.00 91.19 375 ALA A C 1
ATOM 3022 O O . ALA A 1 375 ? -54.498 2.301 32.031 1.00 91.19 375 ALA A O 1
ATOM 3023 N N . LYS A 1 376 ? -55.091 3.756 33.634 1.00 89.31 376 LYS A N 1
ATOM 3024 C CA . LYS A 1 376 ? -53.714 4.082 34.047 1.00 89.31 376 LYS A CA 1
ATOM 3025 C C . LYS A 1 376 ? -52.926 2.862 34.529 1.00 89.31 376 LYS A C 1
ATOM 3027 O O . LYS A 1 376 ? -51.770 2.718 34.153 1.00 89.31 376 LYS A O 1
ATOM 3032 N N . GLN A 1 377 ? -53.540 1.973 35.313 1.00 90.69 377 GLN A N 1
ATOM 3033 C CA . GLN A 1 377 ? -52.900 0.726 35.749 1.00 90.69 377 GLN A CA 1
ATOM 3034 C C . GLN A 1 377 ? -52.539 -0.176 34.565 1.00 90.69 377 GLN A C 1
ATOM 3036 O O . GLN A 1 377 ? -51.445 -0.733 34.539 1.00 90.69 377 GLN A O 1
ATOM 3041 N N . LEU A 1 378 ? -53.425 -0.297 33.571 1.00 91.50 378 LEU A N 1
ATOM 3042 C CA . LEU A 1 378 ? -53.137 -1.079 32.371 1.00 91.50 378 LEU A CA 1
ATOM 3043 C C . LEU A 1 378 ? -52.040 -0.433 31.514 1.00 91.50 378 LEU A C 1
ATOM 3045 O O . LEU A 1 378 ? -51.150 -1.145 31.061 1.00 91.50 378 LEU A O 1
ATOM 3049 N N . LYS A 1 379 ? -52.061 0.896 31.341 1.00 90.75 379 LYS A N 1
ATOM 3050 C CA . LYS A 1 379 ? -50.971 1.626 30.673 1.00 90.75 379 LYS A CA 1
ATOM 3051 C C . LYS A 1 379 ? -49.630 1.350 31.349 1.00 90.75 379 LYS A C 1
ATOM 3053 O O . LYS A 1 379 ? -48.686 0.957 30.678 1.00 90.75 379 LYS A O 1
ATOM 3058 N N . ALA A 1 380 ? -49.571 1.474 32.677 1.00 87.38 380 ALA A N 1
ATOM 3059 C CA . ALA A 1 380 ? -48.362 1.201 33.452 1.00 87.38 380 ALA A CA 1
ATOM 3060 C C . ALA A 1 380 ? -47.890 -0.258 33.312 1.00 87.38 380 ALA A C 1
ATOM 3062 O O . ALA A 1 380 ? -46.695 -0.508 33.192 1.00 87.38 380 ALA A O 1
ATOM 3063 N N . TYR A 1 381 ? -48.817 -1.221 33.279 1.00 90.50 381 TYR A N 1
ATOM 3064 C CA . TYR A 1 381 ? -48.489 -2.630 33.049 1.00 90.50 381 TYR A CA 1
ATOM 3065 C C . TYR A 1 381 ? -47.874 -2.873 31.661 1.00 90.50 381 TYR A C 1
ATOM 3067 O O . TYR A 1 381 ? -46.886 -3.595 31.549 1.00 90.50 381 TYR A O 1
ATOM 3075 N N . LEU A 1 382 ? -48.439 -2.270 30.610 1.00 91.06 382 LEU A N 1
ATOM 3076 C CA . LEU A 1 382 ? -47.949 -2.433 29.237 1.00 91.06 382 LEU A CA 1
ATOM 3077 C C . LEU A 1 382 ? -46.592 -1.758 29.017 1.00 91.06 382 LEU A C 1
ATOM 3079 O O . LEU A 1 382 ? -45.760 -2.295 28.290 1.00 91.06 382 LEU A O 1
ATOM 3083 N N . LEU A 1 383 ? -46.345 -0.641 29.701 1.00 86.69 383 LEU A N 1
ATOM 3084 C CA . LEU A 1 383 ? -45.120 0.149 29.593 1.00 86.69 383 LEU A CA 1
ATOM 3085 C C . LEU A 1 383 ? -43.841 -0.663 29.857 1.00 86.69 383 LEU A C 1
ATOM 3087 O O . LEU A 1 383 ? -42.822 -0.423 29.218 1.00 86.69 383 LEU A O 1
ATOM 3091 N N . LEU A 1 384 ? -43.906 -1.669 30.741 1.00 86.31 384 LEU A N 1
ATOM 3092 C CA . LEU A 1 384 ? -42.803 -2.605 30.994 1.00 86.31 384 LEU A CA 1
ATOM 3093 C C . LEU A 1 384 ? -42.364 -3.334 29.713 1.00 86.31 384 LEU A C 1
ATOM 3095 O O . LEU A 1 384 ? -41.173 -3.480 29.450 1.00 86.31 384 LEU A O 1
ATOM 3099 N N . PHE A 1 385 ? -43.330 -3.799 28.921 1.00 89.12 385 PHE A N 1
ATOM 3100 C CA . PHE A 1 385 ? -43.067 -4.517 27.676 1.00 89.12 385 PHE A CA 1
ATOM 3101 C C . PHE A 1 385 ? -42.650 -3.555 26.567 1.00 89.12 385 PHE A C 1
ATOM 3103 O O . PHE A 1 385 ? -41.738 -3.854 25.802 1.00 89.12 385 PHE A O 1
ATOM 3110 N N . GLU A 1 386 ? -43.287 -2.386 26.506 1.00 87.75 386 GLU A N 1
ATOM 3111 C CA . GLU A 1 386 ? -42.952 -1.356 25.524 1.00 87.75 386 GLU A CA 1
ATOM 3112 C C . GLU A 1 386 ? -41.524 -0.856 25.676 1.00 87.75 386 GLU A C 1
ATOM 3114 O O . GLU A 1 386 ? -40.831 -0.709 24.677 1.00 87.75 386 GLU A O 1
ATOM 3119 N N . LYS A 1 387 ? -41.052 -0.671 26.912 1.00 85.56 387 LYS A N 1
ATOM 3120 C CA . LYS A 1 387 ? -39.669 -0.274 27.177 1.00 85.56 387 LYS A CA 1
ATOM 3121 C C . LYS A 1 387 ? -38.671 -1.284 26.608 1.00 85.56 387 LYS A C 1
ATOM 3123 O O . LYS A 1 387 ? -37.741 -0.879 25.924 1.00 85.56 387 LYS A O 1
ATOM 3128 N N . LEU A 1 388 ? -38.900 -2.589 26.793 1.00 87.31 388 LEU A N 1
ATOM 3129 C CA . LEU A 1 388 ? -38.040 -3.637 26.220 1.00 87.31 388 LEU A CA 1
ATOM 3130 C C . LEU A 1 388 ? -37.984 -3.572 24.686 1.00 87.31 388 LEU A C 1
ATOM 3132 O O . LEU A 1 388 ? -36.919 -3.731 24.092 1.00 87.31 388 LEU A O 1
ATOM 3136 N N . MET A 1 389 ? -39.127 -3.339 24.041 1.00 88.75 389 MET A N 1
ATOM 3137 C CA . MET A 1 389 ? -39.221 -3.260 22.580 1.00 88.75 389 MET A CA 1
ATOM 3138 C C . MET A 1 389 ? -38.611 -1.965 22.033 1.00 88.75 389 MET A C 1
ATOM 3140 O O . MET A 1 389 ? -37.922 -1.983 21.012 1.00 88.75 389 MET A O 1
ATOM 3144 N N . ALA A 1 390 ? -38.819 -0.853 22.733 1.00 87.56 390 ALA A N 1
ATOM 3145 C CA . ALA A 1 390 ? -38.234 0.434 22.408 1.00 87.56 390 ALA A CA 1
ATOM 3146 C C . ALA A 1 390 ? -36.702 0.383 22.543 1.00 87.56 390 ALA A C 1
ATOM 3148 O O . ALA A 1 390 ? -35.996 0.766 21.611 1.00 87.56 390 ALA A O 1
ATOM 3149 N N . ASP A 1 391 ? -36.177 -0.181 23.631 1.00 87.44 391 ASP A N 1
ATOM 3150 C CA . ASP A 1 391 ? -34.734 -0.341 23.851 1.00 87.44 391 ASP A CA 1
ATOM 3151 C C . ASP A 1 391 ? -34.088 -1.251 22.804 1.00 87.44 391 ASP A C 1
ATOM 3153 O O . ASP A 1 391 ? -32.992 -0.971 22.321 1.00 87.44 391 ASP A O 1
ATOM 3157 N N . TYR A 1 392 ? -34.794 -2.292 22.357 1.00 89.50 392 TYR A N 1
ATOM 3158 C CA . TYR A 1 392 ? -34.330 -3.120 21.247 1.00 89.50 392 TYR A CA 1
ATOM 3159 C C . TYR A 1 392 ? -34.123 -2.307 19.958 1.00 89.50 392 TYR A C 1
ATOM 3161 O O . TYR A 1 392 ? -33.115 -2.468 19.270 1.00 89.50 392 TYR A O 1
ATOM 3169 N N . GLN A 1 393 ? -35.053 -1.408 19.624 1.00 88.06 393 GLN A N 1
ATOM 3170 C CA . GLN A 1 393 ? -34.925 -0.534 18.451 1.00 88.06 393 GLN A CA 1
ATOM 3171 C C . GLN A 1 393 ? -33.796 0.494 18.617 1.00 88.06 393 GLN A C 1
ATOM 3173 O O . GLN A 1 393 ? -33.059 0.744 17.659 1.00 88.06 393 GLN A O 1
ATOM 3178 N N . ALA A 1 394 ? -33.603 1.023 19.832 1.00 86.31 394 ALA A N 1
ATOM 3179 C CA . ALA A 1 394 ? -32.466 1.885 20.166 1.00 86.31 394 ALA A CA 1
ATOM 3180 C C . ALA A 1 394 ? -31.123 1.149 20.014 1.00 86.31 394 ALA A C 1
ATOM 3182 O O . ALA A 1 394 ? -30.139 1.723 19.543 1.00 86.31 394 ALA A O 1
ATOM 3183 N N . GLN A 1 395 ? -31.081 -0.143 20.345 1.00 87.62 395 GLN A N 1
ATOM 3184 C CA . GLN A 1 395 ? -29.912 -0.980 20.103 1.00 87.62 395 GLN A CA 1
ATOM 3185 C C . GLN A 1 395 ? -29.679 -1.213 18.605 1.00 87.62 395 GLN A C 1
ATOM 3187 O O . GLN A 1 395 ? -28.545 -1.122 18.133 1.00 87.62 395 GLN A O 1
ATOM 3192 N N . LEU A 1 396 ? -30.744 -1.502 17.850 1.00 88.50 396 LEU A N 1
ATOM 3193 C CA . LEU A 1 396 ? -30.666 -1.831 16.427 1.00 88.50 396 LEU A CA 1
ATOM 3194 C C . LEU A 1 396 ? -30.143 -0.656 15.591 1.00 88.50 396 LEU A C 1
ATOM 3196 O O . LEU A 1 396 ? -29.260 -0.852 14.761 1.00 88.50 396 LEU A O 1
ATOM 3200 N N . ILE A 1 397 ? -30.615 0.569 15.845 1.00 85.31 397 ILE A N 1
ATOM 3201 C CA . ILE A 1 397 ? -30.148 1.767 15.122 1.00 85.31 397 ILE A CA 1
ATOM 3202 C C . ILE A 1 397 ? -28.667 2.087 15.397 1.00 85.31 397 ILE A C 1
ATOM 3204 O O . ILE A 1 397 ? -27.981 2.652 14.548 1.00 85.31 397 ILE A O 1
ATOM 3208 N N . ARG A 1 398 ? -28.141 1.703 16.568 1.00 84.00 398 ARG A N 1
ATOM 3209 C CA . ARG A 1 398 ? -26.732 1.901 16.946 1.00 84.00 398 ARG A CA 1
ATOM 3210 C C . ARG A 1 398 ? -25.834 0.715 16.592 1.00 84.00 398 ARG A C 1
ATOM 3212 O O . ARG A 1 398 ? -24.630 0.788 16.834 1.00 84.00 398 ARG A O 1
ATOM 3219 N N . ALA A 1 399 ? -26.364 -0.348 15.982 1.00 84.25 399 ALA A N 1
ATOM 3220 C CA . ALA A 1 399 ? -25.585 -1.531 15.616 1.00 84.25 399 ALA A CA 1
ATOM 3221 C C . ALA A 1 399 ? -24.363 -1.171 14.760 1.00 84.25 399 ALA A C 1
ATOM 3223 O O . ALA A 1 399 ? -23.246 -1.588 15.062 1.00 84.25 399 ALA A O 1
ATOM 3224 N N . GLY A 1 400 ? -24.542 -0.328 13.743 1.00 80.75 400 GLY A N 1
ATOM 3225 C CA . GLY A 1 400 ? -23.418 0.111 12.929 1.00 80.75 400 GLY A CA 1
ATOM 3226 C C . GLY A 1 400 ? -22.392 0.948 13.708 1.00 80.75 400 GLY A C 1
ATOM 3227 O O . GLY A 1 400 ? -21.191 0.800 13.492 1.00 80.75 400 GLY A O 1
ATOM 3228 N N . HIS A 1 401 ? -22.829 1.792 14.648 1.00 80.75 401 HIS A N 1
ATOM 3229 C CA . HIS A 1 401 ? -21.912 2.549 15.508 1.00 80.75 401 HIS A CA 1
ATOM 3230 C C . HIS A 1 401 ? -21.039 1.605 16.349 1.00 80.75 401 HIS A C 1
ATOM 3232 O O . HIS A 1 401 ? -19.820 1.749 16.379 1.00 80.75 401 HIS A O 1
ATOM 3238 N N . LEU A 1 402 ? -21.642 0.564 16.935 1.00 83.38 402 LEU A N 1
ATOM 3239 C CA . LEU A 1 402 ? -20.929 -0.456 17.710 1.00 83.38 402 LEU A CA 1
ATOM 3240 C C . LEU A 1 402 ? -19.892 -1.219 16.887 1.00 83.38 402 LEU A C 1
ATOM 3242 O O . LEU A 1 402 ? -18.848 -1.590 17.421 1.00 83.38 402 LEU A O 1
ATOM 3246 N N . PHE A 1 403 ? -20.156 -1.469 15.604 1.00 82.75 403 PHE A N 1
ATOM 3247 C CA . PHE A 1 403 ? -19.230 -2.183 14.722 1.00 82.75 403 PHE A CA 1
ATOM 3248 C C . PHE A 1 403 ? -18.238 -1.282 13.978 1.00 82.75 403 PHE A C 1
ATOM 3250 O O . PHE A 1 403 ? -17.309 -1.819 13.382 1.00 82.75 403 PHE A O 1
ATOM 3257 N N . SER A 1 404 ? -18.369 0.044 14.071 1.00 81.19 404 SER A N 1
ATOM 3258 C CA . SER A 1 404 ? -17.419 0.998 13.486 1.00 81.19 404 SER A CA 1
ATOM 3259 C C . SER A 1 404 ? -16.025 0.869 14.107 1.00 81.19 404 SER A C 1
ATOM 3261 O O . SER A 1 404 ? -15.906 0.588 15.305 1.00 81.19 404 SER A O 1
ATOM 3263 N N . ASN A 1 405 ? -14.967 1.103 13.329 1.00 77.06 405 ASN A N 1
ATOM 3264 C CA . ASN A 1 405 ? -13.606 1.179 13.871 1.00 77.06 405 ASN A CA 1
ATOM 3265 C C . ASN A 1 405 ? -13.363 2.472 14.667 1.00 77.06 405 ASN A C 1
ATOM 3267 O O . ASN A 1 405 ? -12.500 2.488 15.539 1.00 77.06 405 ASN A O 1
ATOM 3271 N N . ASP A 1 406 ? -14.187 3.500 14.451 1.00 71.81 406 ASP A N 1
ATOM 3272 C CA . ASP A 1 406 ? -14.113 4.790 15.157 1.00 71.81 406 ASP A CA 1
ATOM 3273 C C . ASP A 1 406 ? -14.883 4.801 16.490 1.00 71.81 406 ASP A C 1
ATOM 3275 O O . ASP A 1 406 ? -15.050 5.843 17.120 1.00 71.81 406 ASP A O 1
ATOM 3279 N N . PHE A 1 407 ? -15.387 3.645 16.927 1.00 72.75 407 PHE A N 1
ATOM 3280 C CA . PHE A 1 407 ? -16.126 3.521 18.180 1.00 72.75 407 PHE A CA 1
ATOM 3281 C C . PHE A 1 407 ? -15.230 3.875 19.374 1.00 72.75 407 PHE A C 1
ATOM 3283 O O . PHE A 1 407 ? -14.314 3.124 19.686 1.00 72.75 407 PHE A O 1
ATOM 3290 N N . SER A 1 408 ? -15.513 4.982 20.059 1.00 68.44 408 SER A N 1
ATOM 3291 C CA . SER A 1 408 ? -14.730 5.476 21.205 1.00 68.44 408 SER A CA 1
ATOM 3292 C C . SER A 1 408 ? -15.525 5.545 22.512 1.00 68.44 408 SER A C 1
ATOM 3294 O O . SER A 1 408 ? -14.996 5.945 23.548 1.00 68.44 408 SER A O 1
ATOM 3296 N N . GLU A 1 409 ? -16.796 5.146 22.484 1.00 72.00 409 GLU A N 1
ATOM 3297 C CA . GLU A 1 409 ? -17.685 5.220 23.638 1.00 72.00 409 GLU A CA 1
ATOM 3298 C C . GLU A 1 409 ? -17.522 4.012 24.572 1.00 72.00 409 GLU A C 1
ATOM 3300 O O . GLU A 1 409 ? -17.196 2.897 24.168 1.00 72.00 409 GLU A O 1
ATOM 3305 N N . THR A 1 410 ? -17.811 4.208 25.856 1.00 67.94 410 THR A N 1
ATOM 3306 C CA . THR A 1 410 ? -17.890 3.115 26.839 1.00 67.94 410 THR A CA 1
ATOM 3307 C C . THR A 1 410 ? -19.280 2.476 26.885 1.00 67.94 410 THR A C 1
ATOM 3309 O O . THR A 1 410 ? -19.435 1.361 27.391 1.00 67.94 410 THR A O 1
ATOM 3312 N N . VAL A 1 411 ? -20.287 3.151 26.322 1.00 76.06 411 VAL A N 1
ATOM 3313 C CA . VAL A 1 411 ? -21.688 2.726 26.325 1.00 76.06 411 VAL A CA 1
ATOM 3314 C C . VAL A 1 411 ? -21.962 1.789 25.153 1.00 76.06 411 VAL A C 1
ATOM 3316 O O . VAL A 1 411 ? -21.664 2.076 23.998 1.00 76.06 411 VAL A O 1
ATOM 3319 N N . THR A 1 412 ? -22.542 0.633 25.465 1.00 81.75 412 THR A N 1
ATOM 3320 C CA . THR A 1 412 ? -22.802 -0.443 24.491 1.00 81.75 412 THR A CA 1
ATOM 3321 C C . THR A 1 412 ? -24.254 -0.917 24.463 1.00 81.75 412 THR A C 1
ATOM 3323 O O . THR A 1 412 ? -24.640 -1.621 23.527 1.00 81.75 412 THR A O 1
ATOM 3326 N N . TYR A 1 413 ? -25.054 -0.517 25.455 1.00 85.06 413 TYR A N 1
ATOM 3327 C CA . TYR A 1 413 ? -26.505 -0.657 25.443 1.00 85.06 413 TYR A CA 1
ATOM 3328 C C . TYR A 1 413 ? -27.158 0.708 25.358 1.00 85.06 413 TYR A C 1
ATOM 3330 O O . TYR A 1 413 ? -26.791 1.629 26.085 1.00 85.06 413 TYR A O 1
ATOM 3338 N N . PHE A 1 414 ? -28.135 0.806 24.470 1.00 83.50 414 PHE A N 1
ATOM 3339 C CA . PHE A 1 414 ? -28.873 2.028 24.217 1.00 83.50 414 PHE A CA 1
ATOM 3340 C C . PHE A 1 414 ? -30.326 1.829 24.616 1.00 83.50 414 PHE A C 1
ATOM 3342 O O . PHE A 1 414 ? -30.871 0.731 24.517 1.00 83.50 414 PHE A O 1
ATOM 3349 N N . SER A 1 415 ? -30.949 2.904 25.078 1.00 83.31 415 SER A N 1
ATOM 3350 C CA . SER A 1 415 ? -32.336 2.880 25.512 1.00 83.31 415 SER A CA 1
ATOM 3351 C C . SER A 1 415 ? -33.060 4.101 24.972 1.00 83.31 415 SER A C 1
ATOM 3353 O O . SER A 1 415 ? -32.443 5.145 24.761 1.00 83.31 415 SER A O 1
ATOM 3355 N N . GLN A 1 416 ? -34.362 3.971 24.756 1.00 82.62 416 GLN A N 1
ATOM 3356 C CA . GLN A 1 416 ? -35.220 5.093 24.383 1.00 82.62 416 GLN A CA 1
ATOM 3357 C C . GLN A 1 416 ? -36.532 5.031 25.159 1.00 82.62 416 GLN A C 1
ATOM 3359 O O . GLN A 1 416 ? -36.914 3.981 25.682 1.00 82.62 416 GLN A O 1
ATOM 3364 N N . GLN A 1 417 ? -37.218 6.163 25.280 1.00 81.31 417 GLN A N 1
ATOM 3365 C CA . GLN A 1 417 ? -38.534 6.187 25.909 1.00 81.31 417 GLN A CA 1
ATOM 3366 C C . GLN A 1 417 ? -39.618 5.848 24.885 1.00 81.31 417 GLN A C 1
ATOM 3368 O O . GLN A 1 417 ? -39.624 6.440 23.806 1.00 81.31 417 GLN A O 1
ATOM 3373 N N . PRO A 1 418 ? -40.546 4.927 25.198 1.00 80.56 418 PRO A N 1
ATOM 3374 C CA . PRO A 1 418 ? -41.726 4.738 24.374 1.00 80.56 418 PRO A CA 1
ATOM 3375 C C . PRO A 1 418 ? -42.659 5.947 24.535 1.00 80.56 418 PRO A C 1
ATOM 3377 O O . PRO A 1 418 ? -43.127 6.257 25.636 1.00 80.56 418 PRO A O 1
ATOM 3380 N N . GLU A 1 419 ? -42.950 6.633 23.431 1.00 72.56 419 GLU A N 1
ATOM 3381 C CA . GLU A 1 419 ? -43.935 7.714 23.407 1.00 72.56 419 GLU A CA 1
ATOM 3382 C C . GLU A 1 419 ? -45.352 7.132 23.310 1.00 72.56 419 GLU A C 1
ATOM 3384 O O . GLU A 1 419 ? -45.717 6.484 22.329 1.00 72.56 419 GLU A O 1
ATOM 3389 N N . ALA A 1 420 ? -46.164 7.358 24.346 1.00 69.75 420 ALA A N 1
ATOM 3390 C CA . ALA A 1 420 ? -47.571 6.968 24.380 1.00 69.75 420 ALA A CA 1
ATOM 3391 C C . ALA A 1 420 ? -48.425 8.086 25.001 1.00 69.75 420 ALA A C 1
ATOM 3393 O O . ALA A 1 420 ? -48.010 8.787 25.928 1.00 69.75 420 ALA A O 1
ATOM 3394 N N . ALA A 1 421 ? -49.650 8.270 24.506 1.00 63.50 421 ALA A N 1
ATOM 3395 C CA . ALA A 1 421 ? -50.511 9.365 24.945 1.00 63.50 421 ALA A CA 1
ATOM 3396 C C . ALA A 1 421 ? -50.820 9.290 26.454 1.00 63.50 421 ALA A C 1
ATOM 3398 O O . ALA A 1 421 ? -51.378 8.309 26.957 1.00 63.50 421 ALA A O 1
ATOM 3399 N N . GLY A 1 422 ? -50.495 10.354 27.194 1.00 62.41 422 GLY A N 1
ATOM 3400 C CA . GLY A 1 422 ? -50.820 10.485 28.619 1.00 62.41 422 GLY A CA 1
ATOM 3401 C C . GLY A 1 422 ? -50.060 9.536 29.555 1.00 62.41 422 GLY A C 1
ATOM 3402 O O . GLY A 1 422 ? -50.522 9.319 30.679 1.00 62.41 422 GLY A O 1
ATOM 3403 N N . THR A 1 423 ? -48.933 8.963 29.118 1.00 67.00 423 THR A N 1
ATOM 3404 C CA . THR A 1 423 ? -48.060 8.132 29.965 1.00 67.00 423 THR A CA 1
ATOM 3405 C C . THR A 1 423 ? -46.974 8.924 30.684 1.00 67.00 423 THR A C 1
ATOM 3407 O O . THR A 1 423 ? -46.476 8.428 31.684 1.00 67.00 423 THR A O 1
ATOM 3410 N N . THR A 1 424 ? -46.678 10.167 30.283 1.00 67.69 424 THR A N 1
ATOM 3411 C CA . THR A 1 424 ? -45.686 11.054 30.937 1.00 67.69 424 THR A CA 1
ATOM 3412 C C . THR A 1 424 ? -45.886 11.177 32.452 1.00 67.69 424 THR A C 1
ATOM 3414 O O . THR A 1 424 ? -44.926 11.158 33.207 1.00 67.69 424 THR A O 1
ATOM 3417 N N . ALA A 1 425 ? -47.137 11.206 32.921 1.00 67.12 425 ALA A N 1
ATOM 3418 C CA . ALA A 1 425 ? -47.475 11.272 34.347 1.00 67.12 425 ALA A CA 1
ATOM 3419 C C . ALA A 1 425 ? -47.429 9.916 35.093 1.00 67.12 425 ALA A C 1
ATOM 3421 O O . ALA A 1 425 ? -47.786 9.861 36.270 1.00 67.12 425 ALA A O 1
ATOM 3422 N N . LEU A 1 426 ? -47.103 8.814 34.408 1.00 71.19 426 LEU A N 1
ATOM 3423 C CA . LEU A 1 426 ? -46.923 7.478 34.998 1.00 71.19 426 LEU A CA 1
ATOM 3424 C C . LEU A 1 426 ? -45.455 7.180 35.328 1.00 71.19 426 LEU A C 1
ATOM 3426 O O . LEU A 1 426 ? -45.184 6.230 36.060 1.00 71.19 426 LEU A O 1
ATOM 3430 N N . TYR A 1 427 ? -44.533 7.981 34.799 1.00 68.94 427 TYR A N 1
ATOM 3431 C CA . TYR A 1 427 ? -43.114 7.922 35.114 1.00 68.94 427 TYR A CA 1
ATOM 3432 C C . TYR A 1 427 ? -42.884 8.602 36.475 1.00 68.94 427 TYR A C 1
ATOM 3434 O O . TYR A 1 427 ? -43.352 9.717 36.699 1.00 68.94 427 TYR A O 1
ATOM 3442 N N . VAL A 1 428 ? -42.253 7.888 37.416 1.00 59.94 428 VAL A N 1
ATOM 3443 C CA . VAL A 1 428 ? -42.008 8.379 38.791 1.00 59.94 428 VAL A CA 1
ATOM 3444 C C . VAL A 1 428 ? -40.753 9.263 38.853 1.00 59.94 428 VAL A C 1
ATOM 3446 O O . VAL A 1 428 ? -40.702 10.150 39.692 1.00 59.94 428 VAL A O 1
ATOM 3449 N N . ASP A 1 429 ? -39.835 9.075 37.901 1.00 55.91 429 ASP A N 1
ATOM 3450 C CA . ASP A 1 429 ? -38.669 9.898 37.553 1.00 55.91 429 ASP A CA 1
ATOM 3451 C C . ASP A 1 429 ? -38.424 9.734 36.035 1.00 55.91 429 ASP A C 1
ATOM 3453 O O . ASP A 1 429 ? -39.030 8.850 35.418 1.00 55.91 429 ASP A O 1
ATOM 3457 N N . ASP A 1 430 ? -37.567 10.550 35.412 1.00 52.88 430 ASP A N 1
ATOM 3458 C CA . ASP A 1 430 ? -37.148 10.366 34.013 1.00 52.88 430 ASP A CA 1
ATOM 3459 C C . ASP A 1 430 ? -36.501 8.971 33.842 1.00 52.88 430 ASP A C 1
ATOM 3461 O O . ASP A 1 430 ? -35.316 8.767 34.097 1.00 52.88 430 ASP A O 1
ATOM 3465 N N . ILE A 1 431 ? -37.273 7.971 33.391 1.00 52.84 431 ILE A N 1
ATOM 3466 C CA . ILE A 1 431 ? -36.809 6.580 33.160 1.00 52.84 431 ILE A CA 1
ATOM 3467 C C . ILE A 1 431 ? -35.752 6.520 32.026 1.00 52.84 431 ILE A C 1
ATOM 3469 O O . ILE A 1 431 ? -35.326 5.447 31.599 1.00 52.84 431 ILE A O 1
ATOM 3473 N N . THR A 1 432 ? -35.342 7.661 31.455 1.00 49.72 432 THR A N 1
ATOM 3474 C CA . THR A 1 432 ? -34.260 7.770 30.461 1.00 49.72 432 THR A CA 1
ATOM 3475 C C . THR A 1 432 ? -32.924 7.293 31.006 1.00 49.72 432 THR A C 1
ATOM 3477 O O . THR A 1 432 ? -32.080 6.854 30.226 1.00 49.72 432 THR A O 1
ATOM 3480 N N . GLU A 1 433 ? -32.739 7.315 32.324 1.00 50.03 433 GLU A N 1
ATOM 3481 C CA . GLU A 1 433 ? -31.626 6.620 32.947 1.00 50.03 433 GLU A CA 1
ATOM 3482 C C . GLU A 1 433 ? -31.926 5.117 32.950 1.00 50.03 433 GLU A C 1
ATOM 3484 O O . GLU A 1 433 ? -32.654 4.594 33.796 1.00 50.03 433 GLU A O 1
ATOM 3489 N N . ILE A 1 434 ? -31.331 4.397 31.989 1.00 54.81 434 ILE A N 1
ATOM 3490 C CA . ILE A 1 434 ? -30.964 2.989 32.202 1.00 54.81 434 ILE A CA 1
ATOM 3491 C C . ILE A 1 434 ? -30.393 2.946 33.624 1.00 54.81 434 ILE A C 1
ATOM 3493 O O . ILE A 1 434 ? -29.512 3.772 33.880 1.00 54.81 434 ILE A O 1
ATOM 3497 N N . PRO A 1 435 ? -30.874 2.084 34.548 1.00 55.28 435 PRO A N 1
ATOM 3498 C CA . PRO A 1 435 ? -30.306 2.023 35.892 1.00 55.28 435 PRO A CA 1
ATOM 3499 C C . PRO A 1 435 ? -28.799 1.955 35.719 1.00 55.28 435 PRO A C 1
ATOM 3501 O O . PRO A 1 435 ? -28.362 1.006 35.067 1.00 55.28 435 PRO A O 1
ATOM 3504 N N . GLN A 1 436 ? -28.081 3.006 36.157 1.00 55.50 436 GLN A N 1
ATOM 3505 C CA . GLN A 1 436 ? -26.684 3.247 35.789 1.00 55.50 436 GLN A CA 1
ATOM 3506 C C . GLN A 1 436 ? -25.952 1.920 35.889 1.00 55.50 436 GLN A C 1
ATOM 3508 O O . GLN A 1 436 ? -25.758 1.393 36.988 1.00 55.50 436 GLN A O 1
ATOM 3513 N N . GLU A 1 437 ? -25.684 1.315 34.728 1.00 66.12 437 GLU A N 1
ATOM 3514 C CA . GLU A 1 437 ? -25.052 0.012 34.714 1.00 66.12 437 GLU A CA 1
ATOM 3515 C C . GLU A 1 437 ? -23.705 0.219 35.387 1.00 66.12 437 GLU A C 1
ATOM 3517 O O . GLU A 1 437 ? -23.041 1.228 35.133 1.00 66.12 437 GLU A O 1
ATOM 3522 N N . ASP A 1 438 ? -23.332 -0.696 36.280 1.00 70.25 438 ASP A N 1
ATOM 3523 C CA . ASP A 1 438 ? -22.033 -0.627 36.932 1.00 70.25 438 ASP A CA 1
ATOM 3524 C C . ASP A 1 438 ? -20.972 -0.398 35.846 1.00 70.25 438 ASP A C 1
ATOM 3526 O O . ASP A 1 438 ? -20.858 -1.181 34.895 1.00 70.25 438 ASP A O 1
ATOM 3530 N N . ILE A 1 439 ? -20.238 0.711 35.972 1.00 71.44 439 ILE A N 1
ATOM 3531 C CA . ILE A 1 439 ? -19.239 1.170 35.002 1.00 71.44 439 ILE A CA 1
ATOM 3532 C C . ILE A 1 439 ? -18.267 0.027 34.685 1.00 71.44 439 ILE A C 1
ATOM 3534 O O . ILE A 1 439 ? -17.870 -0.164 33.535 1.00 71.44 439 ILE A O 1
ATOM 3538 N N . LEU A 1 440 ? -17.959 -0.811 35.681 1.00 73.06 440 LEU A N 1
ATOM 3539 C CA . LEU A 1 440 ? -17.100 -1.975 35.517 1.00 73.06 440 LEU A CA 1
ATOM 3540 C C . LEU A 1 440 ? -17.719 -3.051 34.610 1.00 73.06 440 LEU A C 1
ATOM 3542 O O . LEU A 1 440 ? -17.010 -3.704 33.840 1.00 73.06 440 LEU A O 1
ATOM 3546 N N . VAL A 1 441 ? -19.031 -3.271 34.698 1.00 80.44 441 VAL A N 1
ATOM 3547 C CA . VAL A 1 441 ? -19.760 -4.244 33.870 1.00 80.44 441 VAL A CA 1
ATOM 3548 C C . VAL A 1 441 ? -19.863 -3.744 32.431 1.00 80.44 441 VAL A C 1
ATOM 3550 O O . VAL A 1 441 ? -19.558 -4.506 31.504 1.00 80.44 441 VAL A O 1
ATOM 3553 N N . ALA A 1 442 ? -20.213 -2.468 32.247 1.00 81.00 442 ALA A N 1
ATOM 3554 C CA . ALA A 1 442 ? -20.249 -1.823 30.937 1.00 81.00 442 ALA A CA 1
ATOM 3555 C C . ALA A 1 442 ? -18.865 -1.865 30.267 1.00 81.00 442 ALA A C 1
ATOM 3557 O O . ALA A 1 442 ? -18.736 -2.356 29.143 1.00 81.00 442 ALA A O 1
ATOM 3558 N N . GLY A 1 443 ? -17.811 -1.489 30.998 1.00 81.62 443 GLY A N 1
ATOM 3559 C CA . GLY A 1 443 ? -16.434 -1.531 30.511 1.00 81.62 443 GLY A CA 1
ATOM 3560 C C . GLY A 1 443 ? -15.989 -2.940 30.097 1.00 81.62 443 GLY A C 1
ATOM 3561 O O . GLY A 1 443 ? -15.471 -3.135 28.999 1.00 81.62 443 GLY A O 1
ATOM 3562 N N . LYS A 1 444 ? -16.282 -3.974 30.899 1.00 84.62 444 LYS A N 1
ATOM 3563 C CA . LYS A 1 444 ? -15.981 -5.376 30.535 1.00 84.62 444 LYS A CA 1
ATOM 3564 C C . LYS A 1 444 ? -16.732 -5.851 29.291 1.00 84.62 444 LYS A C 1
ATOM 3566 O O . LYS A 1 444 ? -16.263 -6.743 28.581 1.00 84.62 444 LYS A O 1
ATOM 3571 N N . ARG A 1 445 ? -17.934 -5.336 29.025 1.00 87.25 445 ARG A N 1
ATOM 3572 C CA . ARG A 1 445 ? -18.668 -5.638 27.785 1.00 87.25 445 ARG A CA 1
ATOM 3573 C C . ARG A 1 445 ? -18.007 -4.958 26.591 1.00 87.25 445 ARG A C 1
ATOM 3575 O O . ARG A 1 445 ? -17.789 -5.624 25.582 1.00 87.25 445 ARG A O 1
ATOM 3582 N N . THR A 1 446 ? -17.629 -3.694 26.733 1.00 87.38 446 THR A N 1
ATOM 3583 C CA . THR A 1 446 ? -16.902 -2.939 25.708 1.00 87.38 446 THR A CA 1
ATOM 3584 C C . THR A 1 446 ? -15.563 -3.596 25.370 1.00 87.38 446 THR A C 1
ATOM 3586 O O . THR A 1 446 ? -15.284 -3.848 24.200 1.00 87.38 446 THR A O 1
ATOM 3589 N N . ALA A 1 447 ? -14.793 -4.018 26.374 1.00 87.44 447 ALA A N 1
ATOM 3590 C CA . ALA A 1 447 ? -13.540 -4.744 26.177 1.00 87.44 447 ALA A CA 1
ATOM 3591 C C . ALA A 1 447 ? -13.721 -6.045 25.365 1.00 87.44 447 ALA A C 1
ATOM 3593 O O . ALA A 1 447 ? -12.921 -6.311 24.469 1.00 87.44 447 ALA A O 1
ATOM 3594 N N . ARG A 1 448 ? -14.794 -6.814 25.619 1.00 89.06 448 ARG A N 1
ATOM 3595 C CA . ARG A 1 448 ? -15.135 -8.033 24.854 1.00 89.06 448 ARG A CA 1
ATOM 3596 C C . ARG A 1 448 ? -15.568 -7.739 23.418 1.00 89.06 448 ARG A C 1
ATOM 3598 O O . ARG A 1 448 ? -15.268 -8.517 22.515 1.00 89.06 448 ARG A O 1
ATOM 3605 N N . LEU A 1 449 ? -16.289 -6.639 23.195 1.00 90.00 449 LEU A N 1
ATOM 3606 C CA . LEU A 1 449 ? -16.646 -6.195 21.846 1.00 90.00 449 LEU A CA 1
ATOM 3607 C C . LEU A 1 449 ? -15.385 -5.869 21.036 1.00 90.00 449 LEU A C 1
ATOM 3609 O O . LEU A 1 449 ? -15.287 -6.250 19.870 1.00 90.00 449 LEU A O 1
ATOM 3613 N N . LEU A 1 450 ? -14.412 -5.203 21.659 1.00 89.31 450 LEU A N 1
ATOM 3614 C CA . LEU A 1 450 ? -13.125 -4.906 21.034 1.00 89.31 450 LEU A CA 1
ATOM 3615 C C . LEU A 1 450 ? -12.300 -6.172 20.779 1.00 89.31 450 LEU A C 1
ATOM 3617 O O . LEU A 1 450 ? -11.740 -6.296 19.694 1.00 89.31 450 LEU A O 1
ATOM 3621 N N . ASP A 1 451 ? -12.303 -7.149 21.691 1.00 90.62 451 ASP A N 1
ATOM 3622 C CA . ASP A 1 451 ? -11.673 -8.459 21.447 1.00 90.62 451 ASP A CA 1
ATOM 3623 C C . ASP A 1 451 ? -12.264 -9.158 20.223 1.00 90.62 451 ASP A C 1
ATOM 3625 O O . ASP A 1 451 ? -11.538 -9.727 19.413 1.00 90.62 451 ASP A O 1
ATOM 3629 N N . HIS A 1 452 ? -13.585 -9.085 20.045 1.00 90.94 452 HIS A N 1
ATOM 3630 C CA . HIS A 1 452 ? -14.243 -9.637 18.861 1.00 90.94 452 HIS A CA 1
ATOM 3631 C C . HIS A 1 452 ? -13.806 -8.931 17.570 1.00 90.94 452 HIS A C 1
ATOM 3633 O O . HIS A 1 452 ? -13.625 -9.584 16.542 1.00 90.94 452 HIS A O 1
ATOM 3639 N N . LYS A 1 453 ? -13.608 -7.606 17.604 1.00 89.75 453 LYS A N 1
ATOM 3640 C CA . LYS A 1 453 ? -13.092 -6.845 16.452 1.00 89.75 453 LYS A CA 1
ATOM 3641 C C . LYS A 1 453 ? -11.639 -7.207 16.145 1.00 89.75 453 LYS A C 1
ATOM 3643 O O . LYS A 1 453 ? -11.339 -7.549 15.006 1.00 89.75 453 LYS A O 1
ATOM 3648 N N . LEU A 1 454 ? -10.770 -7.199 17.153 1.00 90.81 454 LEU A N 1
ATOM 3649 C CA . LEU A 1 454 ? -9.356 -7.559 17.020 1.00 90.81 454 LEU A CA 1
ATOM 3650 C C . LEU A 1 454 ? -9.173 -9.022 16.591 1.00 90.81 454 LEU A C 1
ATOM 3652 O O . LEU A 1 454 ? -8.317 -9.321 15.763 1.00 90.81 454 LEU A O 1
ATOM 3656 N N . GLY A 1 455 ? -10.045 -9.924 17.045 1.00 91.81 455 GLY A N 1
ATOM 3657 C CA . GLY A 1 455 ? -10.038 -11.329 16.643 1.00 91.81 455 GLY A CA 1
ATOM 3658 C C . GLY A 1 455 ? -10.249 -11.542 15.140 1.00 91.81 455 GLY A C 1
ATOM 3659 O O . GLY A 1 455 ? -9.695 -12.485 14.579 1.00 91.81 455 GLY A O 1
ATOM 3660 N N . ARG A 1 456 ? -10.970 -10.643 14.450 1.00 89.44 456 ARG A N 1
ATOM 3661 C CA . ARG A 1 456 ? -11.099 -10.668 12.975 1.00 89.44 456 ARG A CA 1
ATOM 3662 C C . ARG A 1 456 ? -9.790 -10.332 12.261 1.00 89.44 456 ARG A C 1
ATOM 3664 O O . ARG A 1 456 ? -9.603 -10.737 11.120 1.00 89.44 456 ARG A O 1
ATOM 3671 N N . LEU A 1 457 ? -8.908 -9.613 12.945 1.00 90.12 457 LEU A N 1
ATOM 3672 C CA . LEU A 1 457 ? -7.571 -9.235 12.492 1.00 90.12 457 LEU A CA 1
ATOM 3673 C C . LEU A 1 457 ? -6.502 -10.221 12.992 1.00 90.12 457 LEU A C 1
ATOM 3675 O O . LEU A 1 457 ? -5.315 -9.994 12.785 1.00 90.12 457 LEU A O 1
ATOM 3679 N N . ALA A 1 458 ? -6.925 -11.315 13.640 1.00 90.81 458 ALA A N 1
ATOM 3680 C CA . ALA A 1 458 ? -6.065 -12.284 14.314 1.00 90.81 458 ALA A CA 1
ATOM 3681 C C . ALA A 1 458 ? -5.158 -11.667 15.399 1.00 90.81 458 ALA A C 1
ATOM 3683 O O . ALA A 1 458 ? -4.089 -12.202 15.690 1.00 90.81 458 ALA A O 1
ATOM 3684 N N . GLU A 1 459 ? -5.599 -10.571 16.024 1.00 89.56 459 GLU A N 1
ATOM 3685 C CA . GLU A 1 459 ? -4.877 -9.902 17.107 1.00 89.56 459 GLU A CA 1
ATOM 3686 C C . GLU A 1 459 ? -5.542 -10.116 18.465 1.00 89.56 459 GLU A C 1
ATOM 3688 O O . GLU A 1 459 ? -6.762 -10.255 18.582 1.00 89.56 459 GLU A O 1
ATOM 3693 N N . GLN A 1 460 ? -4.712 -10.106 19.508 1.00 85.00 460 GLN A N 1
ATOM 3694 C CA . GLN A 1 460 ? -5.132 -10.175 20.905 1.00 85.00 460 GLN A CA 1
ATOM 3695 C C . GLN A 1 460 ? -4.235 -9.272 21.754 1.00 85.00 460 GLN A C 1
ATOM 3697 O O . GLN A 1 460 ? -3.008 -9.345 21.667 1.00 85.00 460 GLN A O 1
ATOM 3702 N N . VAL A 1 461 ? -4.841 -8.444 22.606 1.00 77.50 461 VAL A N 1
ATOM 3703 C CA . VAL A 1 461 ? -4.099 -7.682 23.617 1.00 77.50 461 VAL A CA 1
ATOM 3704 C C . VAL A 1 461 ? -3.901 -8.588 24.827 1.00 77.50 461 VAL A C 1
ATOM 3706 O O . VAL A 1 461 ? -4.831 -8.844 25.591 1.00 77.50 461 VAL A O 1
ATOM 3709 N N . ASN A 1 462 ? -2.686 -9.109 24.990 1.00 68.12 462 ASN A N 1
ATOM 3710 C CA . ASN A 1 462 ? -2.332 -9.894 26.165 1.00 68.12 462 ASN A CA 1
ATOM 3711 C C . ASN A 1 462 ? -2.030 -8.948 27.330 1.00 68.12 462 ASN A C 1
ATOM 3713 O O . ASN A 1 462 ? -0.976 -8.316 27.380 1.00 68.12 462 ASN A O 1
ATOM 3717 N N . ASN A 1 463 ? -2.942 -8.882 28.298 1.00 59.19 463 ASN A N 1
ATOM 3718 C CA . ASN A 1 463 ? -2.700 -8.174 29.549 1.00 59.19 463 ASN A CA 1
ATOM 3719 C C . ASN A 1 463 ? -1.640 -8.936 30.357 1.00 59.19 463 ASN A C 1
ATOM 3721 O O . ASN A 1 463 ? -1.947 -9.958 30.966 1.00 59.19 463 ASN A O 1
ATOM 3725 N N . TYR A 1 464 ? -0.392 -8.459 30.362 1.00 56.38 464 TYR A N 1
ATOM 3726 C CA . TYR A 1 464 ? 0.665 -8.989 31.226 1.00 56.38 464 TYR A CA 1
ATOM 3727 C C . TYR A 1 464 ? 0.440 -8.523 32.674 1.00 56.38 464 TYR A C 1
ATOM 3729 O O . TYR A 1 464 ? 0.714 -7.357 32.976 1.00 56.38 464 TYR A O 1
ATOM 3737 N N . PRO A 1 465 ? 0.028 -9.408 33.604 1.00 50.97 465 PRO A N 1
ATOM 3738 C CA . PRO A 1 465 ? -0.286 -9.011 34.979 1.00 50.97 465 PRO A CA 1
ATOM 3739 C C . PRO A 1 465 ? 0.938 -8.462 35.730 1.00 50.97 465 PRO A C 1
ATOM 3741 O O . PRO A 1 465 ? 0.803 -7.648 36.637 1.00 50.97 465 PRO A O 1
ATOM 3744 N N . LEU A 1 466 ? 2.140 -8.885 35.318 1.00 48.50 466 LEU A N 1
ATOM 3745 C CA . LEU A 1 466 ? 3.424 -8.486 35.900 1.00 48.50 466 LEU A CA 1
ATOM 3746 C C . LEU A 1 466 ? 3.795 -7.017 35.632 1.00 48.50 466 LEU A C 1
ATOM 3748 O O . LEU A 1 466 ? 4.417 -6.394 36.490 1.00 48.50 466 LEU A O 1
ATOM 3752 N N . LEU A 1 467 ? 3.401 -6.448 34.485 1.00 50.34 467 LEU A N 1
ATOM 3753 C CA . LEU A 1 467 ? 3.648 -5.031 34.172 1.00 50.34 467 LEU A CA 1
ATOM 3754 C C . LEU A 1 467 ? 2.645 -4.110 34.886 1.00 50.34 467 LEU A C 1
ATOM 3756 O O . LEU A 1 467 ? 3.009 -3.011 35.296 1.00 50.34 467 LEU A O 1
ATOM 3760 N N . SER A 1 468 ? 1.415 -4.586 35.112 1.00 46.81 468 SER A N 1
ATOM 3761 C CA . SER A 1 468 ? 0.364 -3.861 35.845 1.00 46.81 468 SER A CA 1
ATOM 3762 C C . SER A 1 468 ? 0.543 -3.829 37.366 1.00 46.81 468 SER A C 1
ATOM 3764 O O . SER A 1 468 ? -0.192 -3.132 38.051 1.00 46.81 468 SER A O 1
ATOM 3766 N N . SER A 1 469 ? 1.477 -4.602 37.920 1.00 44.38 469 SER A N 1
ATOM 3767 C CA . SER A 1 469 ? 1.704 -4.667 39.370 1.00 44.38 469 SER A CA 1
ATOM 3768 C C . SER A 1 469 ? 2.904 -3.847 39.859 1.00 44.38 469 SER A C 1
ATOM 3770 O O . SER A 1 469 ? 3.064 -3.701 41.067 1.00 44.38 469 SER A O 1
ATOM 3772 N N . GLY A 1 470 ? 3.759 -3.336 38.959 1.00 42.16 470 GLY A N 1
ATOM 3773 C CA . GLY A 1 470 ? 5.067 -2.773 39.335 1.00 42.16 470 GLY A CA 1
ATOM 3774 C C . GLY A 1 470 ? 5.324 -1.296 39.007 1.00 42.16 470 GLY A C 1
ATOM 3775 O O . GLY A 1 470 ? 6.093 -0.671 39.727 1.00 42.16 470 GLY A O 1
ATOM 3776 N N . VAL A 1 471 ? 4.724 -0.731 37.948 1.00 48.66 471 VAL A N 1
ATOM 3777 C CA . VAL A 1 471 ? 5.117 0.605 37.416 1.00 48.66 471 VAL A CA 1
ATOM 3778 C C . VAL A 1 471 ? 3.963 1.623 37.403 1.00 48.66 471 VAL A C 1
ATOM 3780 O O . VAL A 1 471 ? 4.162 2.829 37.496 1.00 48.66 471 VAL A O 1
ATOM 3783 N N . SER A 1 472 ? 2.730 1.143 37.371 1.00 43.12 472 SER A N 1
ATOM 3784 C CA . SER A 1 472 ? 1.497 1.861 37.698 1.00 43.12 472 SER A CA 1
ATOM 3785 C C . SER A 1 472 ? 0.549 0.783 38.197 1.00 43.12 472 SER A C 1
ATOM 3787 O O . SER A 1 472 ? 0.621 -0.327 37.676 1.00 43.12 472 SER A O 1
ATOM 3789 N N . GLY A 1 473 ? -0.246 1.048 39.235 1.00 50.97 473 GLY A N 1
ATOM 3790 C CA . GLY A 1 473 ? -1.132 0.045 39.841 1.00 50.97 473 GLY A CA 1
ATOM 3791 C C . GLY A 1 473 ? -2.012 -0.696 38.823 1.00 50.97 473 GLY A C 1
ATOM 3792 O O . GLY A 1 473 ? -2.088 -0.296 37.665 1.00 50.97 473 GLY A O 1
ATOM 3793 N N . ASN A 1 474 ? -2.670 -1.778 39.264 1.00 56.47 474 ASN A N 1
ATOM 3794 C CA . ASN A 1 474 ? -3.514 -2.643 38.426 1.00 56.47 474 ASN A CA 1
ATOM 3795 C C . ASN A 1 474 ? -4.218 -1.857 37.304 1.00 56.47 474 ASN A C 1
ATOM 3797 O O . ASN A 1 474 ? -5.031 -0.984 37.612 1.00 56.47 474 ASN A O 1
ATOM 3801 N N . LYS A 1 475 ? -3.903 -2.168 36.033 1.00 63.72 475 LYS A N 1
ATOM 3802 C CA . LYS A 1 475 ? -4.529 -1.516 34.871 1.00 63.72 475 LYS A CA 1
ATOM 3803 C C . LYS A 1 475 ? -6.047 -1.552 35.035 1.00 63.72 475 LYS A C 1
ATOM 3805 O O . LYS A 1 475 ? -6.620 -2.609 35.317 1.00 63.72 475 LYS A O 1
ATOM 3810 N N . SER A 1 476 ? -6.675 -0.391 34.886 1.00 74.31 476 SER A N 1
ATOM 3811 C CA . SER A 1 476 ? -8.127 -0.276 34.942 1.00 74.31 476 SER A CA 1
ATOM 3812 C C . SER A 1 476 ? -8.763 -0.880 33.685 1.00 74.31 476 SER A C 1
ATOM 3814 O O . SER A 1 476 ? -8.099 -1.106 32.672 1.00 74.31 476 SER A O 1
ATOM 3816 N N . VAL A 1 477 ? -10.073 -1.135 33.733 1.00 76.94 477 VAL A N 1
ATOM 3817 C CA . VAL A 1 477 ? -10.826 -1.547 32.536 1.00 76.94 477 VAL A CA 1
ATOM 3818 C C . VAL A 1 477 ? -10.785 -0.456 31.457 1.00 76.94 477 VAL A C 1
ATOM 3820 O O . VAL A 1 477 ? -10.751 -0.776 30.272 1.00 76.94 477 VAL A O 1
ATOM 3823 N N . ASP A 1 478 ? -10.706 0.813 31.854 1.00 78.81 478 ASP A N 1
ATOM 3824 C CA . ASP A 1 478 ? -10.604 1.942 30.927 1.00 78.81 478 ASP A CA 1
ATOM 3825 C C . ASP A 1 478 ? -9.246 1.978 30.212 1.00 78.81 478 ASP A C 1
ATOM 3827 O O . ASP A 1 478 ? -9.192 2.246 29.011 1.00 78.81 478 ASP A O 1
ATOM 3831 N N . ASP A 1 479 ? -8.155 1.625 30.907 1.00 79.06 479 ASP A N 1
ATOM 3832 C CA . ASP A 1 479 ? -6.837 1.463 30.280 1.00 79.06 479 ASP A CA 1
ATOM 3833 C C . ASP A 1 479 ? -6.856 0.351 29.227 1.00 79.06 479 ASP A C 1
ATOM 3835 O O . ASP A 1 479 ? -6.340 0.533 28.128 1.00 79.06 479 ASP A O 1
ATOM 3839 N N . GLU A 1 480 ? -7.488 -0.787 29.533 1.00 82.88 480 GLU A N 1
ATOM 3840 C CA . GLU A 1 480 ? -7.618 -1.903 28.591 1.00 82.88 480 GLU A CA 1
ATOM 3841 C C . GLU A 1 480 ? -8.421 -1.506 27.344 1.00 82.88 480 GLU A C 1
ATOM 3843 O O . GLU A 1 480 ? -8.024 -1.826 26.221 1.00 82.88 480 GLU A O 1
ATOM 3848 N N . ILE A 1 481 ? -9.537 -0.793 27.524 1.00 84.50 481 ILE A N 1
ATOM 3849 C CA . ILE A 1 481 ? -10.352 -0.287 26.413 1.00 84.50 481 ILE A CA 1
ATOM 3850 C C . ILE A 1 481 ? -9.530 0.674 25.555 1.00 84.50 481 ILE A C 1
ATOM 3852 O O . ILE A 1 481 ? -9.488 0.507 24.337 1.00 84.50 481 ILE A O 1
ATOM 3856 N N . ARG A 1 482 ? -8.840 1.641 26.174 1.00 85.00 482 ARG A N 1
ATOM 3857 C CA . ARG A 1 482 ? -7.981 2.600 25.469 1.00 85.00 482 ARG A CA 1
ATOM 3858 C C . ARG A 1 482 ? -6.903 1.891 24.654 1.00 85.00 482 ARG A C 1
ATOM 3860 O O . ARG A 1 482 ? -6.721 2.213 23.483 1.00 85.00 482 ARG A O 1
ATOM 3867 N N . ASP A 1 483 ? -6.209 0.926 25.249 1.00 85.94 483 ASP A N 1
ATOM 3868 C CA . ASP A 1 483 ? -5.112 0.213 24.595 1.00 85.94 483 ASP A CA 1
ATOM 3869 C C . ASP A 1 483 ? -5.627 -0.617 23.400 1.00 85.94 483 ASP A C 1
ATOM 3871 O O . ASP A 1 483 ? -5.030 -0.595 22.321 1.00 85.94 483 ASP A O 1
ATOM 3875 N N . LYS A 1 484 ? -6.781 -1.286 23.547 1.00 88.69 484 LYS A N 1
ATOM 3876 C CA . LYS A 1 484 ? -7.450 -2.024 22.459 1.00 88.69 484 LYS A CA 1
ATOM 3877 C C . LYS A 1 484 ? -7.934 -1.111 21.334 1.00 88.69 484 LYS A C 1
ATOM 3879 O O . LYS A 1 484 ? -7.805 -1.480 20.168 1.00 88.69 484 LYS A O 1
ATOM 3884 N N . LEU A 1 485 ? -8.483 0.058 21.664 1.00 88.12 485 LEU A N 1
ATOM 3885 C CA . LEU A 1 485 ? -8.898 1.059 20.678 1.00 88.12 485 LEU A CA 1
ATOM 3886 C C . LEU A 1 485 ? -7.705 1.608 19.905 1.00 88.12 485 LEU A C 1
ATOM 3888 O O . LEU A 1 485 ? -7.739 1.618 18.679 1.00 88.12 485 LEU A O 1
ATOM 3892 N N . ALA A 1 486 ? -6.633 1.978 20.606 1.00 87.69 486 ALA A N 1
ATOM 3893 C CA . ALA A 1 486 ? -5.405 2.448 19.978 1.00 87.69 486 ALA A CA 1
ATOM 3894 C C . ALA A 1 486 ? -4.797 1.376 19.060 1.00 87.69 486 ALA A C 1
ATOM 3896 O O . ALA A 1 486 ? -4.348 1.692 17.962 1.00 87.69 486 ALA A O 1
ATOM 3897 N N . LEU A 1 487 ? -4.813 0.101 19.474 1.00 89.69 487 LEU A N 1
ATOM 3898 C CA . LEU A 1 487 ? -4.371 -1.005 18.624 1.00 89.69 487 LEU A CA 1
ATOM 3899 C C . LEU A 1 487 ? -5.256 -1.163 17.382 1.00 89.69 487 LEU A C 1
ATOM 3901 O O . LEU A 1 487 ? -4.720 -1.362 16.296 1.00 89.69 487 LEU A O 1
ATOM 3905 N N . LEU A 1 488 ? -6.583 -1.096 17.538 1.00 90.06 488 LEU A N 1
ATOM 3906 C CA . LEU A 1 488 ? -7.528 -1.221 16.429 1.00 90.06 488 LEU A CA 1
ATOM 3907 C C . LEU A 1 488 ? -7.339 -0.082 15.421 1.00 90.06 488 LEU A C 1
ATOM 3909 O O . LEU A 1 488 ? -7.217 -0.356 14.235 1.00 90.06 488 LEU A O 1
ATOM 3913 N N . GLN A 1 489 ? -7.268 1.166 15.887 1.00 88.06 489 GLN A N 1
ATOM 3914 C CA . GLN A 1 489 ? -7.106 2.356 15.043 1.00 88.06 489 GLN A CA 1
ATOM 3915 C C . GLN A 1 489 ? -5.763 2.369 14.304 1.00 88.06 489 GLN A C 1
ATOM 3917 O O . GLN A 1 489 ? -5.730 2.622 13.102 1.00 88.06 489 GLN A O 1
ATOM 3922 N N . ASP A 1 490 ? -4.669 2.013 14.983 1.00 89.38 490 ASP A N 1
ATOM 3923 C CA . ASP A 1 490 ? -3.336 1.964 14.370 1.00 89.38 490 ASP A CA 1
ATOM 3924 C C . ASP A 1 490 ? -3.092 0.678 13.561 1.00 89.38 490 ASP A C 1
ATOM 3926 O O . ASP A 1 490 ? -2.022 0.522 12.960 1.00 89.38 490 ASP A O 1
ATOM 3930 N N . PHE A 1 491 ? -4.051 -0.258 13.533 1.00 91.12 491 PHE A N 1
ATOM 3931 C CA . PHE A 1 491 ? -3.856 -1.582 12.946 1.00 91.12 491 PHE A CA 1
ATOM 3932 C C . PHE A 1 491 ? -3.361 -1.558 11.483 1.00 91.12 491 PHE A C 1
ATOM 3934 O O . PHE A 1 491 ? -2.383 -2.259 11.191 1.00 91.12 491 PHE A O 1
ATOM 3941 N N . PRO A 1 492 ? -3.944 -0.756 10.563 1.00 90.38 492 PRO A N 1
ATOM 3942 C CA . PRO A 1 492 ? -3.476 -0.683 9.175 1.00 90.38 492 PRO A CA 1
ATOM 3943 C C . PRO A 1 492 ? -1.983 -0.345 9.068 1.00 90.38 492 PRO A C 1
ATOM 3945 O O . PRO A 1 492 ? -1.228 -0.979 8.326 1.00 90.38 492 PRO A O 1
ATOM 3948 N N . LEU A 1 493 ? -1.521 0.604 9.886 1.00 89.19 493 LEU A N 1
ATOM 3949 C CA . LEU A 1 493 ? -0.131 1.044 9.902 1.00 89.19 493 LEU A CA 1
ATOM 3950 C C . LEU A 1 493 ? 0.800 -0.013 10.514 1.00 89.19 493 LEU A C 1
ATOM 3952 O O . LEU A 1 493 ? 1.840 -0.327 9.938 1.00 89.19 493 LEU A O 1
ATOM 3956 N N . ILE A 1 494 ? 0.448 -0.596 11.664 1.00 89.62 494 ILE A N 1
ATOM 3957 C CA . ILE A 1 494 ? 1.312 -1.585 12.342 1.00 89.62 494 ILE A CA 1
ATOM 3958 C C . ILE A 1 494 ? 1.351 -2.939 11.625 1.00 89.62 494 ILE A C 1
ATOM 3960 O O . ILE A 1 494 ? 2.313 -3.689 11.802 1.00 89.62 494 ILE A O 1
ATOM 3964 N N . SER A 1 495 ? 0.308 -3.282 10.863 1.00 90.12 495 SER A N 1
ATOM 3965 C CA . SER A 1 495 ? 0.233 -4.521 10.084 1.00 90.12 495 SER A CA 1
ATOM 3966 C C . SER A 1 495 ? 1.054 -4.418 8.798 1.00 90.12 495 SER A C 1
ATOM 3968 O O . SER A 1 495 ? 1.858 -5.312 8.499 1.00 90.12 495 SER A O 1
ATOM 3970 N N . SER A 1 496 ? 0.920 -3.299 8.078 1.00 90.94 496 SER A N 1
ATOM 3971 C CA . SER A 1 496 ? 1.665 -3.055 6.842 1.00 90.94 496 SER A CA 1
ATOM 3972 C C . SER A 1 496 ? 3.153 -2.817 7.115 1.00 90.94 496 SER A C 1
ATOM 3974 O O . SER A 1 496 ? 3.997 -3.442 6.477 1.00 90.94 496 SER A O 1
ATOM 3976 N N . ALA A 1 497 ? 3.501 -2.000 8.114 1.00 90.38 497 ALA A N 1
ATOM 3977 C CA . ALA A 1 497 ? 4.867 -1.540 8.372 1.00 90.38 497 ALA A CA 1
ATOM 3978 C C . ALA A 1 497 ? 5.696 -2.450 9.303 1.00 90.38 497 ALA A C 1
ATOM 3980 O O . ALA A 1 497 ? 6.678 -1.997 9.885 1.00 90.38 497 ALA A O 1
ATOM 3981 N N . ARG A 1 498 ? 5.354 -3.737 9.463 1.00 89.31 498 ARG A N 1
ATOM 3982 C CA . ARG A 1 498 ? 6.014 -4.644 10.437 1.00 89.31 498 ARG A CA 1
ATOM 3983 C C . ARG A 1 498 ? 7.541 -4.689 10.326 1.00 89.31 498 ARG A C 1
ATOM 3985 O O . ARG A 1 498 ? 8.222 -4.730 11.348 1.00 89.31 498 ARG A O 1
ATOM 3992 N N . ALA A 1 499 ? 8.059 -4.691 9.099 1.00 89.75 499 ALA A N 1
ATOM 3993 C CA . ALA A 1 499 ? 9.493 -4.733 8.818 1.00 89.75 499 ALA A CA 1
ATOM 3994 C C . ALA A 1 499 ? 10.131 -3.341 8.674 1.00 89.75 499 ALA A C 1
ATOM 3996 O O . ALA A 1 499 ? 11.352 -3.254 8.590 1.00 89.75 499 ALA A O 1
ATOM 3997 N N . LYS A 1 500 ? 9.336 -2.263 8.670 1.00 92.25 500 LYS A N 1
ATOM 3998 C CA . LYS A 1 500 ? 9.806 -0.892 8.452 1.00 92.25 500 LYS A CA 1
ATOM 3999 C C . LYS A 1 500 ? 10.745 -0.449 9.578 1.00 92.25 500 LYS A C 1
ATOM 4001 O O . LYS A 1 500 ? 10.387 -0.496 10.760 1.00 92.25 500 LYS A O 1
ATOM 4006 N N . GLY A 1 501 ? 11.938 -0.003 9.202 1.00 91.12 501 GLY A N 1
ATOM 4007 C CA . GLY A 1 501 ? 12.880 0.711 10.057 1.00 91.12 501 GLY A CA 1
ATOM 4008 C C . GLY A 1 501 ? 12.559 2.207 10.126 1.00 91.12 501 GLY A C 1
ATOM 4009 O O . GLY A 1 501 ? 11.735 2.711 9.372 1.00 91.12 501 GLY A O 1
ATOM 4010 N N . PHE A 1 502 ? 13.202 2.922 11.046 1.00 88.25 502 PHE A N 1
ATOM 4011 C CA . PHE A 1 502 ? 13.148 4.386 11.045 1.00 88.25 502 PHE A CA 1
ATOM 4012 C C . PHE A 1 502 ? 14.067 4.944 9.944 1.00 88.25 502 PHE A C 1
ATOM 4014 O O . PHE A 1 502 ? 15.083 4.319 9.603 1.00 88.25 502 PHE A O 1
ATOM 4021 N N . ASN A 1 503 ? 13.711 6.108 9.410 1.00 89.94 503 ASN A N 1
ATOM 4022 C CA . ASN A 1 503 ? 14.529 6.881 8.488 1.00 89.94 503 ASN A CA 1
ATOM 4023 C C . ASN A 1 503 ? 15.595 7.645 9.289 1.00 89.94 503 ASN A C 1
ATOM 4025 O O . ASN A 1 503 ? 15.270 8.565 10.026 1.00 89.94 503 ASN A O 1
ATOM 4029 N N . TYR A 1 504 ? 16.868 7.271 9.203 1.00 86.25 504 TYR A N 1
ATOM 4030 C CA . TYR A 1 504 ? 17.905 7.948 9.989 1.00 86.25 504 TYR A CA 1
ATOM 4031 C C . TYR A 1 504 ? 18.296 9.328 9.431 1.00 86.25 504 TYR A C 1
ATOM 4033 O O . TYR A 1 504 ? 19.028 10.039 10.111 1.00 86.25 504 TYR A O 1
ATOM 4041 N N . GLU A 1 505 ? 17.841 9.701 8.227 1.00 85.12 505 GLU A N 1
ATOM 4042 C CA . GLU A 1 505 ? 18.078 11.030 7.637 1.00 85.12 505 GLU A CA 1
ATOM 4043 C C . GLU A 1 505 ? 17.093 12.089 8.158 1.00 85.12 505 GLU A C 1
ATOM 4045 O O . GLU A 1 505 ? 17.323 13.284 8.005 1.00 85.12 505 GLU A O 1
ATOM 4050 N N . GLU A 1 506 ? 16.007 11.660 8.804 1.00 80.38 506 GLU A N 1
ATOM 4051 C CA . GLU A 1 506 ? 15.028 12.541 9.437 1.00 80.38 506 GLU A CA 1
ATOM 4052 C C . GLU A 1 506 ? 15.316 12.727 10.933 1.00 80.38 506 GLU A C 1
ATOM 4054 O O . GLU A 1 506 ? 15.827 11.833 11.618 1.00 80.38 506 GLU A O 1
ATOM 4059 N N . GLN A 1 507 ? 14.894 13.873 11.473 1.00 70.25 507 GLN A N 1
ATOM 4060 C CA . GLN A 1 507 ? 14.940 14.149 12.907 1.00 70.25 507 GLN A CA 1
ATOM 4061 C C . GLN A 1 507 ? 14.172 13.074 13.692 1.00 70.25 507 GLN A C 1
ATOM 4063 O O . GLN A 1 507 ? 13.011 12.759 13.417 1.00 70.25 507 GLN A O 1
ATOM 4068 N N . GLN A 1 508 ? 14.840 12.487 14.684 1.00 67.62 508 GLN A N 1
ATOM 4069 C CA . GLN A 1 508 ? 14.315 11.320 15.397 1.00 67.62 508 GLN A CA 1
ATOM 4070 C C . GLN A 1 508 ? 13.456 11.693 16.608 1.00 67.62 508 GLN A C 1
ATOM 4072 O O . GLN A 1 508 ? 12.599 10.917 17.014 1.00 67.62 508 GLN A O 1
ATOM 4077 N N . LEU A 1 509 ? 13.682 12.850 17.228 1.00 64.44 509 LEU A N 1
ATOM 4078 C CA . LEU A 1 509 ? 13.082 13.145 18.527 1.00 64.44 509 LEU A CA 1
ATOM 4079 C C . LEU A 1 509 ? 11.649 13.666 18.386 1.00 64.44 509 LEU A C 1
ATOM 4081 O O . LEU A 1 509 ? 11.397 14.555 17.582 1.00 64.44 509 LEU A O 1
ATOM 4085 N N . ALA A 1 510 ? 10.719 13.113 19.174 1.00 60.28 510 ALA A N 1
ATOM 4086 C CA . ALA A 1 510 ? 9.296 13.482 19.185 1.00 60.28 510 ALA A CA 1
ATOM 4087 C C . ALA A 1 510 ? 8.549 13.368 17.831 1.00 60.28 510 ALA A C 1
ATOM 4089 O O . ALA A 1 510 ? 7.388 13.780 17.720 1.00 60.28 510 ALA A O 1
ATOM 4090 N N . THR A 1 511 ? 9.159 12.741 16.821 1.00 76.25 511 THR A N 1
ATOM 4091 C CA . THR A 1 511 ? 8.549 12.508 15.509 1.00 76.25 511 THR A CA 1
ATOM 4092 C C . THR A 1 511 ? 7.870 11.140 15.419 1.00 76.25 511 THR A C 1
ATOM 4094 O O . THR A 1 511 ? 8.069 10.235 16.235 1.00 76.25 511 THR A O 1
ATOM 4097 N N . ASP A 1 512 ? 7.050 10.980 14.381 1.00 77.88 512 ASP A N 1
ATOM 4098 C CA . ASP A 1 512 ? 6.427 9.712 13.990 1.00 77.88 512 ASP A CA 1
ATOM 4099 C C . ASP A 1 512 ? 7.375 8.790 13.198 1.00 77.88 512 ASP A C 1
ATOM 4101 O O . ASP A 1 512 ? 6.968 7.740 12.685 1.00 77.88 512 ASP A O 1
ATOM 4105 N N . ASN A 1 513 ? 8.655 9.151 13.124 1.00 86.44 513 ASN A N 1
ATOM 4106 C CA . ASN A 1 513 ? 9.704 8.384 12.479 1.00 86.44 513 ASN A CA 1
ATOM 4107 C C . ASN A 1 513 ? 10.222 7.276 13.410 1.00 86.44 513 ASN A C 1
ATOM 4109 O O . ASN A 1 513 ? 11.300 7.330 14.003 1.00 86.44 513 ASN A O 1
ATOM 4113 N N . VAL A 1 514 ? 9.403 6.245 13.573 1.00 87.94 514 VAL A N 1
ATOM 4114 C CA . VAL A 1 514 ? 9.707 5.076 14.400 1.00 87.94 514 VAL A CA 1
ATOM 4115 C C . VAL A 1 514 ? 9.559 3.798 13.598 1.00 87.94 514 VAL A C 1
ATOM 4117 O O . VAL A 1 514 ? 8.729 3.698 12.694 1.00 87.94 514 VAL A O 1
ATOM 4120 N N . SER A 1 515 ? 10.330 2.776 13.972 1.00 90.00 515 SER A N 1
ATOM 4121 C CA . SER A 1 515 ? 10.171 1.459 13.364 1.00 90.00 515 SER A CA 1
ATOM 4122 C C . SER A 1 515 ? 8.769 0.906 13.625 1.00 90.00 515 SER A C 1
ATOM 4124 O O . SER A 1 515 ? 8.207 1.051 14.720 1.00 90.00 515 SER A O 1
ATOM 4126 N N . GLY A 1 516 ? 8.202 0.219 12.632 1.00 90.31 516 GLY A N 1
ATOM 4127 C CA . GLY A 1 516 ? 6.881 -0.389 12.790 1.00 90.31 516 GLY A CA 1
ATOM 4128 C C . GLY A 1 516 ? 6.872 -1.472 13.870 1.00 90.31 516 GLY A C 1
ATOM 4129 O O . GLY A 1 516 ? 5.882 -1.618 14.588 1.00 90.31 516 GLY A O 1
ATOM 4130 N N . LEU A 1 517 ? 8.008 -2.150 14.083 1.00 90.56 517 LEU A N 1
ATOM 4131 C CA . LEU A 1 517 ? 8.196 -3.074 15.201 1.00 90.56 517 LEU A CA 1
ATOM 4132 C C . LEU A 1 517 ? 8.030 -2.376 16.562 1.00 90.56 517 LEU A C 1
ATOM 4134 O O . LEU A 1 517 ? 7.318 -2.902 17.417 1.00 90.56 517 LEU A O 1
ATOM 4138 N N . LYS A 1 518 ? 8.634 -1.192 16.763 1.00 90.06 518 LYS A N 1
ATOM 4139 C CA . LYS A 1 518 ? 8.487 -0.422 18.011 1.00 90.06 518 LYS A CA 1
ATOM 4140 C C . LYS A 1 518 ? 7.026 -0.043 18.235 1.00 90.06 518 LYS A C 1
ATOM 4142 O O . LYS A 1 518 ? 6.494 -0.337 19.301 1.00 90.06 518 LYS A O 1
ATOM 4147 N N . ARG A 1 519 ? 6.361 0.527 17.221 1.00 90.12 519 ARG A N 1
ATOM 4148 C CA . ARG A 1 519 ? 4.928 0.877 17.290 1.00 90.12 519 ARG A CA 1
ATOM 4149 C C . ARG A 1 519 ? 4.072 -0.312 17.693 1.00 90.12 519 ARG A C 1
ATOM 4151 O O . ARG A 1 519 ? 3.278 -0.216 18.625 1.00 90.12 519 ARG A O 1
ATOM 4158 N N . ARG A 1 520 ? 4.276 -1.449 17.025 1.00 90.44 520 ARG A N 1
ATOM 4159 C CA . ARG A 1 520 ? 3.533 -2.680 17.291 1.00 90.44 520 ARG A CA 1
ATOM 4160 C C . ARG A 1 520 ? 3.755 -3.179 18.718 1.00 90.44 520 ARG A C 1
ATOM 4162 O O . ARG A 1 520 ? 2.785 -3.496 19.396 1.00 90.44 520 ARG A O 1
ATOM 4169 N N . ILE A 1 521 ? 5.002 -3.215 19.193 1.00 89.25 521 ILE A N 1
ATOM 4170 C CA . ILE A 1 521 ? 5.319 -3.616 20.573 1.00 89.25 521 ILE A CA 1
ATOM 4171 C C . ILE A 1 521 ? 4.663 -2.663 21.576 1.00 89.25 521 ILE A C 1
ATOM 4173 O O . ILE A 1 521 ? 4.019 -3.131 22.511 1.00 89.25 521 ILE A O 1
ATOM 4177 N N . CYS A 1 522 ? 4.760 -1.347 21.368 1.00 87.75 522 CYS A N 1
ATOM 4178 C CA . CYS A 1 522 ? 4.118 -0.359 22.233 1.00 87.75 522 CYS A CA 1
ATOM 4179 C C . CYS A 1 522 ? 2.604 -0.586 22.317 1.00 87.75 522 CYS A C 1
ATOM 4181 O O . CYS A 1 522 ? 2.070 -0.648 23.421 1.00 87.75 522 CYS A O 1
ATOM 4183 N N . ARG A 1 523 ? 1.917 -0.799 21.186 1.00 88.06 523 ARG A N 1
ATOM 4184 C CA . ARG A 1 523 ? 0.470 -1.072 21.180 1.00 88.06 523 ARG A CA 1
ATOM 4185 C C . ARG A 1 523 ? 0.106 -2.392 21.854 1.00 88.06 523 ARG A C 1
ATOM 4187 O O . ARG A 1 523 ? -0.831 -2.416 22.642 1.00 88.06 523 ARG A O 1
ATOM 4194 N N . LEU A 1 524 ? 0.874 -3.460 21.632 1.00 86.75 524 LEU A N 1
ATOM 4195 C CA . LEU A 1 524 ? 0.635 -4.755 22.283 1.00 86.75 524 LEU A CA 1
ATOM 4196 C C . LEU A 1 524 ? 0.892 -4.728 23.798 1.00 86.75 524 LEU A C 1
ATOM 4198 O O . LEU A 1 524 ? 0.252 -5.472 24.536 1.00 86.75 524 LEU A O 1
ATOM 4202 N N . LEU A 1 525 ? 1.810 -3.878 24.269 1.00 83.75 525 LEU A N 1
ATOM 4203 C CA . LEU A 1 525 ? 2.096 -3.687 25.696 1.00 83.75 525 LEU A CA 1
ATOM 4204 C C . LEU A 1 525 ? 1.203 -2.618 26.355 1.00 83.75 525 LEU A C 1
ATOM 4206 O O . LEU A 1 525 ? 1.214 -2.470 27.581 1.00 83.75 525 LEU A O 1
ATOM 4210 N N . GLY A 1 526 ? 0.424 -1.873 25.566 1.00 78.81 526 GLY A N 1
ATOM 4211 C CA . GLY A 1 526 ? -0.377 -0.751 26.050 1.00 78.81 526 GLY A CA 1
ATOM 4212 C C . GLY A 1 526 ? 0.468 0.431 26.531 1.00 78.81 526 GLY A C 1
ATOM 4213 O O . GLY A 1 526 ? 0.153 1.063 27.535 1.00 78.81 526 GLY A O 1
ATOM 4214 N N . ILE A 1 527 ? 1.589 0.686 25.857 1.00 82.19 527 ILE A N 1
ATOM 4215 C CA . ILE A 1 527 ? 2.394 1.895 26.025 1.00 82.19 527 ILE A CA 1
ATOM 4216 C C . ILE A 1 527 ? 1.787 2.960 25.106 1.00 82.19 527 ILE A C 1
ATOM 4218 O O . ILE A 1 527 ? 1.743 2.785 23.885 1.00 82.19 527 ILE A O 1
ATOM 4222 N N . ALA A 1 528 ? 1.294 4.049 25.699 1.00 76.75 528 ALA A N 1
ATOM 4223 C CA . ALA A 1 528 ? 0.592 5.104 24.970 1.00 76.75 528 ALA A CA 1
ATOM 4224 C C . ALA A 1 528 ? 1.505 5.815 23.960 1.00 76.75 528 ALA A C 1
ATOM 4226 O O . ALA A 1 528 ? 1.125 5.974 22.795 1.00 76.75 528 ALA A O 1
ATOM 4227 N N . ASP A 1 529 ? 2.713 6.180 24.398 1.00 80.94 529 ASP A N 1
ATOM 4228 C CA . ASP A 1 529 ? 3.690 6.891 23.584 1.00 80.94 529 ASP A CA 1
ATOM 4229 C C . ASP A 1 529 ? 4.744 5.939 23.006 1.00 80.94 529 ASP A C 1
ATOM 4231 O O . ASP A 1 529 ? 5.481 5.258 23.721 1.00 80.94 529 ASP A O 1
ATOM 4235 N N . HIS A 1 530 ? 4.796 5.880 21.681 1.00 82.75 530 HIS A N 1
ATOM 4236 C CA . HIS A 1 530 ? 5.788 5.110 20.943 1.00 82.75 530 HIS A CA 1
ATOM 4237 C C . HIS A 1 530 ? 6.894 5.992 20.356 1.00 82.75 530 HIS A C 1
ATOM 4239 O O . HIS A 1 530 ? 7.844 5.456 19.771 1.00 82.75 530 HIS A O 1
ATOM 4245 N N . LYS A 1 531 ? 6.786 7.319 20.473 1.00 82.69 531 LYS A N 1
ATOM 4246 C CA . LYS A 1 531 ? 7.731 8.264 19.888 1.00 82.69 531 LYS A CA 1
ATOM 4247 C C . LYS A 1 531 ? 9.103 8.134 20.553 1.00 82.69 531 LYS A C 1
ATOM 4249 O O . LYS A 1 531 ? 9.229 7.585 21.655 1.00 82.69 531 LYS A O 1
ATOM 4254 N N . PRO A 1 532 ? 10.195 8.475 19.858 1.0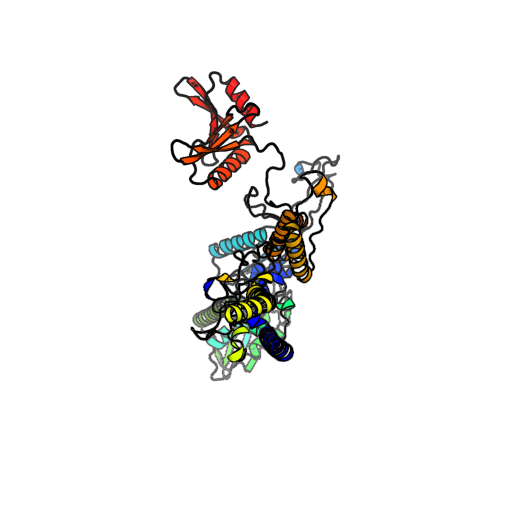0 71.31 532 PRO A N 1
ATOM 4255 C CA . PRO A 1 532 ? 11.512 8.502 20.471 1.00 71.31 532 PRO A CA 1
ATOM 4256 C C . PRO A 1 532 ? 11.543 9.677 21.444 1.00 71.31 532 PRO A C 1
ATOM 4258 O O . PRO A 1 532 ? 11.355 10.827 21.050 1.00 71.31 532 PRO A O 1
ATOM 4261 N N . GLY A 1 533 ? 11.725 9.357 22.719 1.00 64.19 533 GLY A N 1
ATOM 4262 C CA . GLY A 1 533 ? 11.980 10.322 23.776 1.00 64.19 533 GLY A CA 1
ATOM 4263 C C . GLY A 1 533 ? 13.383 10.129 24.337 1.00 64.19 533 GLY A C 1
ATOM 4264 O O . GLY A 1 533 ? 14.116 9.221 23.934 1.00 64.19 533 GLY A O 1
ATOM 4265 N N . TRP A 1 534 ? 13.736 10.969 25.299 1.00 61.88 534 TRP A N 1
ATOM 4266 C CA . TRP A 1 534 ? 14.977 10.845 26.052 1.00 61.88 534 TRP A CA 1
ATOM 4267 C C . TRP A 1 534 ? 15.031 9.485 26.768 1.00 61.88 534 TRP A C 1
ATOM 4269 O O . TRP A 1 534 ? 14.081 9.084 27.441 1.00 61.88 534 TRP A O 1
ATOM 4279 N N . LEU A 1 535 ? 16.133 8.746 26.596 1.00 55.28 535 LEU A N 1
ATOM 4280 C CA . LEU A 1 535 ? 16.341 7.437 27.239 1.00 55.28 535 LEU A CA 1
ATOM 4281 C C . LEU A 1 535 ? 16.661 7.563 28.739 1.00 55.28 535 LEU A C 1
ATOM 4283 O O . LEU A 1 535 ? 16.581 6.579 29.474 1.00 55.28 535 LEU A O 1
ATOM 4287 N N . THR A 1 536 ? 17.014 8.763 29.193 1.00 51.12 536 THR A N 1
ATOM 4288 C CA . THR A 1 536 ? 17.304 9.109 30.583 1.00 51.12 536 THR A CA 1
ATOM 4289 C C . THR A 1 536 ? 16.152 9.920 31.180 1.00 51.12 536 THR A C 1
ATOM 4291 O O . THR A 1 536 ? 15.583 10.785 30.520 1.00 51.12 536 THR A O 1
ATOM 4294 N N . GLN A 1 537 ? 15.806 9.662 32.450 1.00 42.53 537 GLN A N 1
ATOM 4295 C CA . GLN A 1 537 ? 14.863 10.508 33.209 1.00 42.53 537 GLN A CA 1
ATOM 4296 C C . GLN A 1 537 ? 15.401 11.922 33.449 1.00 42.53 537 GLN A C 1
ATOM 4298 O O . GLN A 1 537 ? 14.627 12.831 33.739 1.00 42.53 537 GLN A O 1
ATOM 4303 N N . THR A 1 538 ? 16.707 12.125 33.291 1.00 45.19 538 THR A N 1
ATOM 4304 C CA . THR A 1 538 ? 17.256 13.437 32.986 1.00 45.19 538 THR A CA 1
ATOM 4305 C C . THR A 1 538 ? 16.901 13.742 31.538 1.00 45.19 538 THR A C 1
ATOM 4307 O O . THR A 1 538 ? 17.680 13.508 30.613 1.00 45.19 538 THR A O 1
ATOM 4310 N N . ALA A 1 539 ? 15.688 14.266 31.334 1.00 49.44 539 ALA A N 1
ATOM 4311 C CA . ALA A 1 539 ? 15.528 15.259 30.287 1.00 49.44 539 ALA A CA 1
ATOM 4312 C C . ALA A 1 539 ? 16.700 16.234 30.466 1.00 49.44 539 ALA A C 1
ATOM 4314 O O . ALA A 1 539 ? 16.986 16.606 31.614 1.00 49.44 539 ALA A O 1
ATOM 4315 N N . PRO A 1 540 ? 17.426 16.604 29.402 1.00 55.16 540 PRO A N 1
ATOM 4316 C CA . PRO A 1 540 ? 18.389 17.675 29.558 1.00 55.16 540 PRO A CA 1
ATOM 4317 C C . PRO A 1 540 ? 17.593 18.841 30.154 1.00 55.16 540 PRO A C 1
ATOM 4319 O O . PRO A 1 540 ? 16.435 19.040 29.781 1.00 55.16 540 PRO A O 1
ATOM 4322 N N . LEU A 1 541 ? 18.148 19.532 31.149 1.00 65.38 541 LEU A N 1
ATOM 4323 C CA . LEU A 1 541 ? 17.479 20.545 31.983 1.00 65.38 541 LEU A CA 1
ATOM 4324 C C . LEU A 1 541 ? 16.992 21.784 31.187 1.00 65.38 541 LEU A C 1
ATOM 4326 O O . LEU A 1 541 ? 16.804 22.867 31.740 1.00 65.38 541 LEU A O 1
ATOM 4330 N N . PHE A 1 542 ? 16.819 21.634 29.873 1.00 78.81 542 PHE A N 1
ATOM 4331 C CA . PHE A 1 542 ? 16.056 22.477 28.981 1.00 78.81 542 PHE A CA 1
ATOM 4332 C C . PHE A 1 542 ? 14.591 22.520 29.402 1.00 78.81 542 PHE A C 1
ATOM 4334 O O . PHE A 1 542 ? 13.806 21.598 29.195 1.00 78.81 542 PHE A O 1
ATOM 4341 N N . GLU A 1 543 ? 14.218 23.661 29.950 1.00 83.62 543 GLU A N 1
ATOM 4342 C CA . GLU A 1 543 ? 12.841 24.065 30.140 1.00 83.62 543 GLU A CA 1
ATOM 4343 C C . GLU A 1 543 ? 12.409 24.913 28.942 1.00 83.62 543 GLU A C 1
ATOM 4345 O O . GLU A 1 543 ? 13.020 25.948 28.655 1.00 83.62 543 GLU A O 1
ATOM 4350 N N . ILE A 1 544 ? 11.339 24.491 28.268 1.00 84.06 544 ILE A N 1
ATOM 4351 C CA . ILE A 1 544 ? 10.647 25.287 27.252 1.00 84.06 544 ILE A CA 1
ATOM 4352 C C . ILE A 1 544 ? 9.494 26.018 27.934 1.00 84.06 544 ILE A C 1
ATOM 4354 O O . ILE A 1 544 ? 8.688 25.407 28.632 1.00 84.06 544 ILE A O 1
ATOM 4358 N N . TYR A 1 545 ? 9.425 27.333 27.753 1.00 84.56 545 TYR A N 1
ATOM 4359 C CA . TYR A 1 545 ? 8.435 28.183 28.401 1.00 84.56 545 TYR A CA 1
ATOM 4360 C C . TYR A 1 545 ? 7.949 29.283 27.461 1.00 84.56 545 TYR A C 1
ATOM 4362 O O . TYR A 1 545 ? 8.670 29.750 26.577 1.00 84.56 545 TYR A O 1
ATOM 4370 N N . GLN A 1 546 ? 6.714 29.729 27.675 1.00 89.69 546 GLN A N 1
ATOM 4371 C CA . GLN A 1 546 ? 6.163 30.874 26.965 1.00 89.69 546 GLN A CA 1
ATOM 4372 C C . GLN A 1 546 ? 6.563 32.164 27.687 1.00 89.69 546 GLN A C 1
ATOM 4374 O O . GLN A 1 546 ? 6.390 32.303 28.897 1.00 89.69 546 GLN A O 1
ATOM 4379 N N . SER A 1 547 ? 7.135 33.118 26.959 1.00 84.25 547 SER A N 1
ATOM 4380 C CA . SER A 1 547 ? 7.586 34.376 27.539 1.00 84.25 547 SER A CA 1
ATOM 4381 C C . SER A 1 547 ? 6.405 35.293 27.856 1.00 84.25 547 SER A C 1
ATOM 4383 O O . SER A 1 547 ? 5.654 35.677 26.964 1.00 84.25 547 SER A O 1
ATOM 4385 N N . GLU A 1 548 ? 6.300 35.731 29.111 1.00 80.88 548 GLU A N 1
ATOM 4386 C CA . GLU A 1 548 ? 5.232 36.635 29.577 1.00 80.88 548 GLU A CA 1
ATOM 4387 C C . GLU A 1 548 ? 5.209 37.994 28.853 1.00 80.88 548 GLU A C 1
ATOM 4389 O O . GLU A 1 548 ? 4.172 38.648 28.784 1.00 80.88 548 GLU A O 1
ATOM 4394 N N . ASN A 1 549 ? 6.341 38.420 28.281 1.00 77.38 549 ASN A N 1
ATOM 4395 C CA . ASN A 1 549 ? 6.481 39.742 27.668 1.00 77.38 549 ASN A CA 1
ATOM 4396 C C . ASN A 1 549 ? 5.894 39.830 26.254 1.00 77.38 549 ASN A C 1
ATOM 4398 O O . ASN A 1 549 ? 5.446 40.899 25.845 1.00 77.38 549 ASN A O 1
ATOM 4402 N N . ASN A 1 550 ? 5.969 38.749 25.476 1.00 82.38 550 ASN A N 1
ATOM 4403 C CA . ASN A 1 550 ? 5.615 38.763 24.054 1.00 82.38 550 ASN A CA 1
ATOM 4404 C C . ASN A 1 550 ? 4.873 37.509 23.569 1.00 82.38 550 ASN A C 1
ATOM 4406 O O . ASN A 1 550 ? 4.470 37.473 22.413 1.00 82.38 550 ASN A O 1
ATOM 4410 N N . GLY A 1 551 ? 4.657 36.513 24.431 1.00 83.12 551 GLY A N 1
ATOM 4411 C CA . GLY A 1 551 ? 3.959 35.275 24.084 1.00 83.12 551 GLY A CA 1
ATOM 4412 C C . GLY A 1 551 ? 4.779 34.296 23.240 1.00 83.12 551 GLY A C 1
ATOM 4413 O O . GLY A 1 551 ? 4.263 33.230 22.908 1.00 83.12 551 GLY A O 1
ATOM 4414 N N . ASP A 1 552 ? 6.034 34.618 22.918 1.00 90.00 552 ASP A N 1
ATOM 4415 C CA . ASP A 1 552 ? 6.909 33.724 22.162 1.00 90.00 552 ASP A CA 1
ATOM 4416 C C . ASP A 1 552 ? 7.384 32.562 23.037 1.00 90.00 552 ASP A C 1
ATOM 4418 O O . ASP A 1 552 ? 7.664 32.727 24.229 1.00 90.00 552 ASP A O 1
ATOM 4422 N N . TRP A 1 553 ? 7.565 31.402 22.420 1.00 87.25 553 TRP A N 1
ATOM 4423 C CA . TRP A 1 553 ? 8.198 30.249 23.046 1.00 87.25 553 TRP A CA 1
ATOM 4424 C C . TRP A 1 553 ? 9.710 30.462 23.138 1.00 87.25 553 TRP A C 1
ATOM 4426 O O . TRP A 1 553 ? 10.334 30.966 22.204 1.00 87.25 553 TRP A O 1
ATOM 4436 N N . ARG A 1 554 ? 10.308 30.118 24.277 1.00 89.94 554 ARG A N 1
ATOM 4437 C CA . ARG A 1 554 ? 11.745 30.223 24.558 1.00 89.94 554 ARG A CA 1
ATOM 4438 C C . ARG A 1 554 ? 12.215 28.988 25.314 1.00 89.94 554 ARG A C 1
ATOM 4440 O O . ARG A 1 554 ? 11.413 28.317 25.957 1.00 89.94 554 ARG A O 1
ATOM 4447 N N . PHE A 1 555 ? 13.518 28.725 25.279 1.00 88.81 555 PHE A N 1
ATOM 4448 C CA . PHE A 1 555 ? 14.124 27.648 26.058 1.00 88.81 555 PHE A CA 1
ATOM 4449 C C . PHE A 1 555 ? 15.218 28.174 26.986 1.00 88.81 555 PHE A C 1
ATOM 4451 O O . PHE A 1 555 ? 15.872 29.184 26.702 1.00 88.81 555 PHE A O 1
ATOM 4458 N N . ARG A 1 556 ? 15.446 27.462 28.089 1.00 89.56 556 ARG A N 1
ATOM 4459 C CA . ARG A 1 556 ? 16.586 27.663 28.990 1.00 89.56 556 ARG A CA 1
ATOM 4460 C C . ARG A 1 556 ? 17.101 26.332 29.515 1.00 89.56 556 ARG A C 1
ATOM 4462 O O . ARG A 1 556 ? 16.306 25.536 29.988 1.00 89.56 556 ARG A O 1
ATOM 4469 N N . LEU A 1 557 ? 18.407 26.115 29.451 1.00 87.38 557 LEU A N 1
ATOM 4470 C CA . LEU A 1 557 ? 19.097 25.000 30.091 1.00 87.38 557 LEU A CA 1
ATOM 4471 C C . LEU A 1 557 ? 19.413 25.377 31.536 1.00 87.38 557 LEU A C 1
ATOM 4473 O O . LEU A 1 557 ? 19.987 26.444 31.763 1.00 87.38 557 LEU A O 1
ATOM 4477 N N . LYS A 1 558 ? 19.069 24.515 32.489 1.00 84.75 558 LYS A N 1
ATOM 4478 C CA . LYS A 1 558 ? 19.424 24.670 33.904 1.00 84.75 558 LYS A CA 1
ATOM 4479 C C . LYS A 1 558 ? 20.468 23.642 34.355 1.00 84.75 558 LYS A C 1
ATOM 4481 O O . LYS A 1 558 ? 20.736 22.702 33.619 1.00 84.75 558 LYS A O 1
ATOM 4486 N N . ASN A 1 559 ? 21.045 23.810 35.541 1.00 80.12 559 ASN A N 1
ATOM 4487 C CA . ASN A 1 559 ? 21.738 22.742 36.273 1.00 80.12 559 ASN A CA 1
ATOM 4488 C C . ASN A 1 559 ? 20.789 22.071 37.294 1.00 80.12 559 ASN A C 1
ATOM 4490 O O . ASN A 1 559 ? 19.616 22.444 37.407 1.00 80.12 559 ASN A O 1
ATOM 4494 N N . GLU A 1 560 ? 21.264 21.049 38.016 1.00 75.44 560 GLU A N 1
ATOM 4495 C CA . GLU A 1 560 ? 20.463 20.320 39.019 1.00 75.44 560 GLU A CA 1
ATOM 4496 C C . GLU A 1 560 ? 19.959 21.226 40.159 1.00 75.44 560 GLU A C 1
ATOM 4498 O O . GLU A 1 560 ? 18.980 20.905 40.830 1.00 75.44 560 GLU A O 1
ATOM 4503 N N . GLN A 1 561 ? 20.607 22.374 40.368 1.00 79.44 561 GLN A N 1
ATOM 4504 C CA . GLN A 1 561 ? 20.266 23.397 41.355 1.00 79.44 561 GLN A CA 1
ATOM 4505 C C . GLN A 1 561 ? 19.288 24.463 40.813 1.00 79.44 561 GLN A C 1
ATOM 4507 O O . GLN A 1 561 ? 19.052 25.469 41.479 1.00 79.44 561 GLN A O 1
ATOM 4512 N N . GLU A 1 562 ? 18.706 24.243 39.629 1.00 78.25 562 GLU A N 1
ATOM 4513 C CA . GLU A 1 562 ? 17.823 25.163 38.893 1.00 78.25 562 GLU A CA 1
ATOM 4514 C C . GLU A 1 562 ? 18.467 26.481 38.413 1.00 78.25 562 GLU A C 1
ATOM 4516 O O . GLU A 1 562 ? 17.763 27.397 37.970 1.00 78.25 562 GLU A O 1
ATOM 4521 N N . GLU A 1 563 ? 19.794 26.595 38.425 1.00 82.56 563 GLU A N 1
ATOM 4522 C CA . GLU A 1 563 ? 20.491 27.765 37.890 1.00 82.56 563 GLU A CA 1
ATOM 4523 C C . GLU A 1 563 ? 20.547 27.703 36.363 1.00 82.56 563 GLU A C 1
ATOM 4525 O O . GLU A 1 563 ? 20.855 26.667 35.784 1.00 82.56 563 GLU A O 1
ATOM 4530 N N . ILE A 1 564 ? 20.256 28.815 35.683 1.00 86.06 564 ILE A N 1
ATOM 4531 C CA . ILE A 1 564 ? 20.239 28.855 34.215 1.00 86.06 564 ILE A CA 1
ATOM 4532 C C . ILE A 1 564 ? 21.678 28.893 33.683 1.00 86.06 564 ILE A C 1
ATOM 4534 O O . ILE A 1 564 ? 22.420 29.840 33.936 1.00 86.06 564 ILE A O 1
ATOM 4538 N N . LEU A 1 565 ? 22.045 27.897 32.884 1.00 86.38 565 LEU A N 1
ATOM 4539 C CA . LEU A 1 565 ? 23.335 27.808 32.206 1.00 86.38 565 LEU A CA 1
ATOM 4540 C C . LEU A 1 565 ? 23.295 28.500 30.841 1.00 86.38 565 LEU A C 1
ATOM 4542 O O . LEU A 1 565 ? 24.144 29.340 30.542 1.00 86.38 565 LEU A O 1
ATOM 4546 N N . LEU A 1 566 ? 22.273 28.195 30.034 1.00 87.56 566 LEU A N 1
ATOM 4547 C CA . LEU A 1 566 ? 22.060 28.753 28.695 1.00 87.56 566 LEU A CA 1
ATOM 4548 C C . LEU A 1 566 ? 20.597 29.147 28.500 1.00 87.56 566 LEU A C 1
ATOM 4550 O O . LEU A 1 566 ? 19.698 28.521 29.052 1.00 87.56 566 LEU A O 1
ATOM 4554 N N . TYR A 1 567 ? 20.334 30.152 27.675 1.00 88.75 567 TYR A N 1
ATOM 4555 C CA . TYR A 1 567 ? 18.982 30.526 27.263 1.00 88.75 567 TYR A CA 1
ATOM 4556 C C . TYR A 1 567 ? 18.937 30.959 25.796 1.00 88.75 567 TYR A C 1
ATOM 4558 O O . TYR A 1 567 ? 19.939 31.393 25.220 1.00 88.75 567 TYR A O 1
ATOM 4566 N N . SER A 1 568 ? 17.756 30.831 25.191 1.00 89.31 568 SER A N 1
ATOM 4567 C CA . SER A 1 568 ? 17.506 31.187 23.794 1.00 89.31 568 SER A CA 1
ATOM 4568 C C . SER A 1 568 ? 17.671 32.689 23.549 1.00 89.31 568 SER A C 1
ATOM 4570 O O . SER A 1 568 ? 17.107 33.509 24.281 1.00 89.31 568 SER A O 1
ATOM 4572 N N . THR A 1 569 ? 18.371 33.061 22.480 1.00 85.06 569 THR A N 1
ATOM 4573 C CA . THR A 1 569 ? 18.562 34.464 22.063 1.00 85.06 569 THR A CA 1
ATOM 4574 C C . THR A 1 569 ? 17.342 35.040 21.336 1.00 85.06 569 THR A C 1
ATOM 4576 O O . THR A 1 569 ? 17.053 36.231 21.468 1.00 85.06 569 THR A O 1
ATOM 4579 N N . LYS A 1 570 ? 16.600 34.196 20.608 1.00 86.50 570 LYS A N 1
ATOM 4580 C CA . LYS A 1 570 ? 15.369 34.527 19.869 1.00 86.50 570 LYS A CA 1
ATOM 4581 C C . LYS A 1 570 ? 14.142 33.823 20.468 1.00 86.50 570 LYS A C 1
ATOM 4583 O O . LYS A 1 570 ? 14.281 32.870 21.229 1.00 86.50 570 LYS A O 1
ATOM 4588 N N . GLY A 1 571 ? 12.951 34.348 20.179 1.00 86.94 571 GLY A N 1
ATOM 4589 C CA . GLY A 1 571 ? 11.669 33.710 20.504 1.00 86.94 571 GLY A CA 1
ATOM 4590 C C . GLY A 1 571 ? 11.108 32.950 19.299 1.00 86.94 571 GLY A C 1
ATOM 4591 O O . GLY A 1 571 ? 11.390 33.323 18.160 1.00 86.94 571 GLY A O 1
ATOM 4592 N N . TYR A 1 572 ? 10.327 31.901 19.549 1.00 87.12 572 TYR A N 1
ATOM 4593 C CA . TYR A 1 572 ? 9.741 31.025 18.532 1.00 87.12 572 TYR A CA 1
ATOM 4594 C C . TYR A 1 572 ? 8.212 31.125 18.519 1.00 87.12 572 TYR A C 1
ATOM 4596 O O . TYR A 1 572 ? 7.574 31.290 19.558 1.00 87.12 572 TYR A O 1
ATOM 4604 N N . ALA A 1 573 ? 7.616 30.986 17.332 1.00 84.19 573 ALA A N 1
ATOM 4605 C CA . ALA A 1 573 ? 6.170 31.118 17.136 1.00 84.19 573 ALA A CA 1
ATOM 4606 C C . ALA A 1 573 ? 5.351 29.940 17.705 1.00 84.19 573 ALA A C 1
ATOM 4608 O O . ALA A 1 573 ? 4.165 30.098 17.986 1.00 84.19 573 ALA A O 1
ATOM 4609 N N . SER A 1 574 ? 5.961 28.764 17.873 1.00 80.94 574 SER A N 1
ATOM 4610 C CA . SER A 1 574 ? 5.317 27.552 18.387 1.00 80.94 574 SER A CA 1
ATOM 4611 C C . SER A 1 574 ? 6.257 26.786 19.322 1.00 80.94 574 SER A C 1
ATOM 4613 O O . SER A 1 574 ? 7.480 26.925 19.237 1.00 80.94 574 SER A O 1
ATOM 4615 N N . GLU A 1 575 ? 5.681 25.954 20.192 1.00 74.69 575 GLU A N 1
ATOM 4616 C CA . GLU A 1 575 ? 6.438 25.052 21.067 1.00 74.69 575 GLU A CA 1
ATOM 4617 C C . GLU A 1 575 ? 7.298 24.073 20.253 1.00 74.69 575 GLU A C 1
ATOM 4619 O O . GLU A 1 575 ? 8.466 23.883 20.573 1.00 74.69 575 GLU A O 1
ATOM 4624 N N . GLY A 1 576 ? 6.758 23.529 19.154 1.00 70.69 576 GLY A N 1
ATOM 4625 C CA . GLY A 1 576 ? 7.480 22.620 18.255 1.00 70.69 576 GLY A CA 1
ATOM 4626 C C . GLY A 1 576 ? 8.729 23.257 17.640 1.00 70.69 576 GLY A C 1
ATOM 4627 O O . GLY A 1 576 ? 9.814 22.703 17.762 1.00 70.69 576 GLY A O 1
ATOM 4628 N N . ASN A 1 577 ? 8.622 24.482 17.108 1.00 75.38 577 ASN A N 1
ATOM 4629 C CA . ASN A 1 577 ? 9.786 25.188 16.558 1.00 75.38 577 ASN A CA 1
ATOM 4630 C C . ASN A 1 577 ? 10.853 25.460 17.636 1.00 75.38 577 ASN A C 1
ATOM 4632 O O . ASN A 1 577 ? 12.042 25.535 17.336 1.00 75.38 577 ASN A O 1
ATOM 4636 N N . CYS A 1 578 ? 10.432 25.649 18.891 1.00 79.81 578 CYS A N 1
ATOM 4637 C CA . CYS A 1 578 ? 11.349 25.825 20.013 1.00 79.81 578 CYS A CA 1
ATOM 4638 C C . CYS A 1 578 ? 12.040 24.506 20.394 1.00 79.81 578 CYS A C 1
ATOM 4640 O O . CYS A 1 578 ? 13.238 24.512 20.673 1.00 79.81 578 CYS A O 1
ATOM 4642 N N . GLN A 1 579 ? 11.310 23.385 20.365 1.00 76.00 579 GLN A N 1
ATOM 4643 C CA . GLN A 1 579 ? 11.862 22.040 20.564 1.00 76.00 579 GLN A CA 1
ATOM 4644 C C . GLN A 1 579 ? 12.912 21.696 19.501 1.00 76.00 579 GLN A C 1
ATOM 4646 O O . GLN A 1 579 ? 13.974 21.179 19.850 1.00 76.00 579 GLN A O 1
ATOM 4651 N N . ASP A 1 580 ? 12.661 22.042 18.237 1.00 71.44 580 ASP A N 1
ATOM 4652 C CA . ASP A 1 580 ? 13.620 21.834 17.148 1.00 71.44 580 ASP A CA 1
ATOM 4653 C C . ASP A 1 580 ? 14.931 22.587 17.396 1.00 71.44 580 ASP A C 1
ATOM 4655 O O . ASP A 1 580 ? 16.017 22.025 17.231 1.00 71.44 580 ASP A O 1
ATOM 4659 N N . GLU A 1 581 ? 14.866 23.833 17.882 1.00 82.12 581 GLU A N 1
ATOM 4660 C CA . GLU A 1 581 ? 16.097 24.558 18.197 1.00 82.12 581 GLU A CA 1
ATOM 4661 C C . GLU A 1 581 ? 16.796 24.027 19.456 1.00 82.12 581 GLU A C 1
ATOM 4663 O O . GLU A 1 581 ? 18.024 23.992 19.491 1.00 82.12 581 GLU A O 1
ATOM 4668 N N . VAL A 1 582 ? 16.066 23.554 20.473 1.00 82.12 582 VAL A N 1
ATOM 4669 C CA . VAL A 1 582 ? 16.693 22.863 21.617 1.00 82.12 582 VAL A CA 1
ATOM 4670 C C . VAL A 1 582 ? 17.520 21.672 21.133 1.00 82.12 582 VAL A C 1
ATOM 4672 O O . VAL A 1 582 ? 18.643 21.477 21.591 1.00 82.12 582 VAL A O 1
ATOM 4675 N N . LEU A 1 583 ? 17.008 20.906 20.171 1.00 74.88 583 LEU A N 1
ATOM 4676 C CA . LEU A 1 583 ? 17.727 19.765 19.610 1.00 74.88 583 LEU A CA 1
ATOM 4677 C C . LEU A 1 583 ? 18.957 20.183 18.815 1.00 74.88 583 LEU A C 1
ATOM 4679 O O . LEU A 1 583 ? 20.018 19.591 18.995 1.00 74.88 583 LEU A O 1
ATOM 4683 N N . ALA A 1 584 ? 18.846 21.238 18.010 1.00 77.56 584 ALA A N 1
ATOM 4684 C CA . ALA A 1 584 ? 19.987 21.795 17.296 1.00 77.56 584 ALA A CA 1
ATOM 4685 C C . ALA A 1 584 ? 21.065 22.330 18.264 1.00 77.56 584 ALA A C 1
ATOM 4687 O O . ALA A 1 584 ? 22.260 22.166 18.024 1.00 77.56 584 ALA A O 1
ATOM 4688 N N . VAL A 1 585 ? 20.659 22.919 19.395 1.00 82.19 585 VAL A N 1
ATOM 4689 C CA . VAL A 1 585 ? 21.565 23.350 20.472 1.00 82.19 585 VAL A CA 1
ATOM 4690 C C . VAL A 1 585 ? 22.246 22.165 21.150 1.00 82.19 585 VAL A C 1
ATOM 4692 O O . VAL A 1 585 ? 23.423 22.274 21.473 1.00 82.19 585 VAL A O 1
ATOM 4695 N N . ILE A 1 586 ? 21.554 21.045 21.355 1.00 78.00 586 ILE A N 1
ATOM 4696 C CA . ILE A 1 586 ? 22.135 19.834 21.956 1.00 78.00 586 ILE A CA 1
ATOM 4697 C C . ILE A 1 586 ? 23.146 19.185 21.008 1.00 78.00 586 ILE A C 1
ATOM 4699 O O . ILE A 1 586 ? 24.277 18.912 21.410 1.00 78.00 586 ILE A O 1
ATOM 4703 N N . ASP A 1 587 ? 22.763 18.977 19.747 1.00 73.44 587 ASP A N 1
ATOM 4704 C CA . ASP A 1 587 ? 23.637 18.380 18.731 1.00 73.44 587 ASP A CA 1
ATOM 4705 C C . ASP A 1 587 ? 24.926 19.197 18.585 1.00 73.44 587 ASP A C 1
ATOM 4707 O O . ASP A 1 587 ? 26.044 18.690 18.714 1.00 73.44 587 ASP A O 1
ATOM 4711 N N . ARG A 1 588 ? 24.776 20.517 18.454 1.00 79.44 588 ARG A N 1
ATOM 4712 C CA . ARG A 1 588 ? 25.915 21.407 18.276 1.00 79.44 588 ARG A CA 1
ATOM 4713 C C . ARG A 1 588 ? 26.715 21.650 19.557 1.00 79.44 588 ARG A C 1
ATOM 4715 O O . ARG A 1 588 ? 27.946 21.714 19.517 1.00 79.44 588 ARG A O 1
ATOM 4722 N N . GLY A 1 589 ? 26.019 21.789 20.681 1.00 76.38 589 GLY A N 1
ATOM 4723 C CA . GLY A 1 589 ? 26.582 22.006 22.014 1.00 76.38 589 GLY A CA 1
ATOM 4724 C C . GLY A 1 589 ? 27.339 20.799 22.565 1.00 76.38 589 GLY A C 1
ATOM 4725 O O . GLY A 1 589 ? 28.024 20.907 23.575 1.00 76.38 589 GLY A O 1
ATOM 4726 N N . THR A 1 590 ? 27.294 19.655 21.879 1.00 73.56 590 THR A N 1
ATOM 4727 C CA . THR A 1 590 ? 28.115 18.485 22.217 1.00 73.56 590 THR A CA 1
ATOM 4728 C C . THR A 1 590 ? 29.615 18.752 22.015 1.00 73.56 590 THR A C 1
ATOM 4730 O O . THR A 1 590 ? 30.443 18.164 22.708 1.00 73.56 590 THR A O 1
ATOM 4733 N N . TYR A 1 591 ? 29.990 19.671 21.117 1.00 76.81 591 TYR A N 1
ATOM 4734 C CA . TYR A 1 591 ? 31.390 19.981 20.812 1.00 76.81 591 TYR A CA 1
ATOM 4735 C C . TYR A 1 591 ? 31.814 21.322 21.422 1.00 76.81 591 TYR A C 1
ATOM 4737 O O . TYR A 1 591 ? 31.268 22.369 21.074 1.00 76.81 591 TYR A O 1
ATOM 4745 N N . SER A 1 592 ? 32.836 21.300 22.281 1.00 77.12 592 SER A N 1
ATOM 4746 C CA . SER A 1 592 ? 33.371 22.489 22.967 1.00 77.12 592 SER A CA 1
ATOM 4747 C C . SER A 1 592 ? 33.813 23.599 22.012 1.00 77.12 592 SER A C 1
ATOM 4749 O O . SER A 1 592 ? 33.669 24.777 22.324 1.00 77.12 592 SER A O 1
ATOM 4751 N N . ASP A 1 593 ? 34.297 23.226 20.826 1.00 80.62 593 ASP A N 1
ATOM 4752 C CA . ASP A 1 593 ? 34.813 24.148 19.806 1.00 80.62 593 ASP A CA 1
ATOM 4753 C C . ASP A 1 593 ? 33.728 25.067 19.220 1.00 80.62 593 ASP A C 1
ATOM 4755 O O . ASP A 1 593 ? 34.037 26.093 18.618 1.00 80.62 593 ASP A O 1
ATOM 4759 N N . ASN A 1 594 ? 32.451 24.720 19.407 1.00 84.06 594 ASN A N 1
ATOM 4760 C CA . ASN A 1 594 ? 31.323 25.523 18.941 1.00 84.06 594 ASN A CA 1
ATOM 4761 C C . ASN A 1 594 ? 30.955 26.667 19.898 1.00 84.06 594 ASN A C 1
ATOM 4763 O O . ASN A 1 594 ? 30.110 27.501 19.550 1.00 84.06 594 ASN A O 1
ATOM 4767 N N . TYR A 1 595 ? 31.570 26.713 21.082 1.00 85.00 595 TYR A N 1
ATOM 4768 C CA . TYR A 1 595 ? 31.336 27.753 22.070 1.00 85.00 595 TYR A CA 1
ATOM 4769 C C . TYR A 1 595 ? 32.387 28.863 22.006 1.00 85.00 595 TYR A C 1
ATOM 4771 O O . TYR A 1 595 ? 33.589 28.625 21.948 1.00 85.00 595 TYR A O 1
ATOM 4779 N N . GLU A 1 596 ? 31.925 30.108 22.107 1.00 86.00 596 GLU A N 1
ATOM 4780 C CA . GLU A 1 596 ? 32.778 31.293 22.194 1.00 86.00 596 GLU A CA 1
ATOM 4781 C C . GLU A 1 596 ? 32.516 32.046 23.500 1.00 86.00 596 GLU A C 1
ATOM 4783 O O . GLU A 1 596 ? 31.367 32.376 23.820 1.00 86.00 596 GLU A O 1
ATOM 4788 N N . ILE A 1 597 ? 33.584 32.383 24.228 1.00 86.25 597 ILE A N 1
ATOM 4789 C CA . ILE A 1 597 ? 33.525 33.283 25.384 1.00 86.25 597 ILE A CA 1
ATOM 4790 C C . ILE A 1 597 ? 33.622 34.724 24.880 1.00 86.25 597 ILE A C 1
ATOM 4792 O O . ILE A 1 597 ? 34.596 35.109 24.232 1.00 86.25 597 ILE A O 1
ATOM 4796 N N . LYS A 1 598 ? 32.615 35.541 25.192 1.00 86.69 598 LYS A N 1
ATOM 4797 C CA . LYS A 1 598 ? 32.555 36.959 24.812 1.00 86.69 598 LYS A CA 1
ATOM 4798 C C . LYS A 1 598 ? 32.511 37.856 26.040 1.00 86.69 598 LYS A C 1
ATOM 4800 O O . LYS A 1 598 ? 31.994 37.482 27.090 1.00 86.69 598 LYS A O 1
ATOM 4805 N N . THR A 1 599 ? 33.020 39.075 25.887 1.00 87.12 599 THR A N 1
ATOM 4806 C CA . THR A 1 599 ? 32.975 40.114 26.924 1.00 87.12 599 THR A CA 1
ATOM 4807 C C . THR A 1 599 ? 31.883 41.129 26.589 1.00 87.12 599 THR A C 1
ATOM 4809 O O . THR A 1 599 ? 31.774 41.608 25.462 1.00 87.12 599 THR A O 1
ATOM 4812 N N . SER A 1 600 ? 31.027 41.423 27.563 1.00 85.31 600 SER A N 1
ATOM 4813 C CA . SER A 1 600 ? 29.980 42.441 27.486 1.00 85.31 600 SER A CA 1
ATOM 4814 C C . SER A 1 600 ? 30.577 43.846 27.605 1.00 85.31 600 SER A C 1
ATOM 4816 O O . SER A 1 600 ? 31.672 44.016 28.138 1.00 85.31 600 SER A O 1
ATOM 4818 N N . ALA A 1 601 ? 29.829 44.867 27.177 1.00 80.31 601 ALA A N 1
ATOM 4819 C CA . ALA A 1 601 ? 30.233 46.273 27.285 1.00 80.31 601 ALA A CA 1
ATOM 4820 C C . ALA A 1 601 ? 30.549 46.704 28.735 1.00 80.31 601 ALA A C 1
ATOM 4822 O O . ALA A 1 601 ? 31.386 47.577 28.945 1.00 80.31 601 ALA A O 1
ATOM 4823 N N . ASP A 1 602 ? 29.942 46.036 29.720 1.00 80.12 602 ASP A N 1
ATOM 4824 C CA . ASP A 1 602 ? 30.137 46.284 31.155 1.00 80.12 602 ASP A CA 1
ATOM 4825 C C . ASP A 1 602 ? 31.315 45.493 31.769 1.00 80.12 602 ASP A C 1
ATOM 4827 O O . ASP A 1 602 ? 31.442 45.418 32.989 1.00 80.12 602 ASP A O 1
ATOM 4831 N N . GLY A 1 603 ? 32.162 44.855 30.951 1.00 80.50 603 GLY A N 1
ATOM 4832 C CA . GLY A 1 603 ? 33.353 44.116 31.404 1.00 80.50 603 GLY A CA 1
ATOM 4833 C C . GLY A 1 603 ? 33.098 42.700 31.940 1.00 80.50 603 GLY A C 1
ATOM 4834 O O . GLY A 1 603 ? 34.025 42.064 32.429 1.00 80.50 603 GLY A O 1
ATOM 4835 N N . LYS A 1 604 ? 31.863 42.193 31.835 1.00 86.31 604 LYS A N 1
ATOM 4836 C CA . LYS A 1 604 ? 31.466 40.830 32.240 1.00 86.31 604 LYS A CA 1
ATOM 4837 C C . LYS A 1 604 ? 31.646 39.811 31.116 1.00 86.31 604 LYS A C 1
ATOM 4839 O O . LYS A 1 604 ? 31.496 40.168 29.951 1.00 86.31 604 LYS A O 1
ATOM 4844 N N . TYR A 1 605 ? 31.876 38.546 31.442 1.00 85.62 605 TYR A N 1
ATOM 4845 C CA . TYR A 1 605 ? 32.088 37.457 30.481 1.00 85.62 605 TYR A CA 1
ATOM 4846 C C . TYR A 1 605 ? 30.827 36.602 30.320 1.00 85.62 605 TYR A C 1
ATOM 4848 O O . TYR A 1 605 ? 30.058 36.453 31.264 1.00 85.62 605 TYR A O 1
ATOM 4856 N N . TYR A 1 606 ? 30.575 36.055 29.133 1.00 85.94 606 TYR A N 1
ATOM 4857 C CA . TYR A 1 606 ? 29.460 35.136 28.890 1.00 85.94 606 TYR A CA 1
ATOM 4858 C C . TYR A 1 606 ? 29.775 34.149 27.770 1.00 85.94 606 TYR A C 1
ATOM 4860 O O . TYR A 1 606 ? 30.557 34.441 26.867 1.00 85.94 606 TYR A O 1
ATOM 4868 N N . LEU A 1 607 ? 29.114 32.996 27.828 1.00 88.38 607 LEU A N 1
ATOM 4869 C CA . LEU A 1 607 ? 29.221 31.935 26.836 1.00 88.38 607 LEU A CA 1
ATOM 4870 C C . LEU A 1 607 ? 28.237 32.168 25.681 1.00 88.38 607 LEU A C 1
ATOM 4872 O O . LEU A 1 607 ? 27.103 32.604 25.905 1.00 88.38 607 LEU A O 1
ATOM 4876 N N . THR A 1 608 ? 28.642 31.867 24.452 1.00 88.81 608 THR A N 1
ATOM 4877 C CA . THR A 1 608 ? 27.762 31.876 23.276 1.00 88.81 608 THR A CA 1
ATOM 4878 C C . THR A 1 608 ? 27.923 30.609 22.463 1.00 88.81 608 THR A C 1
ATOM 4880 O O . THR A 1 608 ? 29.044 30.154 22.274 1.00 88.81 608 THR A O 1
ATOM 4883 N N . LEU A 1 609 ? 26.805 30.070 21.980 1.00 87.69 609 LEU A N 1
ATOM 4884 C CA . LEU A 1 609 ? 26.760 28.974 21.019 1.00 87.69 609 LEU A CA 1
ATOM 4885 C C . LEU A 1 609 ? 26.250 29.526 19.685 1.00 87.69 609 LEU A C 1
ATOM 4887 O O . LEU A 1 609 ? 25.139 30.062 19.619 1.00 87.69 609 LEU A O 1
ATOM 4891 N N . ASN A 1 610 ? 27.067 29.416 18.641 1.00 84.06 610 ASN A N 1
ATOM 4892 C CA . ASN A 1 610 ? 26.743 29.896 17.292 1.00 84.06 610 ASN A CA 1
ATOM 4893 C C . ASN A 1 610 ? 26.231 28.740 16.419 1.00 84.06 610 ASN A C 1
ATOM 4895 O O . ASN A 1 610 ? 26.541 27.610 16.733 1.00 84.06 610 ASN A O 1
ATOM 4899 N N . ALA A 1 611 ? 25.507 28.997 15.330 1.00 78.38 611 ALA A N 1
ATOM 4900 C CA . ALA A 1 611 ? 25.058 28.054 14.301 1.00 78.38 611 ALA A CA 1
ATOM 4901 C C . ALA A 1 611 ? 26.083 27.945 13.149 1.00 78.38 611 ALA A C 1
ATOM 4903 O O . ALA A 1 611 ? 27.114 28.618 13.158 1.00 78.38 611 ALA A O 1
ATOM 4904 N N . GLU A 1 612 ? 25.881 27.054 12.162 1.00 72.50 612 GLU A N 1
ATOM 4905 C CA . GLU A 1 612 ? 26.885 26.794 11.100 1.00 72.50 612 GLU A CA 1
ATOM 4906 C C . GLU A 1 612 ? 27.046 28.014 10.193 1.00 72.50 612 GLU A C 1
ATOM 4908 O O . GLU A 1 612 ? 28.141 28.329 9.740 1.00 72.50 612 GLU A O 1
ATOM 4913 N N . ASN A 1 613 ? 25.954 28.754 10.022 1.00 74.62 613 ASN A N 1
ATOM 4914 C CA . ASN A 1 613 ? 25.895 30.040 9.340 1.00 74.62 613 ASN A CA 1
ATOM 4915 C C . ASN A 1 613 ? 26.439 31.216 10.188 1.00 74.62 613 ASN A C 1
ATOM 4917 O O . ASN A 1 613 ? 26.429 32.352 9.717 1.00 74.62 613 ASN A O 1
ATOM 4921 N N . GLY A 1 614 ? 26.896 30.967 11.423 1.00 72.31 614 GLY A N 1
ATOM 4922 C CA . GLY A 1 614 ? 27.408 31.978 12.353 1.00 72.31 614 GLY A CA 1
ATOM 4923 C C . GLY A 1 614 ? 26.346 32.714 13.183 1.00 72.31 614 GLY A C 1
ATOM 4924 O O . GLY A 1 614 ? 26.698 33.624 13.934 1.00 72.31 614 GLY A O 1
ATOM 4925 N N . GLU A 1 615 ? 25.062 32.355 13.083 1.00 81.19 615 GLU A N 1
ATOM 4926 C CA . GLU A 1 615 ? 23.994 32.972 13.883 1.00 81.19 615 GLU A CA 1
ATOM 4927 C C . GLU A 1 615 ? 24.020 32.513 15.348 1.00 81.19 615 GLU A C 1
ATOM 4929 O O . GLU A 1 615 ? 24.353 31.380 15.657 1.00 81.19 615 GLU A O 1
ATOM 4934 N N . LEU A 1 616 ? 23.641 33.378 16.287 1.00 84.12 616 LEU A N 1
ATOM 4935 C CA . LEU A 1 616 ? 23.629 33.051 17.718 1.00 84.12 616 LEU A CA 1
ATOM 4936 C C . LEU A 1 616 ? 22.403 32.212 18.101 1.00 84.12 616 LEU A C 1
ATOM 4938 O O . LEU A 1 616 ? 21.286 32.729 18.081 1.00 84.12 616 LEU A O 1
ATOM 4942 N N . MET A 1 617 ? 22.619 30.975 18.547 1.00 84.12 61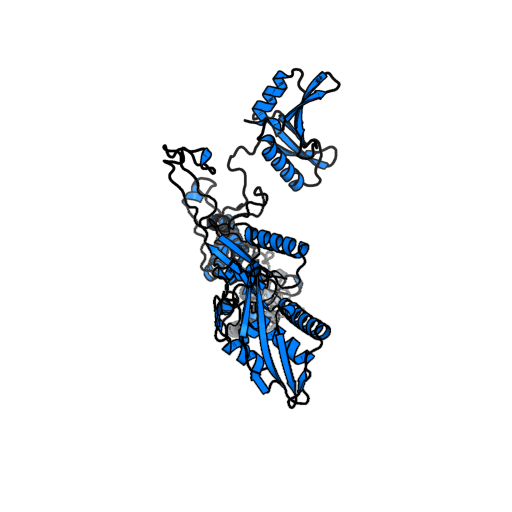7 MET A N 1
ATOM 4943 C CA . MET A 1 617 ? 21.552 30.050 18.959 1.00 84.12 617 MET A CA 1
ATOM 4944 C C . MET A 1 617 ? 21.205 30.190 20.446 1.00 84.12 617 MET A C 1
ATOM 4946 O O . MET A 1 617 ? 20.040 30.329 20.827 1.00 84.12 617 MET A O 1
ATOM 4950 N N . ALA A 1 618 ? 22.230 30.188 21.302 1.00 86.88 618 ALA A N 1
ATOM 4951 C CA . ALA A 1 618 ? 22.069 30.241 22.751 1.00 86.88 618 ALA A CA 1
ATOM 4952 C C . ALA A 1 618 ? 23.144 31.108 23.412 1.00 86.88 618 ALA A C 1
ATOM 4954 O O . ALA A 1 618 ? 24.265 31.253 22.913 1.00 86.88 618 ALA A O 1
ATOM 4955 N N . ARG A 1 619 ? 22.792 31.693 24.558 1.00 88.62 619 ARG A N 1
ATOM 4956 C CA . ARG A 1 619 ? 23.665 32.569 25.342 1.00 88.62 619 ARG A CA 1
ATOM 4957 C C . ARG A 1 619 ? 23.651 32.171 26.815 1.00 88.62 619 ARG A C 1
ATOM 4959 O O . ARG A 1 619 ? 22.594 31.869 27.356 1.00 88.62 619 ARG A O 1
ATOM 4966 N N . GLY A 1 620 ? 24.811 32.210 27.461 1.00 86.00 620 GLY A N 1
ATOM 4967 C CA . GLY A 1 620 ? 24.957 31.993 28.899 1.00 86.00 620 GLY A CA 1
ATOM 4968 C C . GLY A 1 620 ? 24.770 33.257 29.739 1.00 86.00 620 GLY A C 1
ATOM 4969 O O . GLY A 1 620 ? 24.744 34.383 29.229 1.00 86.00 620 GLY A O 1
ATOM 4970 N N . ILE A 1 621 ? 24.636 33.079 31.055 1.00 83.19 621 ILE A N 1
ATOM 4971 C CA . ILE A 1 621 ? 24.564 34.196 32.009 1.00 83.19 621 ILE A CA 1
ATOM 4972 C C . ILE A 1 621 ? 25.900 34.957 32.055 1.00 83.19 621 ILE A C 1
ATOM 4974 O O . ILE A 1 621 ? 26.973 34.380 31.894 1.00 83.19 621 ILE A O 1
ATOM 4978 N N . LEU A 1 622 ? 25.827 36.270 32.298 1.00 85.12 622 LEU A N 1
ATOM 4979 C CA . LEU A 1 622 ? 26.992 37.119 32.544 1.00 85.12 622 LEU A CA 1
ATOM 4980 C C . LEU A 1 622 ? 27.675 36.760 33.874 1.00 85.12 622 LEU A C 1
ATOM 4982 O O . LEU A 1 622 ? 27.046 36.826 34.930 1.00 85.12 622 LEU A O 1
ATOM 4986 N N . LYS A 1 623 ? 28.973 36.466 33.826 1.00 84.00 623 LYS A N 1
ATOM 4987 C CA . LYS A 1 623 ? 29.843 36.213 34.980 1.00 84.00 623 LYS A CA 1
ATOM 4988 C C . LYS A 1 623 ? 30.911 37.298 35.107 1.00 84.00 623 LYS A C 1
ATOM 4990 O O . LYS A 1 623 ? 31.266 37.957 34.128 1.00 84.00 623 LYS A O 1
ATOM 4995 N N . ASP A 1 624 ? 31.408 37.502 36.323 1.00 82.44 624 ASP A N 1
ATOM 4996 C CA . ASP A 1 624 ? 32.370 38.570 36.611 1.00 82.44 624 ASP A CA 1
ATOM 4997 C C . ASP A 1 624 ? 33.823 38.146 36.323 1.00 82.44 624 ASP A C 1
ATOM 4999 O O . ASP A 1 624 ? 34.652 39.002 36.017 1.00 82.44 624 ASP A O 1
ATOM 5003 N N . GLN A 1 625 ? 34.127 36.843 36.365 1.00 81.94 625 GLN A N 1
ATOM 5004 C CA . GLN A 1 625 ? 35.435 36.276 36.015 1.00 81.94 625 GLN A CA 1
ATOM 5005 C C . GLN A 1 625 ? 35.333 35.340 34.795 1.00 81.94 625 GLN A C 1
ATOM 5007 O O . GLN A 1 625 ? 34.295 34.707 34.597 1.00 81.94 625 GLN A O 1
ATOM 5012 N N . PRO A 1 626 ? 36.394 35.221 33.976 1.00 79.31 626 PRO A N 1
ATOM 5013 C CA . PRO A 1 626 ? 36.420 34.290 32.846 1.00 79.31 626 PRO A CA 1
ATOM 5014 C C . PRO A 1 626 ? 36.418 32.814 33.289 1.00 79.31 626 PRO A C 1
ATOM 5016 O O . PRO A 1 626 ? 35.756 32.004 32.649 1.00 79.31 626 PRO A O 1
ATOM 5019 N N . GLU A 1 627 ? 37.063 32.480 34.414 1.00 81.50 627 GLU A N 1
ATOM 5020 C CA . GLU A 1 627 ? 37.092 31.113 34.977 1.00 81.50 627 GLU A CA 1
ATOM 5021 C C . GLU A 1 627 ? 35.681 30.594 35.323 1.00 81.50 627 GLU A C 1
ATOM 5023 O O . GLU A 1 627 ? 35.367 29.423 35.122 1.00 81.50 627 GLU A O 1
ATOM 5028 N N . ASP A 1 628 ? 34.779 31.479 35.759 1.00 81.00 628 ASP A N 1
ATOM 5029 C CA . ASP A 1 628 ? 33.385 31.121 36.046 1.00 81.00 628 ASP A CA 1
ATOM 5030 C C . ASP A 1 628 ? 32.605 30.730 34.779 1.00 81.00 628 ASP A C 1
ATOM 5032 O O . ASP A 1 628 ? 31.636 29.977 34.858 1.00 81.00 628 ASP A O 1
ATOM 5036 N N . VAL A 1 629 ? 32.997 31.246 33.607 1.00 81.62 629 VAL A N 1
ATOM 5037 C CA . VAL A 1 629 ? 32.375 30.892 32.320 1.00 81.62 629 VAL A CA 1
ATOM 5038 C C . VAL A 1 629 ? 32.884 29.539 31.826 1.00 81.62 629 VAL A C 1
ATOM 5040 O O . VAL A 1 629 ? 32.110 28.780 31.248 1.00 81.62 629 VAL A O 1
ATOM 5043 N N . GLU A 1 630 ? 34.148 29.207 32.092 1.00 80.81 630 GLU A N 1
ATOM 5044 C CA . GLU A 1 630 ? 34.704 27.879 31.806 1.00 80.81 630 GLU A CA 1
ATOM 5045 C C . GLU A 1 630 ? 34.046 26.793 32.667 1.00 80.81 630 GLU A C 1
ATOM 5047 O O . GLU A 1 630 ? 33.726 25.720 32.157 1.00 80.81 630 GLU A O 1
ATOM 5052 N N . ASN A 1 631 ? 33.741 27.090 33.936 1.00 82.25 631 ASN A N 1
ATOM 5053 C CA . ASN A 1 631 ? 32.958 26.189 34.788 1.00 82.25 631 ASN A CA 1
ATOM 5054 C C . ASN A 1 631 ? 31.544 25.962 34.230 1.00 82.25 631 ASN A C 1
ATOM 5056 O O . ASN A 1 631 ? 31.096 24.822 34.155 1.00 82.25 631 ASN A O 1
ATOM 5060 N N . VAL A 1 632 ? 30.872 27.022 33.759 1.00 81.44 632 VAL A N 1
ATOM 5061 C CA . VAL A 1 632 ? 29.564 26.897 33.087 1.00 81.44 632 VAL A CA 1
ATOM 5062 C C . VAL A 1 632 ? 29.673 26.044 31.823 1.00 81.44 632 VAL A C 1
ATOM 5064 O O . VAL A 1 632 ? 28.809 25.210 31.590 1.00 81.44 632 VAL A O 1
ATOM 5067 N N . LEU A 1 633 ? 30.726 26.204 31.015 1.00 82.75 633 LEU A N 1
ATOM 5068 C CA . LEU A 1 633 ? 30.947 25.359 29.838 1.00 82.75 633 LEU A CA 1
ATOM 5069 C C . LEU A 1 633 ? 31.134 23.884 30.232 1.00 82.75 633 LEU A C 1
ATOM 5071 O O . LEU A 1 633 ? 30.562 23.005 29.592 1.00 82.75 633 LEU A O 1
ATOM 5075 N N . SER A 1 634 ? 31.886 23.611 31.302 1.00 80.75 634 SER A N 1
ATOM 5076 C CA . SER A 1 634 ? 32.051 22.251 31.821 1.00 80.75 634 SER A CA 1
ATOM 5077 C C . SER A 1 634 ? 30.735 21.651 32.325 1.00 80.75 634 SER A C 1
ATOM 5079 O O . SER A 1 634 ? 30.510 20.466 32.102 1.00 80.75 634 SER A O 1
ATOM 5081 N N . GLU A 1 635 ? 29.881 22.439 32.986 1.00 79.00 635 GLU A N 1
ATOM 5082 C CA . GLU A 1 635 ? 28.554 22.008 33.461 1.00 79.00 635 GLU A CA 1
ATOM 5083 C C . GLU A 1 635 ? 27.547 21.812 32.322 1.00 79.00 635 GLU A C 1
ATOM 5085 O O . GLU A 1 635 ? 26.673 20.962 32.410 1.00 79.00 635 GLU A O 1
ATOM 5090 N N . VAL A 1 636 ? 27.654 22.583 31.239 1.00 78.62 636 VAL A N 1
ATOM 5091 C CA . VAL A 1 636 ? 26.819 22.395 30.041 1.00 78.62 636 VAL A CA 1
ATOM 5092 C C . VAL A 1 636 ? 27.161 21.084 29.324 1.00 78.62 636 VAL A C 1
ATOM 5094 O O . VAL A 1 636 ? 26.283 20.484 28.708 1.00 78.62 636 VAL A O 1
ATOM 5097 N N . HIS A 1 637 ? 28.424 20.653 29.380 1.00 74.12 637 HIS A N 1
ATOM 5098 C CA . HIS A 1 637 ? 28.881 19.409 28.757 1.00 74.12 637 HIS A CA 1
ATOM 5099 C C . HIS A 1 637 ? 28.625 18.148 29.594 1.00 74.12 637 HIS A C 1
ATOM 5101 O O . HIS A 1 637 ? 28.587 17.057 29.020 1.00 74.12 637 HIS A O 1
ATOM 5107 N N . SER A 1 638 ? 28.526 18.279 30.920 1.00 66.69 638 SER A N 1
ATOM 5108 C CA . SER A 1 638 ? 28.196 17.179 31.838 1.00 66.69 638 SER A CA 1
ATOM 5109 C C . SER A 1 638 ? 26.713 16.851 31.801 1.00 66.69 638 SER A C 1
ATOM 5111 O O . SER A 1 638 ? 26.392 15.641 31.761 1.00 66.69 638 SER A O 1
#

Foldseek 3Di:
DVVLLVVLLVVLVVLLVVLVPDDPLQLQAADPVPVDDRFDDPFLLLALAFQADDQLQLFVLLLLQAFFQGKDKDWDQDDAFWWAEPVNPDTDRDCVVHPVVDTDTDGQGQEIAMETDGQPPQDPVNVVVSQVVSVVSCLQRPFDSHYYDRYDYFFAKEKAKEWEFEFEQPDDPLLLLLQLQLLVQCVLRPGFAADAPVVCVVVVNDSSQQSYHHQHFQHGGDSVRHTDDDQKDFVVVSLVSSCPRPGTDHIPQIWMWIATNHHTDDTRHDTMDGDDPDDRYRYGYDPVNYHYWYDYPNDIDDDDPVSSVVSNVVVSVVVSCVRRPHGSPDTPDDDNHHHDLLLDADQSQQVDPCVLQRAPNRDDPPDDPVSNVSSLVVNLVSQVSSFVSNQSSQLSSCVSLLLGLPNDDLANGATDHHDGPPCPVVDPDPPNDPVPPPSLVSLVVLLVSLQVVVVVVVDDQDADQVVCVPPPHRQGSSLSNVLSSLCSVCVSVLSNQVRGAFSPVDDQAPDPRHRSVLVNVCSSHSPPDSGDHDPDPPPQQWDWDQDPPPRFIWIFGAFPVRHTLKIFPDGHPDSVVRVVLVVVCVVQLLDLVQKDWDADPVRWIKIFGADPVRHTGMIGDTHNDPVVRVVSSVRSND

pLDDT: mean 83.43, std 11.77, range [42.16, 96.44]